Protein AF-A0A9K3K6B9-F1 (afdb_monomer_lite)

Structure (mmCIF, N/CA/C/O backbone):
data_AF-A0A9K3K6B9-F1
#
_entry.id   AF-A0A9K3K6B9-F1
#
loop_
_atom_site.group_PDB
_atom_site.id
_atom_site.type_symbol
_atom_site.label_atom_id
_atom_site.label_alt_id
_atom_site.label_comp_id
_atom_site.label_asym_id
_atom_site.label_entity_id
_atom_site.label_seq_id
_atom_site.pdbx_PDB_ins_code
_atom_site.Cartn_x
_atom_site.Cartn_y
_atom_site.Cartn_z
_atom_site.occupancy
_atom_site.B_iso_or_equiv
_atom_site.auth_seq_id
_atom_site.auth_comp_id
_atom_site.auth_asym_id
_atom_site.auth_atom_id
_atom_site.pdbx_PDB_model_num
ATOM 1 N N . MET A 1 1 ? -42.805 24.173 30.756 1.00 60.16 1 MET A N 1
ATOM 2 C CA . MET A 1 1 ? -42.103 22.899 31.039 1.00 60.16 1 MET A CA 1
ATOM 3 C C . MET A 1 1 ? -41.201 23.147 32.242 1.00 60.16 1 MET A C 1
ATOM 5 O O . MET A 1 1 ? -40.376 24.042 32.165 1.00 60.16 1 MET A O 1
ATOM 9 N N . GLY A 1 2 ? -41.420 22.491 33.387 1.00 85.81 2 GLY A N 1
ATOM 10 C CA . GLY A 1 2 ? -40.600 22.754 34.583 1.00 85.81 2 GLY A CA 1
ATOM 11 C C . GLY A 1 2 ? -39.142 22.313 34.397 1.00 85.81 2 GLY A C 1
ATOM 12 O O . GLY A 1 2 ? -38.869 21.472 33.540 1.00 85.81 2 GLY A O 1
ATOM 13 N N . VAL A 1 3 ? -38.227 22.822 35.230 1.00 79.94 3 VAL A N 1
ATOM 14 C CA . VAL A 1 3 ? -36.779 22.499 35.220 1.00 79.94 3 VAL A CA 1
ATOM 15 C C . VAL A 1 3 ? -36.520 20.986 35.150 1.00 79.94 3 VAL A C 1
ATOM 17 O O . VAL A 1 3 ? -35.673 20.527 34.392 1.00 79.94 3 VAL A O 1
ATOM 20 N N . VAL A 1 4 ? -37.329 20.188 35.854 1.00 79.31 4 VAL A N 1
ATOM 21 C CA . VAL A 1 4 ? -37.263 18.714 35.841 1.00 79.31 4 VAL A CA 1
ATOM 22 C C . VAL A 1 4 ? -37.576 18.120 34.461 1.00 79.31 4 VAL A C 1
ATOM 24 O O . VAL A 1 4 ? -36.960 17.138 34.056 1.00 79.31 4 VAL A O 1
ATOM 27 N N . GLY A 1 5 ? -38.532 18.698 33.730 1.00 83.56 5 GLY A N 1
ATOM 28 C CA . GLY A 1 5 ? -38.882 18.266 32.376 1.00 83.56 5 GLY A CA 1
ATOM 29 C C . GLY A 1 5 ? -37.770 18.578 31.377 1.00 83.56 5 GLY A C 1
ATOM 30 O O . GLY A 1 5 ? -37.393 17.705 30.601 1.00 83.56 5 GLY A O 1
ATOM 31 N N . MET A 1 6 ? -37.200 19.783 31.452 1.00 87.94 6 MET A N 1
ATOM 32 C CA . MET A 1 6 ? -36.069 20.191 30.613 1.00 87.94 6 MET A CA 1
ATOM 33 C C . MET A 1 6 ? -34.823 19.339 30.893 1.00 87.94 6 MET A C 1
ATOM 35 O O . MET A 1 6 ? -34.191 18.848 29.964 1.00 87.94 6 MET A O 1
ATOM 39 N N . PHE A 1 7 ? -34.519 19.067 32.165 1.00 85.69 7 PHE A N 1
ATOM 40 C CA . PHE A 1 7 ? -33.404 18.196 32.537 1.00 85.69 7 PHE A CA 1
ATOM 41 C C . PHE A 1 7 ? -33.579 16.766 32.008 1.00 85.69 7 PHE A C 1
ATOM 43 O O . PHE A 1 7 ? -32.633 16.178 31.494 1.00 85.69 7 PHE A O 1
ATOM 50 N N . ARG A 1 8 ? -34.793 16.200 32.074 1.00 86.75 8 ARG A N 1
ATOM 51 C CA . ARG A 1 8 ? -35.073 14.870 31.500 1.00 86.75 8 ARG A CA 1
ATOM 52 C C . ARG A 1 8 ? -34.839 14.823 29.990 1.00 86.75 8 ARG A C 1
ATOM 54 O O . ARG A 1 8 ? -34.360 13.802 29.510 1.00 86.75 8 ARG A O 1
ATOM 61 N N . LEU A 1 9 ? -35.161 15.904 29.279 1.00 90.75 9 LEU A N 1
ATOM 62 C CA . LEU A 1 9 ? -34.943 16.020 27.837 1.00 90.75 9 LEU A CA 1
ATOM 63 C C . LEU A 1 9 ? -33.451 16.164 27.491 1.00 90.75 9 LEU A C 1
ATOM 65 O O . LEU A 1 9 ? -32.981 15.536 26.551 1.00 90.75 9 LEU A O 1
ATOM 69 N N . LEU A 1 10 ? -32.704 16.966 28.258 1.00 91.75 10 LEU A N 1
ATOM 70 C CA . LEU A 1 10 ? -31.294 17.271 27.984 1.00 91.75 10 LEU A CA 1
ATOM 71 C C . LEU A 1 10 ? -30.313 16.216 28.514 1.00 91.75 10 LEU A C 1
ATOM 73 O O . LEU A 1 10 ? -29.209 16.084 27.993 1.00 91.75 10 LEU A O 1
ATOM 77 N N . ARG A 1 11 ? -30.696 15.439 29.533 1.00 89.94 11 ARG A N 1
ATOM 78 C CA . ARG A 1 11 ? -29.839 14.429 30.177 1.00 89.94 11 ARG A CA 1
ATOM 79 C C . ARG A 1 11 ? -29.191 13.426 29.206 1.00 89.94 11 ARG A C 1
ATOM 81 O O . ARG A 1 11 ? -28.001 13.151 29.394 1.00 89.94 11 ARG A O 1
ATOM 88 N N . PRO A 1 12 ? -29.898 12.861 28.206 1.00 91.19 12 PRO A N 1
ATOM 89 C CA . PRO A 1 12 ? -29.276 11.960 27.243 1.00 91.19 12 PRO A CA 1
ATOM 90 C C . PRO A 1 12 ? -28.107 12.621 26.512 1.00 91.19 12 PRO A C 1
ATOM 92 O O . PRO A 1 12 ? -27.052 12.015 26.402 1.00 91.19 12 PRO A O 1
ATOM 95 N N . PHE A 1 13 ? -28.259 13.881 26.104 1.00 93.38 13 PHE A N 1
ATOM 96 C CA . PHE A 1 13 ? -27.259 14.608 25.322 1.00 93.38 13 PHE A CA 1
ATOM 97 C C . PHE A 1 13 ? -26.111 15.159 26.167 1.00 93.38 13 PHE A C 1
ATOM 99 O O . PHE A 1 13 ? -24.967 15.107 25.739 1.00 93.38 13 PHE A O 1
ATOM 106 N N . LEU A 1 14 ? -26.399 15.668 27.368 1.00 92.81 14 LEU A N 1
ATOM 107 C CA . LEU A 1 14 ? -25.393 16.334 28.203 1.00 92.81 14 LEU A CA 1
ATOM 108 C C . LEU A 1 14 ? -24.589 15.378 29.084 1.00 92.81 14 LEU A C 1
ATOM 110 O O . LEU A 1 14 ? -23.470 15.703 29.460 1.00 92.81 14 LEU A O 1
ATOM 114 N N . LEU A 1 15 ? -25.161 14.230 29.461 1.00 91.81 15 LEU A N 1
ATOM 115 C CA . LEU A 1 15 ? -24.537 13.321 30.431 1.00 91.81 15 LEU A CA 1
ATOM 116 C C . LEU A 1 15 ? -24.339 11.917 29.870 1.00 91.81 15 LEU A C 1
ATOM 118 O O . LEU A 1 15 ? -23.281 11.325 30.041 1.00 91.81 15 LEU A O 1
ATOM 122 N N . THR A 1 16 ? -25.362 11.367 29.218 1.00 91.69 16 THR A N 1
ATOM 123 C CA . THR A 1 16 ? -25.353 9.946 28.836 1.00 91.69 16 THR A CA 1
ATOM 124 C C . THR A 1 16 ? -24.533 9.705 27.568 1.00 91.69 16 THR A C 1
ATOM 126 O O . THR A 1 16 ? -23.706 8.801 27.539 1.00 91.69 16 THR A O 1
ATOM 129 N N . LEU A 1 17 ? -24.726 10.531 26.538 1.00 92.81 17 LEU A N 1
ATOM 130 C CA . LEU A 1 17 ? -24.017 10.438 25.266 1.00 92.81 17 LEU A CA 1
ATOM 131 C C . LEU A 1 17 ? -22.508 10.690 25.422 1.00 92.81 17 LEU A C 1
ATOM 133 O O . LEU A 1 17 ? -21.757 9.864 24.914 1.00 92.81 17 LEU A O 1
ATOM 137 N N . PRO A 1 18 ? -22.035 11.720 26.156 1.00 94.94 18 PRO A N 1
ATOM 138 C CA . PRO A 1 18 ? -20.606 11.895 26.402 1.00 94.94 18 PRO A CA 1
ATOM 139 C C . PRO A 1 18 ? -19.994 10.704 27.137 1.00 94.94 18 PRO A C 1
ATOM 141 O O . PRO A 1 18 ? -18.943 10.230 26.732 1.00 94.94 18 PRO A O 1
ATOM 144 N N . LEU A 1 19 ? -20.677 10.157 28.151 1.00 95.00 19 LEU A N 1
ATOM 145 C CA . LEU A 1 19 ? -20.193 8.979 28.873 1.00 95.00 19 LEU A CA 1
ATOM 146 C C . LEU A 1 19 ? -20.080 7.750 27.958 1.00 95.00 19 LEU A C 1
ATOM 148 O O . LEU A 1 19 ? -19.062 7.066 27.998 1.00 95.00 19 LEU A O 1
ATOM 152 N N . TYR A 1 20 ? -21.067 7.495 27.092 1.00 95.44 20 TYR A N 1
ATOM 153 C CA . TYR A 1 20 ? -20.960 6.417 26.103 1.00 95.44 20 TYR A CA 1
ATOM 154 C C . TYR A 1 20 ? -19.892 6.685 25.044 1.00 95.44 20 TYR A C 1
ATOM 156 O O . TYR A 1 20 ? -19.188 5.756 24.670 1.00 95.44 20 TYR A O 1
ATOM 164 N N . ALA A 1 21 ? -19.733 7.925 24.581 1.00 95.44 21 ALA A N 1
ATOM 165 C CA . ALA A 1 21 ? -18.677 8.286 23.642 1.00 95.44 21 ALA A CA 1
ATOM 166 C C . ALA A 1 21 ? -17.292 8.044 24.262 1.00 95.44 21 ALA A C 1
ATOM 168 O O . ALA A 1 21 ? -16.465 7.366 23.658 1.00 95.44 21 ALA A O 1
ATOM 169 N N . THR A 1 22 ? -17.066 8.498 25.500 1.00 96.19 22 THR A N 1
ATOM 170 C CA . THR A 1 22 ? -15.833 8.220 26.247 1.00 96.19 22 THR A CA 1
ATOM 171 C C . THR A 1 22 ? -15.643 6.721 26.472 1.00 96.19 22 THR A C 1
ATOM 173 O O . THR A 1 22 ? -14.530 6.237 26.318 1.00 96.19 22 THR A O 1
ATOM 176 N N . PHE A 1 23 ? -16.705 5.965 26.772 1.00 97.00 23 PHE A N 1
ATOM 177 C CA . PHE A 1 23 ? -16.624 4.511 26.935 1.00 97.00 23 PHE A CA 1
ATOM 178 C C . PHE A 1 23 ? -16.275 3.778 25.629 1.00 97.00 23 PHE A C 1
ATOM 180 O O . PHE A 1 23 ? -15.493 2.833 25.645 1.00 97.00 23 PHE A O 1
ATOM 187 N N . ILE A 1 24 ? -16.810 4.220 24.487 1.00 96.69 24 ILE A N 1
ATOM 188 C CA . ILE A 1 24 ? -16.471 3.669 23.167 1.00 96.69 24 ILE A CA 1
ATOM 189 C C . ILE A 1 24 ? -15.005 3.958 22.832 1.00 96.69 24 ILE A C 1
ATOM 191 O O . ILE A 1 24 ? -14.302 3.053 22.392 1.00 96.69 24 ILE A O 1
ATOM 195 N N . VAL A 1 25 ? -14.526 5.182 23.079 1.00 96.12 25 VAL A N 1
ATOM 196 C CA . VAL A 1 25 ? -13.106 5.533 22.900 1.00 96.12 25 VAL A CA 1
ATOM 197 C C . VAL A 1 25 ? -12.222 4.708 23.840 1.00 96.12 25 VAL A C 1
ATOM 199 O O . VAL A 1 25 ? -11.206 4.172 23.409 1.00 96.12 25 VAL A O 1
ATOM 202 N N . TRP A 1 26 ? -12.639 4.533 25.097 1.00 97.44 26 TRP A N 1
ATOM 203 C CA . TRP A 1 26 ? -11.961 3.684 26.077 1.00 97.44 26 TRP A CA 1
ATOM 204 C C . TRP A 1 26 ? -11.838 2.232 25.595 1.00 97.44 26 TRP A C 1
ATOM 206 O O . TRP A 1 26 ? -10.737 1.681 25.603 1.00 97.44 26 TRP A O 1
ATOM 216 N N . LEU A 1 27 ? -12.932 1.641 25.098 1.00 97.31 27 LEU A N 1
ATOM 217 C CA . LEU A 1 27 ? -12.936 0.298 24.509 1.00 97.31 27 LEU A CA 1
ATOM 218 C C . LEU A 1 27 ? -12.058 0.212 23.256 1.00 97.31 27 LEU A C 1
ATOM 220 O O . LEU A 1 27 ? -11.359 -0.781 23.080 1.00 97.31 27 LEU A O 1
ATOM 224 N N . ALA A 1 28 ? -12.083 1.230 22.393 1.00 95.81 28 ALA A N 1
ATOM 225 C CA . ALA A 1 28 ? -11.280 1.263 21.175 1.00 95.81 28 ALA A CA 1
ATOM 226 C C . ALA A 1 28 ? -9.776 1.304 21.485 1.00 95.81 28 ALA A C 1
ATOM 228 O O . ALA A 1 28 ? -9.019 0.541 20.889 1.00 95.81 28 ALA A O 1
ATOM 229 N N . ILE A 1 29 ? -9.353 2.127 22.450 1.00 96.50 29 ILE A N 1
ATOM 230 C CA . ILE A 1 29 ? -7.950 2.219 22.882 1.00 96.50 29 ILE A CA 1
ATOM 231 C C . ILE A 1 29 ? -7.500 0.923 23.573 1.00 96.50 29 ILE A C 1
ATOM 233 O O . ILE A 1 29 ? -6.419 0.426 23.275 1.00 96.50 29 ILE A O 1
ATOM 237 N N . HIS A 1 30 ? -8.338 0.304 24.413 1.00 97.00 30 HIS A N 1
ATOM 238 C CA . HIS A 1 30 ? -8.018 -1.011 24.991 1.00 97.00 30 HIS A CA 1
ATOM 239 C C . HIS A 1 30 ? -7.951 -2.106 23.921 1.00 97.00 30 HIS A C 1
ATOM 241 O O . HIS A 1 30 ? -7.075 -2.964 23.967 1.00 97.00 30 HIS A O 1
ATOM 247 N N . GLY A 1 31 ? -8.846 -2.067 22.932 1.00 95.38 31 GLY A N 1
ATOM 248 C CA . GLY A 1 31 ? -8.787 -2.948 21.771 1.00 95.38 31 GLY A CA 1
ATOM 249 C C . GLY A 1 31 ? -7.479 -2.774 20.999 1.00 95.38 31 GLY A C 1
ATOM 250 O O . GLY A 1 31 ? -6.830 -3.769 20.688 1.00 95.38 31 GLY A O 1
ATOM 251 N N . LEU A 1 32 ? -7.056 -1.530 20.750 1.00 94.38 32 LEU A N 1
ATOM 252 C CA . LEU A 1 32 ? -5.770 -1.220 20.123 1.00 94.38 32 LEU A CA 1
ATOM 253 C C . LEU A 1 32 ? -4.599 -1.759 20.943 1.00 94.38 32 LEU A C 1
ATOM 255 O O . LEU A 1 32 ? -3.742 -2.416 20.372 1.00 94.38 32 LEU A O 1
ATOM 259 N N . HIS A 1 33 ? -4.601 -1.567 22.261 1.00 96.44 33 HIS A N 1
ATOM 260 C CA . HIS A 1 33 ? -3.577 -2.106 23.154 1.00 96.44 33 HIS A CA 1
ATOM 261 C C . HIS A 1 33 ? -3.489 -3.636 23.079 1.00 96.44 33 HIS A C 1
ATOM 263 O O . HIS A 1 33 ? -2.402 -4.185 22.924 1.00 96.44 33 HIS A O 1
ATOM 269 N N . VAL A 1 34 ? -4.625 -4.346 23.099 1.00 95.88 34 VAL A N 1
ATOM 270 C CA . VAL A 1 34 ? -4.636 -5.812 22.941 1.00 95.88 34 VAL A CA 1
ATOM 271 C C . VAL A 1 34 ? -4.169 -6.237 21.541 1.00 95.88 34 VAL A C 1
ATOM 273 O O . VAL A 1 34 ? -3.473 -7.244 21.422 1.00 95.88 34 VAL A O 1
ATOM 276 N N . MET A 1 35 ? -4.513 -5.498 20.478 1.00 93.19 35 MET A N 1
ATOM 277 C CA . MET A 1 35 ? -3.988 -5.775 19.129 1.00 93.19 35 MET A CA 1
ATOM 278 C C . MET A 1 35 ? -2.487 -5.526 19.039 1.00 93.19 35 MET A C 1
ATOM 280 O O . MET A 1 35 ? -1.779 -6.322 18.428 1.00 93.19 35 MET A O 1
ATOM 284 N N . TYR A 1 36 ? -2.013 -4.433 19.630 1.00 94.44 36 TYR A N 1
ATOM 285 C CA . TYR A 1 36 ? -0.620 -4.031 19.579 1.00 94.44 36 TYR A CA 1
ATOM 286 C C . TYR A 1 36 ? 0.254 -5.043 20.319 1.00 94.44 36 TYR A C 1
ATOM 288 O O . TYR A 1 36 ? 1.051 -5.728 19.690 1.00 94.44 36 TYR A O 1
ATOM 296 N N . HIS A 1 37 ? 0.003 -5.255 21.613 1.00 94.94 37 HIS A N 1
ATOM 297 C CA . HIS A 1 37 ? 0.769 -6.191 22.448 1.00 94.94 37 HIS A CA 1
ATOM 298 C C . HIS A 1 37 ? 0.547 -7.670 22.110 1.00 94.94 37 HIS A C 1
ATOM 300 O O . HIS A 1 37 ? 1.326 -8.529 22.522 1.00 94.94 37 HIS A O 1
ATOM 306 N N . GLY A 1 38 ? -0.530 -7.995 21.394 1.00 93.69 38 GLY A N 1
ATOM 307 C CA . GLY A 1 38 ? -0.863 -9.359 21.002 1.00 93.69 38 GLY A CA 1
ATOM 308 C C . GLY A 1 38 ? -0.350 -9.710 19.603 1.00 93.69 38 GLY A C 1
ATOM 309 O O . GLY A 1 38 ? 0.775 -10.182 19.456 1.00 93.69 38 GLY A O 1
ATOM 310 N N . PRO A 1 39 ? -1.200 -9.622 18.566 1.00 93.00 39 PRO A N 1
ATOM 311 C CA . PRO A 1 39 ? -0.839 -10.027 17.212 1.00 93.00 39 PRO A CA 1
ATOM 312 C C . PRO A 1 39 ? 0.166 -9.103 16.507 1.00 93.00 39 PRO A C 1
ATOM 314 O O . PRO A 1 39 ? 0.971 -9.620 15.738 1.00 93.00 39 PRO A O 1
ATOM 317 N N . LEU A 1 40 ? 0.116 -7.780 16.705 1.00 91.62 40 LEU A N 1
ATOM 318 C CA . LEU A 1 40 ? 0.932 -6.848 15.915 1.00 91.62 40 LEU A CA 1
ATOM 319 C C . LEU A 1 40 ? 2.392 -6.823 16.366 1.00 91.62 40 LEU A C 1
ATOM 321 O O . LEU A 1 40 ? 3.262 -6.908 15.511 1.00 91.62 40 LEU A O 1
ATOM 325 N N . SER A 1 41 ? 2.676 -6.800 17.668 1.00 91.12 41 SER A N 1
ATOM 326 C CA . SER A 1 41 ? 4.047 -6.913 18.185 1.00 91.12 41 SER A CA 1
ATOM 327 C C . SER A 1 41 ? 4.700 -8.211 17.715 1.00 91.12 41 SER A C 1
ATOM 329 O O . SER A 1 41 ? 5.802 -8.200 17.184 1.00 91.12 41 SER A O 1
ATOM 331 N N . LYS A 1 42 ? 3.968 -9.333 17.780 1.00 89.44 42 LYS A N 1
ATOM 332 C CA . LYS A 1 42 ? 4.433 -10.615 17.235 1.00 89.44 42 LYS A CA 1
ATOM 333 C C . LYS A 1 42 ? 4.695 -10.547 15.735 1.00 89.44 42 LYS A C 1
ATOM 335 O O . LYS A 1 42 ? 5.632 -11.178 15.263 1.00 89.44 42 LYS A O 1
ATOM 340 N N . LEU A 1 43 ? 3.859 -9.828 14.984 1.00 89.69 43 LEU A N 1
ATOM 341 C CA . LEU A 1 43 ? 4.057 -9.613 13.553 1.00 89.69 43 LEU A CA 1
ATOM 342 C C . LEU A 1 43 ? 5.340 -8.810 13.289 1.00 89.69 43 LEU A C 1
ATOM 344 O O . LEU A 1 43 ? 6.123 -9.231 12.445 1.00 89.69 43 LEU A O 1
ATOM 348 N N . VAL A 1 44 ? 5.578 -7.720 14.022 1.00 89.81 44 VAL A N 1
ATOM 349 C CA . VAL A 1 44 ? 6.814 -6.918 13.941 1.00 89.81 44 VAL A CA 1
ATOM 350 C C . VAL A 1 44 ? 8.025 -7.797 14.260 1.00 89.81 44 VAL A C 1
ATOM 352 O O . VAL A 1 44 ? 8.854 -8.022 13.384 1.00 89.81 44 VAL A O 1
ATOM 355 N N . SER A 1 45 ? 8.059 -8.438 15.431 1.00 85.62 45 SER A N 1
ATOM 356 C CA . SER A 1 45 ? 9.166 -9.322 15.832 1.00 85.62 45 SER A CA 1
ATOM 357 C C . SER A 1 45 ? 9.392 -10.507 14.884 1.00 85.62 45 SER A C 1
ATOM 359 O O . SER A 1 45 ? 10.471 -11.082 14.853 1.00 85.62 45 SER A O 1
ATOM 361 N N . SER A 1 46 ? 8.391 -10.911 14.092 1.00 81.38 46 SER A N 1
ATOM 362 C CA . SER A 1 46 ? 8.573 -11.976 13.095 1.00 81.38 46 SER A CA 1
ATOM 363 C C . SER A 1 46 ? 9.357 -11.556 11.856 1.00 81.38 46 SER A C 1
ATOM 365 O O . SER A 1 46 ? 9.870 -12.418 11.139 1.00 81.38 46 SER A O 1
ATOM 367 N N . TYR A 1 47 ? 9.421 -10.251 11.595 1.00 81.00 47 TYR A N 1
ATOM 368 C CA . TYR A 1 47 ? 10.208 -9.665 10.517 1.00 81.00 47 TYR A CA 1
ATOM 369 C C . TYR A 1 47 ? 11.555 -9.131 10.989 1.00 81.00 47 TYR A C 1
ATOM 371 O O . TYR A 1 47 ? 12.378 -8.807 10.136 1.00 81.00 47 TYR A O 1
ATOM 379 N N . GLU A 1 48 ? 11.761 -9.040 12.301 1.00 79.88 48 GLU A N 1
ATOM 380 C CA . GLU A 1 48 ? 12.999 -8.568 12.907 1.00 79.88 48 GLU A CA 1
ATOM 381 C C . GLU A 1 48 ? 14.148 -9.490 12.502 1.00 79.88 48 GLU A C 1
ATOM 383 O O . GLU A 1 48 ? 14.109 -10.715 12.682 1.00 79.88 48 GLU A O 1
ATOM 388 N N . ILE A 1 49 ? 15.170 -8.901 11.895 1.00 68.88 49 ILE A N 1
ATOM 389 C CA . ILE A 1 49 ? 16.419 -9.598 11.629 1.00 68.88 49 ILE A CA 1
ATOM 390 C C . ILE A 1 49 ? 17.245 -9.473 12.901 1.00 68.88 49 ILE A C 1
ATOM 392 O O . ILE A 1 49 ? 17.748 -8.401 13.204 1.00 68.88 49 ILE A O 1
ATOM 396 N N . SER A 1 50 ? 17.355 -10.568 13.655 1.00 55.94 50 SER A N 1
ATOM 397 C CA . SER A 1 50 ? 18.128 -10.609 14.901 1.00 55.94 50 SER A CA 1
ATOM 398 C C . SER A 1 50 ? 19.528 -10.011 14.714 1.00 55.94 50 SER A C 1
ATOM 400 O O . SER A 1 50 ? 20.247 -10.443 13.808 1.00 55.94 50 SER A O 1
ATOM 402 N N . GLU A 1 51 ? 19.894 -9.065 15.584 1.00 50.03 51 GLU A N 1
ATOM 403 C CA . GLU A 1 51 ? 21.179 -8.358 15.608 1.00 50.03 51 GLU A CA 1
ATOM 404 C C . GLU A 1 51 ? 22.382 -9.307 15.473 1.00 50.03 51 GLU A C 1
ATOM 406 O O . GLU A 1 51 ? 22.561 -10.239 16.261 1.00 50.03 51 GLU A O 1
ATOM 411 N N . LEU A 1 52 ? 23.260 -9.019 14.510 1.00 44.75 52 LEU A N 1
ATOM 412 C CA . LEU A 1 52 ? 24.677 -9.356 14.603 1.00 44.75 52 LEU A CA 1
ATOM 413 C C . LEU A 1 52 ? 25.446 -8.042 14.524 1.00 44.75 52 LEU A C 1
ATOM 415 O O . LEU A 1 52 ? 25.500 -7.381 13.491 1.00 44.75 52 LEU A O 1
ATOM 419 N N . GLN A 1 53 ? 25.948 -7.671 15.692 1.00 40.06 53 GLN A N 1
ATOM 420 C CA . GLN A 1 53 ? 26.644 -6.442 16.012 1.00 40.06 53 GLN A CA 1
ATOM 421 C C . GLN A 1 53 ? 28.027 -6.446 15.346 1.00 40.06 53 GLN A C 1
ATOM 423 O O . GLN A 1 53 ? 28.908 -7.193 15.765 1.00 40.06 53 GLN A O 1
ATOM 428 N N . ASP A 1 54 ? 28.203 -5.629 14.310 1.00 41.62 54 ASP A N 1
ATOM 429 C CA . ASP A 1 54 ? 29.509 -5.102 13.903 1.00 41.62 54 ASP A CA 1
ATOM 430 C C . ASP A 1 54 ? 29.305 -3.742 13.214 1.00 41.62 54 ASP A C 1
ATOM 432 O O . ASP A 1 54 ? 28.298 -3.537 12.530 1.00 41.62 54 ASP A O 1
ATOM 436 N N . ASP A 1 55 ? 30.255 -2.819 13.393 1.00 43.22 55 ASP A N 1
ATOM 437 C CA . ASP A 1 55 ? 30.177 -1.373 13.075 1.00 43.22 55 ASP A CA 1
ATOM 438 C C . ASP A 1 55 ? 29.942 -1.017 11.583 1.00 43.22 55 ASP A C 1
ATOM 440 O O . ASP A 1 55 ? 29.926 0.156 11.210 1.00 43.22 55 ASP A O 1
ATOM 444 N N . TYR A 1 56 ? 29.726 -2.014 10.717 1.00 43.53 56 TYR A N 1
ATOM 445 C CA . TYR A 1 56 ? 29.376 -1.849 9.300 1.00 43.53 56 TYR A CA 1
ATOM 446 C C . TYR A 1 56 ? 27.971 -2.361 8.930 1.00 43.53 56 TYR A C 1
ATOM 448 O O . TYR A 1 56 ? 27.602 -2.299 7.758 1.00 43.53 56 TYR A O 1
ATOM 456 N N . GLY A 1 57 ? 27.173 -2.838 9.898 1.00 45.69 57 GLY A N 1
ATOM 457 C CA . GLY A 1 57 ? 25.704 -2.946 9.816 1.00 45.69 57 GLY A CA 1
ATOM 458 C C . GLY A 1 57 ? 25.098 -3.872 8.751 1.00 45.69 57 GLY A C 1
ATOM 459 O O . GLY A 1 57 ? 23.880 -3.994 8.666 1.00 45.69 57 GLY A O 1
ATOM 460 N N . LEU A 1 58 ? 25.904 -4.558 7.947 1.00 46.84 58 LEU A N 1
ATOM 461 C CA . LEU A 1 58 ? 25.470 -5.547 6.968 1.00 46.84 58 LEU A CA 1
ATOM 462 C C . LEU A 1 58 ? 26.433 -6.745 7.024 1.00 46.84 58 LEU A C 1
ATOM 464 O O . LEU A 1 58 ? 27.599 -6.598 7.368 1.00 46.84 58 LEU A O 1
ATOM 468 N N . TYR A 1 59 ? 25.941 -7.925 6.642 1.00 48.78 59 TYR A N 1
ATOM 469 C CA . TYR A 1 59 ? 26.697 -9.117 6.206 1.00 48.78 59 TYR A CA 1
ATOM 470 C C . TYR A 1 59 ? 26.743 -10.354 7.134 1.00 48.78 59 TYR A C 1
ATOM 472 O O . TYR A 1 59 ? 26.304 -11.409 6.680 1.00 48.78 59 TYR A O 1
ATOM 480 N N . MET A 1 60 ? 27.105 -10.310 8.423 1.00 41.53 60 MET A N 1
ATOM 481 C CA . MET A 1 60 ? 27.355 -11.585 9.149 1.00 41.53 60 MET A CA 1
ATOM 482 C C . MET A 1 60 ? 26.120 -12.471 9.424 1.00 41.53 60 MET A C 1
ATOM 484 O O . MET A 1 60 ? 26.223 -13.696 9.374 1.00 41.53 60 MET A O 1
ATOM 488 N N . ALA A 1 61 ? 24.925 -11.906 9.642 1.00 43.69 61 ALA A N 1
ATOM 489 C CA . ALA A 1 61 ? 23.700 -12.717 9.776 1.00 43.69 61 ALA A CA 1
ATOM 490 C C . ALA A 1 61 ? 23.242 -13.350 8.450 1.00 43.69 61 ALA A C 1
ATOM 492 O O . ALA A 1 61 ? 22.352 -14.201 8.442 1.00 43.69 61 ALA A O 1
ATOM 493 N N . ARG A 1 62 ? 23.811 -12.899 7.327 1.00 53.53 62 ARG A N 1
ATOM 494 C CA . ARG A 1 62 ? 23.313 -13.191 5.985 1.00 53.53 62 ARG A CA 1
ATOM 495 C C . ARG A 1 62 ? 24.261 -14.020 5.140 1.00 53.53 62 ARG A C 1
ATOM 497 O O . ARG A 1 62 ? 23.789 -14.574 4.161 1.00 53.53 62 ARG A O 1
ATOM 504 N N . ASP A 1 63 ? 25.525 -14.176 5.519 1.00 53.66 63 ASP A N 1
ATOM 505 C CA . ASP A 1 63 ? 26.476 -15.056 4.828 1.00 53.66 63 ASP A CA 1
ATOM 506 C C . ASP A 1 63 ? 25.936 -16.472 4.540 1.00 53.66 63 ASP A C 1
ATOM 508 O O . ASP A 1 63 ? 26.057 -16.920 3.399 1.00 53.66 63 ASP A O 1
ATOM 512 N N . PRO A 1 64 ? 25.262 -17.178 5.479 1.00 53.19 64 PRO A N 1
ATOM 513 C CA . PRO A 1 64 ? 24.663 -18.480 5.166 1.00 53.19 64 PRO A CA 1
ATOM 514 C C . PRO A 1 64 ? 23.401 -18.384 4.292 1.00 53.19 64 PRO A C 1
ATOM 516 O O . PRO A 1 64 ? 22.910 -19.401 3.807 1.00 53.19 64 PRO A O 1
ATOM 519 N N . GLU A 1 65 ? 22.854 -17.182 4.109 1.00 57.84 65 GLU A N 1
ATOM 520 C CA . GLU A 1 65 ? 21.714 -16.892 3.243 1.00 57.84 65 GLU A CA 1
ATOM 521 C C . GLU A 1 65 ? 22.142 -16.302 1.893 1.00 57.84 65 GLU A C 1
ATOM 523 O O . GLU A 1 65 ? 21.270 -16.064 1.069 1.00 57.84 65 GLU A O 1
ATOM 528 N N . ILE A 1 66 ? 23.423 -16.038 1.621 1.00 62.88 66 ILE A N 1
ATOM 529 C CA . ILE A 1 66 ? 23.851 -15.526 0.312 1.00 62.88 66 ILE A CA 1
ATOM 530 C C . ILE A 1 66 ? 23.615 -16.612 -0.744 1.00 62.88 66 ILE A C 1
ATOM 532 O O . ILE A 1 66 ? 24.022 -17.763 -0.577 1.00 62.88 66 ILE A O 1
ATOM 536 N N . THR A 1 67 ? 22.942 -16.271 -1.844 1.00 62.62 67 THR A N 1
ATOM 537 C CA . THR A 1 67 ? 22.787 -17.219 -2.952 1.00 62.62 67 THR A CA 1
ATOM 538 C C . THR A 1 67 ? 24.045 -17.281 -3.807 1.00 62.62 67 THR A C 1
ATOM 540 O O . THR A 1 67 ? 24.839 -16.345 -3.876 1.00 62.62 67 THR A O 1
ATOM 543 N N . TYR A 1 68 ? 24.145 -18.359 -4.581 1.00 54.34 68 TYR A N 1
ATOM 544 C CA . TYR A 1 68 ? 25.084 -18.477 -5.694 1.00 54.34 68 TYR A CA 1
ATOM 545 C C . TYR A 1 68 ? 25.035 -17.293 -6.688 1.00 54.34 68 TYR A C 1
ATOM 547 O O . TYR A 1 68 ? 26.020 -17.017 -7.366 1.00 54.34 68 TYR A O 1
ATOM 555 N N . TYR A 1 69 ? 23.908 -16.579 -6.781 1.00 57.31 69 TYR A N 1
ATOM 556 C CA . TYR A 1 69 ? 23.722 -15.439 -7.681 1.00 57.31 69 TYR A CA 1
ATOM 557 C C . TYR A 1 69 ? 24.289 -14.119 -7.142 1.00 57.31 69 TYR A C 1
ATOM 559 O O . TYR A 1 69 ? 24.185 -13.097 -7.821 1.00 57.31 69 TYR A O 1
ATOM 567 N N . ASN A 1 70 ? 24.963 -14.124 -5.987 1.00 70.06 70 ASN A N 1
ATOM 568 C CA . ASN A 1 70 ? 25.833 -13.019 -5.590 1.00 70.06 70 ASN A CA 1
ATOM 569 C C . ASN A 1 70 ? 27.138 -13.014 -6.406 1.00 70.06 70 ASN A C 1
ATOM 571 O O . ASN A 1 70 ? 28.232 -13.234 -5.884 1.00 70.06 70 ASN A O 1
ATOM 575 N N . ARG A 1 71 ? 27.009 -12.822 -7.718 1.00 73.25 71 ARG A N 1
ATOM 576 C CA . ARG A 1 71 ? 28.127 -12.683 -8.649 1.00 73.25 71 ARG A CA 1
ATOM 577 C C . ARG A 1 71 ? 28.141 -11.288 -9.257 1.00 73.25 71 ARG A C 1
ATOM 579 O O . ARG A 1 71 ? 27.097 -10.650 -9.393 1.00 73.25 71 ARG A O 1
ATOM 586 N N . GLN A 1 72 ? 29.333 -10.868 -9.664 1.00 79.31 72 GLN A N 1
ATOM 587 C CA . GLN A 1 72 ? 29.525 -9.703 -10.520 1.00 79.31 72 GLN A CA 1
ATOM 588 C C . GLN A 1 72 ? 28.832 -9.912 -11.865 1.00 79.31 72 GLN A C 1
ATOM 590 O O . GLN A 1 72 ? 28.804 -11.031 -12.400 1.00 79.31 72 GLN A O 1
ATOM 595 N N . CYS A 1 73 ? 28.259 -8.832 -12.379 1.00 81.31 73 CYS A N 1
ATOM 596 C CA . CYS A 1 73 ? 27.654 -8.836 -13.695 1.00 81.31 73 CYS A CA 1
ATOM 597 C C . CYS A 1 73 ? 28.764 -8.737 -14.754 1.00 81.31 73 CYS A C 1
ATOM 599 O O . CYS A 1 73 ? 29.784 -8.077 -14.556 1.00 81.31 73 CYS A O 1
ATOM 601 N N . HIS A 1 74 ? 28.589 -9.407 -15.887 1.00 85.50 74 HIS A N 1
ATOM 602 C CA . HIS A 1 74 ? 29.500 -9.349 -17.025 1.00 85.50 74 HIS A CA 1
ATOM 603 C C . HIS A 1 74 ? 28.744 -8.910 -18.278 1.00 85.50 74 HIS A C 1
ATOM 605 O O . HIS A 1 74 ? 27.529 -9.057 -18.376 1.00 85.50 74 HIS A O 1
ATOM 611 N N . ILE A 1 75 ? 29.468 -8.408 -19.278 1.00 83.62 75 ILE A N 1
ATOM 612 C CA . ILE A 1 75 ? 28.878 -8.050 -20.575 1.00 83.62 75 ILE A CA 1
ATOM 613 C C . ILE A 1 75 ? 28.134 -9.229 -21.223 1.00 83.62 75 ILE A C 1
ATOM 615 O O . ILE A 1 75 ? 27.093 -9.042 -21.843 1.00 83.62 75 ILE A O 1
ATOM 619 N N . ASP A 1 76 ? 28.597 -10.457 -21.004 1.00 86.50 76 ASP A N 1
ATOM 620 C CA . ASP A 1 76 ? 27.938 -11.657 -21.537 1.00 86.50 76 ASP A CA 1
ATOM 621 C C . ASP A 1 76 ? 26.566 -11.944 -20.894 1.00 86.50 76 ASP A C 1
ATOM 623 O O . ASP A 1 76 ? 25.811 -12.766 -21.408 1.00 86.50 76 ASP A O 1
ATOM 627 N N . ASP A 1 77 ? 26.220 -11.262 -19.796 1.00 85.69 77 ASP A N 1
ATOM 628 C CA . ASP A 1 77 ? 24.898 -11.353 -19.168 1.00 85.69 77 ASP A CA 1
ATOM 629 C C . ASP A 1 77 ? 23.843 -10.508 -19.887 1.00 85.69 77 ASP A C 1
ATOM 631 O O . ASP A 1 77 ? 22.648 -10.621 -19.600 1.00 85.69 77 ASP A O 1
ATOM 635 N N . ILE A 1 78 ? 24.265 -9.672 -20.840 1.00 87.50 78 ILE A N 1
ATOM 636 C CA . ILE A 1 78 ? 23.352 -8.875 -21.645 1.00 87.50 78 ILE A CA 1
ATOM 637 C C . ILE A 1 78 ? 22.693 -9.767 -22.687 1.00 87.50 78 ILE A C 1
ATOM 639 O O . ILE A 1 78 ? 23.267 -10.159 -23.700 1.00 87.50 78 ILE A O 1
ATOM 643 N N . SER A 1 79 ? 21.432 -10.069 -22.421 1.00 89.12 79 SER A N 1
ATOM 644 C CA . SER A 1 79 ? 20.627 -11.005 -23.205 1.00 89.12 79 SER A CA 1
ATOM 645 C C . SER A 1 79 ? 20.239 -10.490 -24.597 1.00 89.12 79 SER A C 1
ATOM 647 O O . SER A 1 79 ? 19.905 -11.296 -25.463 1.00 89.12 79 SER A O 1
ATOM 649 N N . THR A 1 80 ? 20.222 -9.170 -24.821 1.00 91.06 80 THR A N 1
ATOM 650 C CA . THR A 1 80 ? 19.948 -8.559 -26.133 1.00 91.06 80 THR A CA 1
ATOM 651 C C . THR A 1 80 ? 20.348 -7.079 -26.179 1.00 91.06 80 THR A C 1
ATOM 653 O O . THR A 1 80 ? 20.353 -6.390 -25.159 1.00 91.06 80 THR A O 1
ATOM 656 N N . HIS A 1 81 ? 20.612 -6.579 -27.390 1.00 86.62 81 HIS A N 1
ATOM 657 C CA . HIS A 1 81 ? 20.777 -5.156 -27.710 1.00 86.62 81 HIS A CA 1
ATOM 658 C C . HIS A 1 81 ? 19.668 -4.618 -28.638 1.00 86.62 81 HIS A C 1
ATOM 660 O O . HIS A 1 81 ? 19.772 -3.488 -29.117 1.00 86.62 81 HIS A O 1
ATOM 666 N N . ASP A 1 82 ? 18.634 -5.416 -28.933 1.00 87.88 82 ASP A N 1
ATOM 667 C CA . ASP A 1 82 ? 17.496 -5.023 -29.769 1.00 87.88 82 ASP A CA 1
ATOM 668 C C . ASP A 1 82 ? 16.220 -4.908 -28.923 1.00 87.88 82 ASP A C 1
ATOM 670 O O . ASP A 1 82 ? 15.747 -5.870 -28.320 1.00 87.88 82 ASP A O 1
ATOM 674 N N . ALA A 1 83 ? 15.619 -3.717 -28.911 1.00 86.88 83 ALA A N 1
ATOM 675 C CA . ALA A 1 83 ? 14.362 -3.470 -28.211 1.00 86.88 83 ALA A CA 1
ATOM 676 C C . ALA A 1 83 ? 13.192 -4.310 -28.748 1.00 86.88 83 ALA A C 1
ATOM 678 O O . ALA A 1 83 ? 12.221 -4.533 -28.022 1.00 86.88 83 ALA A O 1
ATOM 679 N N . ASN A 1 84 ? 13.267 -4.781 -29.997 1.00 91.25 84 ASN A N 1
ATOM 680 C CA . ASN A 1 84 ? 12.247 -5.653 -30.574 1.00 91.25 84 ASN A CA 1
ATOM 681 C C . ASN A 1 84 ? 12.189 -7.020 -29.884 1.00 91.25 84 ASN A C 1
ATOM 683 O O . ASN A 1 84 ? 11.105 -7.591 -29.809 1.00 91.25 84 ASN A O 1
ATOM 687 N N . ASP A 1 85 ? 13.296 -7.502 -29.314 1.00 93.88 85 ASP A N 1
ATOM 688 C CA . ASP A 1 85 ? 13.322 -8.776 -28.584 1.00 93.88 85 ASP A CA 1
ATOM 689 C C . ASP A 1 85 ? 12.525 -8.705 -27.272 1.00 93.88 85 ASP A C 1
ATOM 691 O O . ASP A 1 85 ? 12.055 -9.723 -26.769 1.00 93.88 85 ASP A O 1
ATOM 695 N N . LEU A 1 86 ? 12.310 -7.497 -26.734 1.00 92.88 86 LEU A N 1
ATOM 696 C CA . LEU A 1 86 ? 11.481 -7.281 -25.544 1.00 92.88 86 LEU A CA 1
ATOM 697 C C . LEU A 1 86 ? 9.991 -7.151 -25.868 1.00 92.88 86 LEU A C 1
ATOM 699 O O . LEU A 1 86 ? 9.163 -7.158 -24.952 1.00 92.88 86 LEU A O 1
ATOM 703 N N . LEU A 1 87 ? 9.630 -6.954 -27.138 1.00 94.44 87 LEU A N 1
ATOM 704 C CA . LEU A 1 87 ? 8.261 -6.644 -27.520 1.00 94.44 87 LEU A CA 1
ATOM 705 C C . LEU A 1 87 ? 7.377 -7.883 -27.377 1.00 94.44 87 LEU A C 1
ATOM 707 O O . LEU A 1 87 ? 7.559 -8.900 -28.042 1.00 94.44 87 LEU A O 1
ATOM 711 N N . ILE A 1 88 ? 6.349 -7.775 -26.543 1.00 94.56 88 ILE A N 1
ATOM 712 C CA . ILE A 1 88 ? 5.314 -8.797 -26.474 1.00 94.56 88 ILE A CA 1
ATOM 713 C C . ILE A 1 88 ? 4.325 -8.557 -27.610 1.00 94.56 88 ILE A C 1
ATOM 715 O O . ILE A 1 88 ? 3.805 -7.452 -27.776 1.00 94.56 88 ILE A O 1
ATOM 719 N N . HIS A 1 89 ? 4.027 -9.606 -28.370 1.00 94.44 89 HIS A N 1
ATOM 720 C CA . HIS A 1 89 ? 3.011 -9.575 -29.418 1.00 94.44 89 HIS A CA 1
ATOM 721 C C . HIS A 1 89 ? 1.668 -10.122 -28.908 1.00 94.44 89 HIS A C 1
ATOM 723 O O . HIS A 1 89 ? 1.601 -10.835 -27.900 1.00 94.44 89 HIS A O 1
ATOM 729 N N . ASP A 1 90 ? 0.572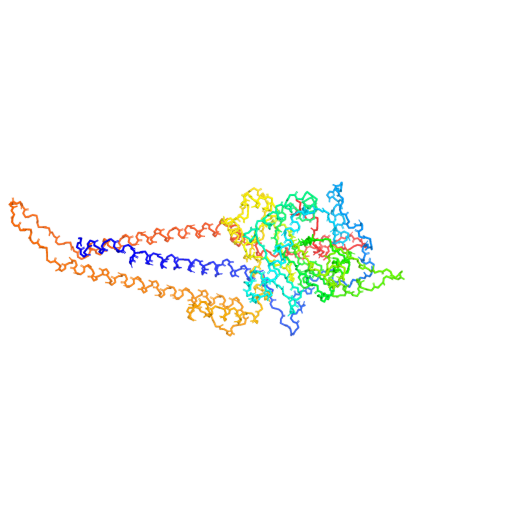 -9.764 -29.577 1.00 92.62 90 ASP A N 1
ATOM 730 C CA . ASP A 1 90 ? -0.781 -10.182 -29.179 1.00 92.62 90 ASP A CA 1
ATOM 731 C C . ASP A 1 90 ? -1.008 -11.691 -29.352 1.00 92.62 90 ASP A C 1
ATOM 733 O O . ASP A 1 90 ? -1.785 -12.291 -28.610 1.00 92.62 90 ASP A O 1
ATOM 737 N N . ASP A 1 91 ? -0.300 -12.315 -30.292 1.00 95.56 91 ASP A N 1
ATOM 738 C CA . ASP A 1 91 ? -0.367 -13.740 -30.615 1.00 95.56 91 ASP A CA 1
ATOM 739 C C . ASP A 1 91 ? 0.567 -14.615 -29.764 1.00 95.56 91 ASP A C 1
ATOM 741 O O . ASP A 1 91 ? 0.487 -15.842 -29.834 1.00 95.56 91 ASP A O 1
ATOM 745 N N . PHE A 1 92 ? 1.415 -14.018 -28.917 1.00 97.06 92 PHE A N 1
ATOM 746 C CA . PHE A 1 92 ? 2.281 -14.783 -28.024 1.00 97.06 92 PHE A CA 1
ATOM 747 C C . PHE A 1 92 ? 1.463 -15.596 -27.016 1.00 97.06 92 PHE A C 1
ATOM 749 O O . PHE A 1 92 ? 0.609 -15.075 -26.290 1.00 97.06 92 PHE A O 1
ATOM 756 N N . SER A 1 93 ? 1.794 -16.882 -26.912 1.00 96.38 93 SER A N 1
ATOM 757 C CA . SER A 1 93 ? 1.328 -17.768 -25.845 1.00 96.38 93 SER A CA 1
ATOM 758 C C . SER A 1 93 ? 1.863 -17.337 -24.472 1.00 96.38 93 SER A C 1
ATOM 760 O O . SER A 1 93 ? 2.828 -16.577 -24.362 1.00 96.38 93 SER A O 1
ATOM 762 N N . ARG A 1 94 ? 1.266 -17.860 -23.392 1.00 93.31 94 ARG A N 1
ATOM 763 C CA . ARG A 1 94 ? 1.746 -17.618 -22.018 1.00 93.31 94 ARG A CA 1
ATOM 764 C C . ARG A 1 94 ? 3.207 -18.032 -21.826 1.00 93.31 94 ARG A C 1
ATOM 766 O O . ARG A 1 94 ? 3.953 -17.296 -21.189 1.00 93.31 94 ARG A O 1
ATOM 773 N N . ASP A 1 95 ? 3.621 -19.153 -22.413 1.00 93.25 95 ASP A N 1
ATOM 774 C CA . ASP A 1 95 ? 4.997 -19.644 -22.296 1.00 93.25 95 ASP A CA 1
ATOM 775 C C . ASP A 1 95 ? 5.986 -18.756 -23.054 1.00 93.25 95 ASP A C 1
ATOM 777 O O . ASP A 1 95 ? 7.058 -18.469 -22.533 1.00 93.25 95 ASP A O 1
ATOM 781 N N . GLN A 1 96 ? 5.611 -18.239 -24.229 1.00 96.44 96 GLN A N 1
ATOM 782 C CA . GLN A 1 96 ? 6.433 -17.259 -24.951 1.00 96.44 96 GLN A CA 1
ATOM 783 C C . GLN A 1 96 ? 6.575 -15.957 -24.156 1.00 96.44 96 GLN A C 1
ATOM 785 O O . GLN A 1 96 ? 7.689 -15.478 -23.971 1.00 96.44 96 GLN A O 1
ATOM 790 N N . ARG A 1 97 ? 5.474 -15.421 -23.609 1.00 93.75 97 ARG A N 1
ATOM 791 C CA . ARG A 1 97 ? 5.492 -14.219 -22.749 1.00 93.75 97 ARG A CA 1
ATOM 792 C C . ARG A 1 97 ? 6.405 -14.405 -21.539 1.00 93.75 97 ARG A C 1
ATOM 794 O O . ARG A 1 97 ? 7.232 -13.544 -21.247 1.00 93.75 97 ARG A O 1
ATOM 801 N N . LYS A 1 98 ? 6.273 -15.552 -20.863 1.00 90.94 98 LYS A N 1
ATOM 802 C CA . LYS A 1 98 ? 7.145 -15.945 -19.754 1.00 90.94 98 LYS A CA 1
ATOM 803 C C . LYS A 1 98 ? 8.597 -16.043 -20.212 1.00 90.94 98 LYS A C 1
ATOM 805 O O . LYS A 1 98 ? 9.462 -15.517 -19.529 1.00 90.94 98 LYS A O 1
ATOM 810 N N . SER A 1 99 ? 8.866 -16.674 -21.353 1.00 92.12 99 SER A N 1
ATOM 811 C CA . SER A 1 99 ? 10.222 -16.846 -21.879 1.00 92.12 99 SER A CA 1
ATOM 812 C C . SER A 1 99 ? 10.919 -15.510 -22.119 1.00 92.12 99 SER A C 1
ATOM 814 O O . SER A 1 99 ? 12.060 -15.365 -21.698 1.00 92.12 99 SER A O 1
ATOM 816 N N . VAL A 1 100 ? 10.245 -14.527 -22.729 1.00 92.75 100 VAL A N 1
ATOM 817 C CA . VAL A 1 100 ? 10.821 -13.186 -22.950 1.00 92.75 100 VAL A CA 1
ATOM 818 C C . VAL A 1 100 ? 11.159 -12.525 -21.612 1.00 92.75 100 VAL A C 1
ATOM 820 O O . VAL A 1 100 ? 12.303 -12.132 -21.401 1.00 92.75 100 VAL A O 1
ATOM 823 N N . MET A 1 101 ? 10.204 -12.480 -20.673 1.00 90.75 101 MET A N 1
ATOM 824 C CA . MET A 1 101 ? 10.433 -11.885 -19.349 1.00 90.75 101 MET A CA 1
ATOM 825 C C . MET A 1 101 ? 11.571 -12.579 -18.589 1.00 90.75 101 MET A C 1
ATOM 827 O O . MET A 1 101 ? 12.416 -11.916 -18.003 1.00 90.75 101 MET A O 1
ATOM 831 N N . MET A 1 102 ? 11.610 -13.912 -18.591 1.00 85.31 102 MET A N 1
ATOM 832 C CA . MET A 1 102 ? 12.620 -14.673 -17.853 1.00 85.31 102 MET A CA 1
ATOM 833 C C . MET A 1 102 ? 14.014 -14.564 -18.475 1.00 85.31 102 MET A C 1
ATOM 835 O O . MET A 1 102 ? 14.996 -14.591 -17.736 1.00 85.31 102 MET A O 1
ATOM 839 N N . ASN A 1 103 ? 14.100 -14.442 -19.802 1.00 89.69 103 ASN A N 1
ATOM 840 C CA . ASN A 1 103 ? 15.364 -14.300 -20.520 1.00 89.69 103 ASN A CA 1
ATOM 841 C C . ASN A 1 103 ? 15.951 -12.892 -20.364 1.00 89.69 103 ASN A C 1
ATOM 843 O O . ASN A 1 103 ? 17.141 -12.741 -20.116 1.00 89.69 103 ASN A O 1
ATOM 847 N N . HIS A 1 104 ? 15.104 -11.868 -20.480 1.00 91.12 104 HIS A N 1
ATOM 848 C CA . HIS A 1 104 ? 15.547 -10.480 -20.576 1.00 91.12 104 HIS A CA 1
ATOM 849 C C . HIS A 1 104 ? 15.366 -9.664 -19.294 1.00 91.12 104 HIS A C 1
ATOM 851 O O . HIS A 1 104 ? 15.903 -8.564 -19.195 1.00 91.12 104 HIS A O 1
ATOM 857 N N . GLY A 1 105 ? 14.580 -10.144 -18.330 1.00 89.06 105 GLY A N 1
ATOM 858 C CA . GLY A 1 105 ? 14.259 -9.410 -17.099 1.00 89.06 105 GLY A CA 1
ATOM 859 C C . GLY A 1 105 ? 13.286 -8.251 -17.291 1.00 89.06 105 GLY A C 1
ATOM 860 O O . GLY A 1 105 ? 12.897 -7.606 -16.323 1.00 89.06 105 GLY A O 1
ATOM 861 N N . ALA A 1 106 ? 12.881 -7.985 -18.532 1.00 91.88 106 ALA A N 1
ATOM 862 C CA . ALA A 1 106 ? 11.976 -6.914 -18.897 1.00 91.88 106 ALA A CA 1
ATOM 863 C C . ALA A 1 106 ? 11.208 -7.269 -20.171 1.00 91.88 106 ALA A C 1
ATOM 865 O O . ALA A 1 106 ? 11.640 -8.093 -20.977 1.00 91.88 106 ALA A O 1
ATOM 866 N N . VAL A 1 107 ? 10.063 -6.616 -20.354 1.00 93.94 107 VAL A N 1
ATOM 867 C CA . VAL A 1 107 ? 9.230 -6.737 -21.551 1.00 93.94 107 VAL A CA 1
ATOM 868 C C . VAL A 1 107 ? 8.613 -5.386 -21.893 1.00 93.94 107 VAL A C 1
ATOM 870 O O . VAL A 1 107 ? 8.357 -4.572 -21.007 1.00 93.94 107 VAL A O 1
ATOM 873 N N . VAL A 1 108 ? 8.310 -5.169 -23.169 1.00 93.12 108 VAL A N 1
ATOM 874 C CA . VAL A 1 108 ? 7.610 -3.981 -23.663 1.00 93.12 108 VAL A CA 1
ATOM 875 C C . VAL A 1 108 ? 6.230 -4.388 -24.167 1.00 93.12 108 VAL A C 1
ATOM 877 O O . VAL A 1 108 ? 6.082 -5.308 -24.972 1.00 93.12 108 VAL A O 1
ATOM 880 N N . MET A 1 109 ? 5.204 -3.676 -23.705 1.00 94.38 109 MET A N 1
ATOM 881 C CA . MET A 1 109 ? 3.816 -3.836 -24.139 1.00 94.38 109 MET A CA 1
ATOM 882 C C . MET A 1 109 ? 3.303 -2.522 -24.717 1.00 94.38 109 MET A C 1
ATOM 884 O O . MET A 1 109 ? 3.680 -1.441 -24.264 1.00 94.38 109 MET A O 1
ATOM 888 N N . LYS A 1 110 ? 2.430 -2.607 -25.720 1.00 93.69 110 LYS A N 1
ATOM 889 C CA . LYS A 1 110 ? 1.847 -1.432 -26.378 1.00 93.69 110 LYS A CA 1
ATOM 890 C C . LYS A 1 110 ? 0.407 -1.250 -25.918 1.00 93.69 110 LYS A C 1
ATOM 892 O O . LYS A 1 110 ? -0.282 -2.217 -25.618 1.00 93.69 110 LYS A O 1
ATOM 897 N N . ASN A 1 111 ? -0.062 -0.003 -25.920 1.00 94.25 111 ASN A N 1
ATOM 898 C CA . ASN A 1 111 ? -1.475 0.326 -25.708 1.00 94.25 111 ASN A CA 1
ATOM 899 C C . ASN A 1 111 ? -2.053 -0.205 -24.377 1.00 94.25 111 ASN A C 1
ATOM 901 O O . ASN A 1 111 ? -3.192 -0.667 -24.334 1.00 94.25 111 ASN A O 1
ATOM 905 N N . ILE A 1 112 ? -1.275 -0.142 -23.284 1.00 96.88 112 ILE A N 1
ATOM 906 C CA . ILE A 1 112 ? -1.781 -0.454 -21.933 1.00 96.88 112 ILE A CA 1
ATOM 907 C C . ILE A 1 112 ? -2.932 0.483 -21.556 1.00 96.88 112 ILE A C 1
ATOM 909 O O . ILE A 1 112 ? -3.953 0.035 -21.040 1.00 96.88 112 ILE A O 1
ATOM 913 N N . LEU A 1 113 ? -2.767 1.770 -21.866 1.00 97.88 113 LEU A N 1
ATOM 914 C CA . LEU A 1 113 ? -3.790 2.798 -21.747 1.00 97.88 113 LEU A CA 1
ATOM 915 C C . LEU A 1 113 ? -4.173 3.307 -23.137 1.00 97.88 113 LEU A C 1
ATOM 917 O O . LEU A 1 113 ? -3.345 3.372 -24.049 1.00 97.88 113 LEU A O 1
ATOM 921 N N . SER A 1 114 ? -5.428 3.713 -23.281 1.00 98.00 114 SER A N 1
ATOM 922 C CA . SER A 1 114 ? -5.905 4.461 -24.435 1.00 98.00 114 SER A CA 1
ATOM 923 C C . SER A 1 114 ? -5.268 5.851 -24.483 1.00 98.00 114 SER A C 1
ATOM 925 O O . SER A 1 114 ? -4.986 6.459 -23.450 1.00 98.00 114 SER A O 1
ATOM 927 N N . GLN A 1 115 ? -5.113 6.403 -25.691 1.00 97.00 115 GLN A N 1
ATOM 928 C CA . GLN A 1 115 ? -4.532 7.736 -25.884 1.00 97.00 115 GLN A CA 1
ATOM 929 C C . GLN A 1 115 ? -5.241 8.812 -25.047 1.00 97.00 115 GLN A C 1
ATOM 931 O O . GLN A 1 115 ? -4.589 9.644 -24.423 1.00 97.00 115 GLN A O 1
ATOM 936 N N . ASN A 1 116 ? -6.576 8.773 -24.997 1.00 98.25 116 ASN A N 1
ATOM 937 C CA . ASN A 1 116 ? -7.372 9.714 -24.211 1.00 98.25 116 ASN A CA 1
ATOM 938 C C . ASN A 1 116 ? -7.072 9.600 -22.709 1.00 98.25 116 ASN A C 1
ATOM 940 O O . ASN A 1 116 ? -6.920 10.615 -22.031 1.00 98.25 116 ASN A O 1
ATOM 944 N N . THR A 1 117 ? -6.964 8.374 -22.191 1.00 98.62 117 THR A N 1
ATOM 945 C CA . THR A 1 117 ? -6.665 8.145 -20.776 1.00 98.62 117 THR A CA 1
ATOM 946 C C . THR A 1 117 ? -5.246 8.582 -20.430 1.00 98.62 117 THR A C 1
ATOM 948 O O . THR A 1 117 ? -5.070 9.306 -19.451 1.00 98.62 117 THR A O 1
ATOM 951 N N . SER A 1 118 ? -4.262 8.256 -21.274 1.00 98.06 118 SER A N 1
ATOM 952 C CA . SER A 1 118 ? -2.876 8.717 -21.125 1.00 98.06 118 SER A CA 1
ATOM 953 C C . SER A 1 118 ? -2.771 10.243 -21.109 1.00 98.06 118 SER A C 1
ATOM 955 O O . SER A 1 118 ? -2.201 10.805 -20.176 1.00 98.06 118 SER A O 1
ATOM 957 N N . SER A 1 119 ? -3.373 10.930 -22.089 1.00 97.44 119 SER A N 1
ATOM 958 C CA . SER A 1 119 ? -3.326 12.396 -22.176 1.00 97.44 119 SER A CA 1
ATOM 959 C C . SER A 1 119 ? -3.984 13.070 -20.972 1.00 97.44 119 SER A C 1
ATOM 961 O O . SER A 1 119 ? -3.378 13.933 -20.344 1.00 97.44 119 SER A O 1
ATOM 963 N N . ARG A 1 120 ? -5.189 12.640 -20.580 1.00 98.38 120 ARG A N 1
ATOM 964 C CA . ARG A 1 120 ? -5.895 13.234 -19.435 1.00 98.38 120 ARG A CA 1
ATOM 965 C C . ARG A 1 120 ? -5.211 12.939 -18.099 1.00 98.38 120 ARG A C 1
ATOM 967 O O . ARG A 1 120 ? -5.215 13.800 -17.220 1.00 98.38 120 ARG A O 1
ATOM 974 N N . LEU A 1 121 ? -4.633 11.744 -17.933 1.00 97.94 121 LEU A N 1
ATOM 975 C CA . LEU A 1 121 ? -3.877 11.401 -16.728 1.00 97.94 121 LEU A CA 1
ATOM 976 C C . LEU A 1 121 ? -2.607 12.249 -16.642 1.00 97.94 121 LEU A C 1
ATOM 978 O O . LEU A 1 121 ? -2.321 12.803 -15.586 1.00 97.94 121 LEU A O 1
ATOM 982 N N . ARG A 1 122 ? -1.893 12.434 -17.757 1.00 97.06 122 ARG A N 1
ATOM 983 C CA . ARG A 1 122 ? -0.742 13.340 -17.820 1.00 97.06 122 ARG A CA 1
ATOM 984 C C . ARG A 1 122 ? -1.118 14.763 -17.412 1.00 97.06 122 ARG A C 1
ATOM 986 O O . ARG A 1 122 ? -0.458 15.330 -16.549 1.00 97.06 122 ARG A O 1
ATOM 993 N N . GLU A 1 123 ? -2.176 15.325 -17.993 1.00 96.75 123 GLU A N 1
ATOM 994 C CA . GLU A 1 123 ? -2.635 16.678 -17.653 1.00 96.75 123 GLU A CA 1
ATOM 995 C C . GLU A 1 123 ? -2.975 16.810 -16.161 1.00 96.75 123 GLU A C 1
ATOM 997 O O . GLU A 1 123 ? -2.700 17.837 -15.542 1.00 96.75 123 GLU A O 1
ATOM 1002 N N . TYR A 1 124 ? -3.577 15.775 -15.566 1.00 96.56 124 TYR A N 1
ATOM 1003 C CA . TYR A 1 124 ? -3.818 15.727 -14.125 1.00 96.56 124 TYR A CA 1
ATOM 1004 C C . TYR A 1 124 ? -2.506 15.801 -13.328 1.00 96.56 124 TYR A C 1
ATOM 1006 O O . TYR A 1 124 ? -2.405 16.612 -12.404 1.00 96.56 124 TYR A O 1
ATOM 1014 N N . LEU A 1 125 ? -1.492 15.017 -13.705 1.00 94.75 125 LEU A N 1
ATOM 1015 C CA . LEU A 1 125 ? -0.200 15.001 -13.014 1.00 94.75 125 LEU A CA 1
ATOM 1016 C C . LEU A 1 125 ? 0.572 16.308 -13.174 1.00 94.75 125 LEU A C 1
ATOM 1018 O O . LEU A 1 125 ? 1.111 16.809 -12.191 1.00 94.75 125 LEU A O 1
ATOM 1022 N N . GLU A 1 126 ? 0.563 16.909 -14.364 1.00 93.00 126 GLU A N 1
ATOM 1023 C CA . GLU A 1 126 ? 1.163 18.227 -14.593 1.00 93.00 126 GLU A CA 1
ATOM 1024 C C . GLU A 1 126 ? 0.505 19.293 -13.709 1.00 93.00 126 GLU A C 1
ATOM 1026 O O . GLU A 1 126 ? 1.205 20.039 -13.028 1.00 93.00 126 GLU A O 1
ATOM 1031 N N . ARG A 1 127 ? -0.834 19.315 -13.612 1.00 92.50 127 ARG A N 1
ATOM 1032 C CA . ARG A 1 127 ? -1.536 20.232 -12.697 1.00 92.50 127 ARG A CA 1
ATOM 1033 C C . ARG A 1 127 ? -1.184 19.978 -11.232 1.00 92.50 127 ARG A C 1
ATOM 1035 O O . ARG A 1 127 ? -1.004 20.933 -10.472 1.00 92.50 127 ARG A O 1
ATOM 1042 N N . ARG A 1 128 ? -1.106 18.710 -10.810 1.00 89.44 128 ARG A N 1
ATOM 1043 C CA . ARG A 1 128 ? -0.763 18.345 -9.425 1.00 89.44 128 ARG A CA 1
ATOM 1044 C C . ARG A 1 128 ? 0.655 18.794 -9.077 1.00 89.44 128 ARG A C 1
ATOM 1046 O O . ARG A 1 128 ? 0.866 19.355 -8.005 1.00 89.44 128 ARG A O 1
ATOM 1053 N N . HIS A 1 129 ? 1.582 18.610 -10.007 1.00 85.94 129 HIS A N 1
ATOM 1054 C CA . HIS A 1 129 ? 2.971 19.029 -9.896 1.00 85.94 129 HIS A CA 1
ATOM 1055 C C . HIS A 1 129 ? 3.115 20.555 -9.833 1.00 85.94 129 HIS A C 1
ATOM 1057 O O . HIS A 1 129 ? 3.746 21.078 -8.918 1.00 85.94 129 HIS A O 1
ATOM 1063 N N . ASP A 1 130 ? 2.443 21.281 -10.728 1.00 87.38 130 ASP A N 1
ATOM 1064 C CA . ASP A 1 130 ? 2.385 22.745 -10.704 1.00 87.38 130 ASP A CA 1
ATOM 1065 C C . ASP A 1 130 ? 1.877 23.275 -9.363 1.00 87.38 130 ASP A C 1
ATOM 1067 O O . ASP A 1 130 ? 2.420 24.233 -8.815 1.00 87.38 130 ASP A O 1
ATOM 1071 N N . THR A 1 131 ? 0.834 22.640 -8.828 1.00 86.75 131 THR A N 1
ATOM 1072 C CA . THR A 1 131 ? 0.273 22.994 -7.523 1.00 86.75 131 THR A CA 1
ATOM 1073 C C . THR A 1 131 ? 1.295 22.748 -6.412 1.00 86.75 131 THR A C 1
ATOM 1075 O O . THR A 1 131 ? 1.397 23.562 -5.499 1.00 86.75 131 THR A O 1
ATOM 1078 N N . PHE A 1 132 ? 2.051 21.645 -6.481 1.00 85.00 132 PHE A N 1
ATOM 1079 C CA . PHE A 1 132 ? 3.059 21.289 -5.478 1.00 85.00 132 PHE A CA 1
ATOM 1080 C C . PHE A 1 132 ? 4.158 22.349 -5.394 1.00 85.00 132 PHE A C 1
ATOM 1082 O O . PHE A 1 132 ? 4.421 22.861 -4.311 1.00 85.00 132 PHE A O 1
ATOM 1089 N N . ILE A 1 133 ? 4.709 22.750 -6.541 1.00 83.38 133 ILE A N 1
ATOM 1090 C CA . ILE A 1 133 ? 5.781 23.752 -6.619 1.00 83.38 133 ILE A CA 1
ATOM 1091 C C . ILE A 1 133 ? 5.273 25.144 -6.244 1.00 83.38 133 ILE A C 1
ATOM 1093 O O . ILE A 1 133 ? 5.912 25.853 -5.474 1.00 83.38 133 ILE A O 1
ATOM 1097 N N . LYS A 1 134 ? 4.138 25.571 -6.815 1.00 85.81 134 LYS A N 1
ATOM 1098 C CA . LYS A 1 134 ? 3.666 26.960 -6.683 1.00 85.81 134 LYS A CA 1
ATOM 1099 C C . LYS A 1 134 ? 3.176 27.287 -5.279 1.00 85.81 134 LYS A C 1
ATOM 1101 O O . LYS A 1 134 ? 3.315 28.428 -4.850 1.00 85.81 134 LYS A O 1
ATOM 1106 N N . ASN A 1 135 ? 2.582 26.314 -4.595 1.00 81.31 135 ASN A N 1
ATOM 1107 C CA . ASN A 1 135 ? 1.935 26.543 -3.306 1.00 81.31 135 ASN A CA 1
ATOM 1108 C C . ASN A 1 135 ? 2.761 26.039 -2.120 1.00 81.31 135 ASN A C 1
ATOM 1110 O O . ASN A 1 135 ? 2.228 26.043 -1.013 1.00 81.31 135 ASN A O 1
ATOM 1114 N N . ASP A 1 136 ? 3.996 25.573 -2.350 1.00 77.06 136 ASP A N 1
ATOM 1115 C CA . ASP A 1 136 ? 4.829 24.926 -1.327 1.00 77.06 136 ASP A CA 1
ATOM 1116 C C . ASP A 1 136 ? 4.017 23.883 -0.535 1.00 77.06 136 ASP A C 1
ATOM 1118 O O . ASP A 1 136 ? 3.957 23.880 0.696 1.00 77.06 136 ASP A O 1
ATOM 1122 N N . MET A 1 137 ? 3.241 23.063 -1.263 1.00 75.81 137 MET A N 1
ATOM 1123 C CA . MET A 1 137 ? 2.303 22.154 -0.608 1.00 75.81 137 MET A CA 1
ATOM 1124 C C . MET A 1 137 ? 3.078 21.114 0.188 1.00 75.81 137 MET A C 1
ATOM 1126 O O . MET A 1 137 ? 3.737 20.247 -0.386 1.00 75.81 137 MET A O 1
ATOM 1130 N N . VAL A 1 138 ? 2.876 21.115 1.502 1.00 72.44 138 VAL A N 1
ATOM 1131 C CA . VAL A 1 138 ? 3.247 19.987 2.352 1.00 72.44 138 VAL A CA 1
ATOM 1132 C C . VAL A 1 138 ? 2.267 18.856 2.065 1.00 72.44 138 VAL A C 1
ATOM 1134 O O . VAL A 1 138 ? 1.143 18.827 2.573 1.00 72.44 138 VAL A O 1
ATOM 1137 N N . LEU A 1 139 ? 2.670 17.953 1.178 1.00 75.12 139 LEU A N 1
ATOM 1138 C CA . LEU A 1 139 ? 1.918 16.736 0.921 1.00 75.12 139 LEU A CA 1
ATOM 1139 C C . LEU A 1 139 ? 2.027 15.800 2.131 1.00 75.12 139 LEU A C 1
ATOM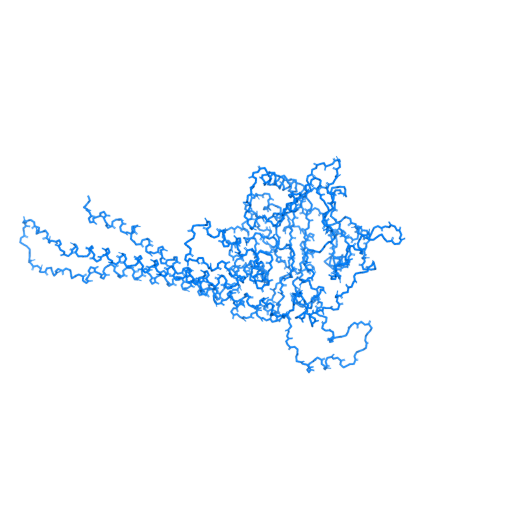 1141 O O . LEU A 1 139 ? 3.090 15.724 2.752 1.00 75.12 139 LEU A O 1
ATOM 1145 N N . PRO A 1 140 ? 0.948 15.077 2.474 1.00 70.75 140 PRO A N 1
ATOM 1146 C CA . PRO A 1 140 ? 1.014 14.027 3.477 1.00 70.75 140 PRO A CA 1
ATOM 1147 C C . PRO A 1 140 ? 2.108 13.006 3.144 1.00 70.75 140 PRO A C 1
ATOM 1149 O O . PRO A 1 140 ? 2.360 12.712 1.973 1.00 70.75 140 PRO A O 1
ATOM 1152 N N . TRP A 1 141 ? 2.697 12.405 4.176 1.00 68.12 141 TRP A N 1
ATOM 1153 C CA . TRP A 1 141 ? 3.738 11.375 4.047 1.00 68.12 141 TRP A CA 1
ATOM 1154 C C . TRP A 1 141 ? 3.300 10.176 3.190 1.00 68.12 141 TRP A C 1
ATOM 1156 O O . TRP A 1 141 ? 4.111 9.521 2.553 1.00 68.12 141 TRP A O 1
ATOM 1166 N N . ASN A 1 142 ? 1.997 9.897 3.127 1.00 71.50 142 ASN A N 1
ATOM 1167 C CA . ASN A 1 142 ? 1.445 8.822 2.310 1.00 71.50 142 ASN A CA 1
ATOM 1168 C C . ASN A 1 142 ? 1.181 9.227 0.845 1.00 71.50 142 ASN A C 1
ATOM 1170 O O . ASN A 1 142 ? 0.637 8.412 0.100 1.00 71.50 142 ASN A O 1
ATOM 1174 N N . GLU A 1 143 ? 1.484 10.469 0.452 1.00 81.69 143 GLU A N 1
ATOM 1175 C CA . GLU A 1 143 ? 1.289 11.007 -0.903 1.00 81.69 143 GLU A CA 1
ATOM 1176 C C . GLU A 1 143 ? 2.590 11.415 -1.595 1.00 81.69 143 GLU A C 1
ATOM 1178 O O . GLU A 1 143 ? 2.704 11.190 -2.797 1.00 81.69 143 GLU A O 1
ATOM 1183 N N . LEU A 1 144 ? 3.543 12.027 -0.884 1.00 84.31 144 LEU A N 1
ATOM 1184 C CA . LEU A 1 144 ? 4.849 12.384 -1.440 1.00 84.31 144 LEU A CA 1
ATOM 1185 C C . LEU A 1 144 ? 5.874 11.319 -1.081 1.00 84.31 144 LEU A C 1
ATOM 1187 O O . LEU A 1 144 ? 6.205 11.148 0.086 1.00 84.31 144 LEU A O 1
ATOM 1191 N N . PHE A 1 145 ? 6.406 10.659 -2.101 1.00 81.56 145 PHE A N 1
ATOM 1192 C CA . PHE A 1 145 ? 7.398 9.608 -1.911 1.00 81.56 145 PHE A CA 1
ATOM 1193 C C . PHE A 1 145 ? 8.814 10.100 -2.152 1.00 81.56 145 PHE A C 1
ATOM 1195 O O . PHE A 1 145 ? 9.728 9.757 -1.416 1.00 81.56 145 PHE A O 1
ATOM 1202 N N . TRP A 1 146 ? 8.997 10.936 -3.174 1.00 82.62 146 TRP A N 1
ATOM 1203 C CA . TRP A 1 146 ? 10.307 11.476 -3.507 1.00 82.62 146 TRP A CA 1
ATOM 1204 C C . TRP A 1 146 ? 10.179 12.755 -4.330 1.00 82.62 146 TRP A C 1
ATOM 1206 O O . TRP A 1 146 ? 9.354 12.827 -5.240 1.00 82.62 146 TRP A O 1
ATOM 1216 N N . ASN A 1 147 ? 11.001 13.765 -4.038 1.00 81.75 147 ASN A N 1
ATOM 1217 C CA . ASN A 1 147 ? 11.013 15.045 -4.756 1.00 81.75 147 ASN A CA 1
ATOM 1218 C C . ASN A 1 147 ? 12.356 15.354 -5.454 1.00 81.75 147 ASN A C 1
ATOM 1220 O O . ASN A 1 147 ? 12.611 16.500 -5.820 1.00 81.75 147 ASN A O 1
ATOM 1224 N N . GLY A 1 148 ? 13.250 14.372 -5.608 1.00 77.06 148 GLY A N 1
ATOM 1225 C CA . GLY A 1 148 ? 14.531 14.580 -6.295 1.00 77.06 148 GLY A CA 1
ATOM 1226 C C . GLY A 1 148 ? 15.552 15.449 -5.555 1.00 77.06 148 GLY A C 1
ATOM 1227 O O . GLY A 1 148 ? 16.615 15.702 -6.112 1.00 77.06 148 GLY A O 1
ATOM 1228 N N . GLY A 1 149 ? 15.259 15.920 -4.336 1.00 79.50 149 GLY A N 1
ATOM 1229 C CA . GLY A 1 149 ? 16.104 16.842 -3.565 1.00 79.50 149 GLY A CA 1
ATOM 1230 C C . GLY A 1 149 ? 16.115 18.281 -4.101 1.00 79.50 149 GLY A C 1
ATOM 1231 O O . GLY A 1 149 ? 16.046 19.224 -3.321 1.00 79.50 149 GLY A O 1
ATOM 1232 N N . ASP A 1 150 ? 16.135 18.459 -5.423 1.00 82.62 150 ASP A N 1
ATOM 1233 C CA . ASP A 1 150 ? 16.069 19.750 -6.122 1.00 82.62 150 ASP A CA 1
ATOM 1234 C C . ASP A 1 150 ? 14.666 20.084 -6.669 1.00 82.62 150 ASP A C 1
ATOM 1236 O O . ASP A 1 150 ? 14.478 21.105 -7.330 1.00 82.62 150 ASP A O 1
ATOM 1240 N N . GLY A 1 151 ? 13.677 19.218 -6.431 1.00 82.44 151 GLY A N 1
ATOM 1241 C CA . GLY A 1 151 ? 12.325 19.353 -6.968 1.00 82.44 151 GLY A CA 1
ATOM 1242 C C . GLY A 1 151 ? 12.189 18.952 -8.439 1.00 82.44 151 GLY A C 1
ATOM 1243 O O . GLY A 1 151 ? 11.069 18.907 -8.938 1.00 82.44 151 GLY A O 1
ATOM 1244 N N . SER A 1 152 ? 13.279 18.613 -9.144 1.00 87.44 152 SER A N 1
ATOM 1245 C CA . SER A 1 152 ? 13.268 18.302 -10.586 1.00 87.44 152 SER A CA 1
ATOM 1246 C C . SER A 1 152 ? 12.555 16.995 -10.932 1.00 87.44 152 SER A C 1
ATOM 1248 O O . SER A 1 152 ? 12.292 16.694 -12.103 1.00 87.44 152 SER A O 1
ATOM 1250 N N . ARG A 1 153 ? 12.232 16.196 -9.915 1.00 89.44 153 ARG A N 1
ATOM 1251 C CA . ARG A 1 153 ? 11.465 14.963 -10.028 1.00 89.44 153 ARG A CA 1
ATOM 1252 C C . ARG A 1 153 ? 10.437 14.904 -8.928 1.00 89.44 153 ARG A C 1
ATOM 1254 O O . ARG A 1 153 ? 10.708 15.318 -7.813 1.00 89.44 153 ARG A O 1
ATOM 1261 N N . LEU A 1 154 ? 9.272 14.362 -9.238 1.00 90.31 154 LEU A N 1
ATOM 1262 C CA . LEU A 1 154 ? 8.211 14.199 -8.261 1.00 90.31 154 LEU A CA 1
ATOM 1263 C C . LEU A 1 154 ? 7.599 12.811 -8.401 1.00 90.31 154 LEU A C 1
ATOM 1265 O O . LEU A 1 154 ? 7.027 12.498 -9.448 1.00 90.31 154 LEU A O 1
ATOM 1269 N N . SER A 1 155 ? 7.737 12.009 -7.347 1.00 91.12 155 SER A N 1
ATOM 1270 C CA . SER A 1 155 ? 7.083 10.717 -7.186 1.00 91.12 155 SER A CA 1
ATOM 1271 C C . SER A 1 155 ? 5.914 10.836 -6.216 1.00 91.12 155 SER A C 1
ATOM 1273 O O . SER A 1 155 ? 6.108 11.229 -5.060 1.00 91.12 155 SER A O 1
ATOM 1275 N N . LEU A 1 156 ? 4.705 10.529 -6.694 1.00 92.12 156 LEU A N 1
ATOM 1276 C CA . LEU A 1 156 ? 3.468 10.676 -5.923 1.00 92.12 156 LEU A CA 1
ATOM 1277 C C . LEU A 1 156 ? 2.673 9.382 -5.843 1.00 92.12 156 LEU A C 1
ATOM 1279 O O . LEU A 1 156 ? 2.502 8.692 -6.847 1.00 92.12 156 LEU A O 1
ATOM 1283 N N . GLY A 1 157 ? 2.084 9.143 -4.676 1.00 92.31 157 GLY A N 1
ATOM 1284 C CA . GLY A 1 157 ? 1.086 8.107 -4.451 1.00 92.31 157 GLY A CA 1
ATOM 1285 C C . GLY A 1 157 ? -0.289 8.588 -4.832 1.00 92.31 157 GLY A C 1
ATOM 1286 O O . GLY A 1 157 ? -0.738 9.636 -4.359 1.00 92.31 157 GLY A O 1
ATOM 1287 N N . ILE A 1 158 ? -0.978 7.794 -5.645 1.00 94.00 158 ILE A N 1
ATOM 1288 C CA . ILE A 1 158 ? -2.309 8.125 -6.149 1.00 94.00 158 ILE A CA 1
ATOM 1289 C C . ILE A 1 158 ? -3.295 6.980 -5.912 1.00 94.00 158 ILE A C 1
ATOM 1291 O O . ILE A 1 158 ? -2.932 5.806 -5.856 1.00 94.00 158 ILE A O 1
ATOM 1295 N N . GLY A 1 159 ? -4.563 7.336 -5.745 1.00 94.81 159 GLY A N 1
ATOM 1296 C CA . GLY A 1 159 ? -5.679 6.414 -5.587 1.00 94.81 159 GLY A CA 1
ATOM 1297 C C . GLY A 1 159 ? -6.873 6.812 -6.461 1.00 94.81 159 GLY A C 1
ATOM 1298 O O . GLY A 1 159 ? -6.960 7.944 -6.936 1.00 94.81 159 GLY A O 1
ATOM 1299 N N . PRO A 1 160 ? -7.833 5.899 -6.689 1.00 96.06 160 PRO A N 1
ATOM 1300 C CA . PRO A 1 160 ? -9.002 6.166 -7.528 1.00 96.06 160 PRO A CA 1
ATOM 1301 C C . PRO A 1 160 ? -9.942 7.246 -6.962 1.00 96.06 160 PRO A C 1
ATOM 1303 O O . PRO A 1 160 ? -10.850 7.684 -7.660 1.00 96.06 160 PRO A O 1
ATOM 1306 N N . GLU A 1 161 ? -9.761 7.656 -5.705 1.00 94.62 161 GLU A N 1
ATOM 1307 C CA . GLU A 1 161 ? -10.475 8.761 -5.060 1.00 94.62 161 GLU A CA 1
ATOM 1308 C C . GLU A 1 161 ? -9.970 10.152 -5.458 1.00 94.62 161 GLU A C 1
ATOM 1310 O O . GLU A 1 161 ? -10.690 11.122 -5.237 1.00 94.62 161 GLU A O 1
ATOM 1315 N N . ASP A 1 162 ? -8.758 10.259 -6.010 1.00 93.94 162 ASP A N 1
ATOM 1316 C CA . ASP A 1 162 ? -8.132 11.558 -6.268 1.00 93.94 162 ASP A CA 1
ATOM 1317 C C . ASP A 1 162 ? -8.698 12.248 -7.511 1.00 93.94 162 ASP A C 1
ATOM 1319 O O . ASP A 1 162 ? -8.905 13.460 -7.511 1.00 93.94 162 ASP A O 1
ATOM 1323 N N . ASP A 1 163 ? -8.937 11.482 -8.578 1.00 97.00 163 ASP A N 1
ATOM 1324 C CA . ASP A 1 163 ? -9.524 11.959 -9.829 1.00 97.00 163 ASP A CA 1
ATOM 1325 C C . ASP A 1 163 ? -10.154 10.778 -10.598 1.00 97.00 163 ASP A C 1
ATOM 1327 O O . ASP A 1 163 ? -9.553 9.696 -10.656 1.00 97.00 163 ASP A O 1
ATOM 1331 N N . PRO A 1 164 ? -11.331 10.951 -11.237 1.00 97.94 164 PRO A N 1
ATOM 1332 C CA . PRO A 1 164 ? -11.936 9.920 -12.082 1.00 97.94 164 PRO A CA 1
ATOM 1333 C C . PRO A 1 164 ? -10.999 9.342 -13.151 1.00 97.94 164 PRO A C 1
ATOM 1335 O O . PRO A 1 164 ? -11.163 8.182 -13.537 1.00 97.94 164 PRO A O 1
ATOM 1338 N N . ILE A 1 165 ? -10.015 10.113 -13.630 1.00 98.56 165 ILE A N 1
ATOM 1339 C CA . ILE A 1 165 ? -9.056 9.625 -14.621 1.00 98.56 165 ILE A CA 1
ATOM 1340 C C . ILE A 1 165 ? -8.130 8.535 -14.073 1.00 98.56 165 ILE A C 1
ATOM 1342 O O . ILE A 1 165 ? -7.752 7.636 -14.819 1.00 98.56 165 ILE A O 1
ATOM 1346 N N . ILE A 1 166 ? -7.821 8.551 -12.773 1.00 97.88 166 ILE A N 1
ATOM 1347 C CA . ILE A 1 166 ? -7.002 7.514 -12.132 1.00 97.88 166 ILE A CA 1
ATOM 1348 C C . ILE A 1 166 ? -7.793 6.210 -12.055 1.00 97.88 166 ILE A C 1
ATOM 1350 O O . ILE A 1 166 ? -7.283 5.150 -12.413 1.00 97.88 166 ILE A O 1
ATOM 1354 N N . ALA A 1 167 ? -9.069 6.280 -11.662 1.00 98.00 167 ALA A N 1
ATOM 1355 C CA . ALA A 1 167 ? -9.953 5.118 -11.678 1.00 98.00 167 ALA A CA 1
ATOM 1356 C C . ALA A 1 167 ? -10.108 4.544 -13.100 1.00 98.00 167 ALA A C 1
ATOM 1358 O O . ALA A 1 167 ? -10.083 3.327 -13.276 1.00 98.00 167 ALA A O 1
ATOM 1359 N N . GLN A 1 168 ? -10.205 5.402 -14.119 1.00 98.69 168 GLN A N 1
ATOM 1360 C CA . GLN A 1 168 ? -10.235 4.981 -15.521 1.00 98.69 168 GLN A CA 1
ATOM 1361 C C . GLN A 1 168 ? -8.921 4.307 -15.958 1.00 98.69 168 GLN A C 1
ATOM 1363 O O . GLN A 1 168 ? -8.965 3.251 -16.586 1.00 98.69 168 GLN A O 1
ATOM 1368 N N . ALA A 1 169 ? -7.761 4.867 -15.602 1.00 98.62 169 ALA A N 1
ATOM 1369 C CA . ALA A 1 169 ? -6.459 4.283 -15.924 1.00 98.62 169 ALA A CA 1
ATOM 1370 C C . ALA A 1 169 ? -6.266 2.913 -15.260 1.00 98.62 169 ALA A C 1
ATOM 1372 O O . ALA A 1 169 ? -5.902 1.948 -15.928 1.00 98.62 169 ALA A O 1
ATOM 1373 N N . LEU A 1 170 ? -6.598 2.793 -13.970 1.00 98.31 170 LEU A N 1
ATOM 1374 C CA . LEU A 1 170 ? -6.599 1.515 -13.254 1.00 98.31 170 LEU A CA 1
ATOM 1375 C C . LEU A 1 170 ? -7.540 0.501 -13.923 1.00 98.31 170 LEU A C 1
ATOM 1377 O O . LEU A 1 170 ? -7.178 -0.660 -14.092 1.00 98.31 170 LEU A O 1
ATOM 1381 N N . HIS A 1 171 ? -8.725 0.934 -14.356 1.00 98.50 171 HIS A N 1
ATOM 1382 C CA . HIS A 1 171 ? -9.678 0.074 -15.054 1.00 98.50 171 HIS A CA 1
ATOM 1383 C C . HIS A 1 171 ? -9.140 -0.458 -16.388 1.00 98.50 171 HIS A C 1
ATOM 1385 O O . HIS A 1 171 ? -9.338 -1.636 -16.690 1.00 98.50 171 HIS A O 1
ATOM 1391 N N . GLU A 1 172 ? -8.474 0.388 -17.178 1.00 98.69 172 GLU A N 1
ATOM 1392 C CA . GLU A 1 172 ? -7.845 -0.006 -18.445 1.00 98.69 172 GLU A CA 1
ATOM 1393 C C . GLU A 1 172 ? -6.683 -0.976 -18.219 1.00 98.69 172 GLU A C 1
ATOM 1395 O O . GLU A 1 172 ? -6.636 -2.011 -18.880 1.00 98.69 172 GLU A O 1
ATOM 1400 N N . VAL A 1 173 ? -5.838 -0.727 -17.212 1.00 98.38 173 VAL A N 1
ATOM 1401 C CA . VAL A 1 173 ? -4.795 -1.673 -16.779 1.00 98.38 173 VAL A CA 1
ATOM 1402 C C . VAL A 1 173 ? -5.405 -3.028 -16.411 1.00 98.38 173 VAL A C 1
ATOM 1404 O O . VAL A 1 173 ? -4.960 -4.061 -16.906 1.00 98.38 173 VAL A O 1
ATOM 1407 N N . GLY A 1 174 ? -6.463 -3.038 -15.593 1.00 97.56 174 GLY A N 1
ATOM 1408 C CA . GLY A 1 174 ? -7.139 -4.266 -15.173 1.00 97.56 174 GLY A CA 1
ATOM 1409 C C . GLY A 1 174 ? -7.782 -5.051 -16.322 1.00 97.56 174 GLY A C 1
ATOM 1410 O O . GLY A 1 174 ? -7.893 -6.271 -16.233 1.00 97.56 174 GLY A O 1
ATOM 1411 N N . HIS A 1 175 ? -8.202 -4.382 -17.400 1.00 98.12 175 HIS A N 1
ATOM 1412 C CA . HIS A 1 175 ? -8.807 -5.016 -18.580 1.00 98.12 175 HIS A CA 1
ATOM 1413 C C . HIS A 1 175 ? -7.821 -5.264 -19.726 1.00 98.12 175 HIS A C 1
ATOM 1415 O O . HIS A 1 175 ? -8.222 -5.780 -20.774 1.00 98.12 175 HIS A O 1
ATOM 1421 N N . ASN A 1 176 ? -6.542 -4.926 -19.558 1.00 97.81 176 ASN A N 1
ATOM 1422 C CA . ASN A 1 176 ? -5.548 -5.178 -20.583 1.00 97.81 176 ASN A CA 1
ATOM 1423 C C . ASN A 1 176 ? -5.197 -6.675 -20.621 1.00 97.81 176 ASN A C 1
ATOM 1425 O O . ASN A 1 176 ? -4.520 -7.206 -19.740 1.00 97.81 176 ASN A O 1
ATOM 1429 N N . ARG A 1 177 ? -5.665 -7.360 -21.670 1.00 96.38 177 ARG A N 1
ATOM 1430 C CA . ARG A 1 177 ? -5.467 -8.804 -21.856 1.00 96.38 177 ARG A CA 1
ATOM 1431 C C . ARG A 1 177 ? -3.987 -9.186 -21.947 1.00 96.38 177 ARG A C 1
ATOM 1433 O O . ARG A 1 177 ? -3.591 -10.194 -21.368 1.00 96.38 177 ARG A O 1
ATOM 1440 N N . GLN A 1 178 ? -3.184 -8.393 -22.657 1.00 95.69 178 GLN A N 1
ATOM 1441 C CA . GLN A 1 178 ? -1.757 -8.653 -22.859 1.00 95.69 178 GLN A CA 1
ATOM 1442 C C . GLN A 1 178 ? -1.011 -8.671 -21.519 1.00 95.69 178 GLN A C 1
ATOM 1444 O O . GLN A 1 178 ? -0.229 -9.586 -21.243 1.00 95.69 178 GLN A O 1
ATOM 1449 N N . LEU A 1 179 ? -1.308 -7.687 -20.672 1.00 96.25 179 LEU A N 1
ATOM 1450 C CA . LEU A 1 179 ? -0.778 -7.574 -19.324 1.00 96.25 179 LEU A CA 1
ATOM 1451 C C . LEU A 1 179 ? -1.278 -8.708 -18.431 1.00 96.25 179 LEU A C 1
ATOM 1453 O O . LEU A 1 179 ? -0.463 -9.364 -17.791 1.00 96.25 179 LEU A O 1
ATOM 1457 N N . GLU A 1 180 ? -2.586 -8.985 -18.417 1.00 96.19 180 GLU A N 1
ATOM 1458 C CA . GLU A 1 180 ? -3.164 -10.059 -17.601 1.00 96.19 180 GLU A CA 1
ATOM 1459 C C . GLU A 1 180 ? -2.542 -11.424 -17.927 1.00 96.19 180 GLU A C 1
ATOM 1461 O O . GLU A 1 180 ? -2.155 -12.161 -17.019 1.00 96.19 180 GLU A O 1
ATOM 1466 N N . GLU A 1 181 ? -2.425 -11.770 -19.212 1.00 96.00 181 GLU A N 1
ATOM 1467 C CA . GLU A 1 181 ? -1.838 -13.040 -19.647 1.00 96.00 181 GLU A CA 1
ATOM 1468 C C . GLU A 1 181 ? -0.353 -13.134 -19.292 1.00 96.00 181 GLU A C 1
ATOM 1470 O O . GLU A 1 181 ? 0.101 -14.197 -18.867 1.00 96.00 181 GLU A O 1
ATOM 1475 N N . THR A 1 182 ? 0.386 -12.030 -19.428 1.00 94.88 182 THR A N 1
ATOM 1476 C CA . THR A 1 182 ? 1.815 -11.984 -19.097 1.00 94.88 182 THR A CA 1
ATOM 1477 C C . THR A 1 182 ? 2.035 -12.085 -17.591 1.00 94.88 182 THR A C 1
ATOM 1479 O O . THR A 1 182 ? 2.778 -12.959 -17.156 1.00 94.88 182 THR A O 1
ATOM 1482 N N . LEU A 1 183 ? 1.333 -11.277 -16.786 1.00 93.69 183 LEU A N 1
ATOM 1483 C CA . LEU A 1 183 ? 1.376 -11.343 -15.322 1.00 93.69 183 LEU A CA 1
ATOM 1484 C C . LEU A 1 183 ? 0.978 -12.735 -14.824 1.00 93.69 183 LEU A C 1
ATOM 1486 O O . LEU A 1 183 ? 1.689 -13.329 -14.020 1.00 93.69 183 LEU A O 1
ATOM 1490 N N . THR A 1 184 ? -0.103 -13.308 -15.358 1.00 92.94 184 THR A N 1
ATOM 1491 C CA . THR A 1 184 ? -0.532 -14.664 -14.983 1.00 92.94 184 THR A CA 1
ATOM 1492 C C . THR A 1 184 ? 0.553 -15.704 -15.261 1.00 92.94 184 THR A C 1
ATOM 1494 O O . THR A 1 184 ? 0.710 -16.641 -14.483 1.00 92.94 184 THR A O 1
ATOM 1497 N N . ALA A 1 185 ? 1.313 -15.547 -16.348 1.00 89.44 185 ALA A N 1
ATOM 1498 C CA . ALA A 1 185 ? 2.384 -16.471 -16.704 1.00 89.44 185 ALA A CA 1
ATOM 1499 C C . ALA A 1 185 ? 3.617 -16.370 -15.781 1.00 89.44 185 ALA A C 1
ATOM 1501 O O . ALA A 1 185 ? 4.306 -17.374 -15.592 1.00 89.44 185 ALA A O 1
ATOM 1502 N N . ILE A 1 186 ? 3.893 -15.189 -15.210 1.00 88.62 186 ILE A N 1
ATOM 1503 C CA . ILE A 1 186 ? 5.116 -14.928 -14.425 1.00 88.62 186 ILE A CA 1
ATOM 1504 C C . ILE A 1 186 ? 4.894 -14.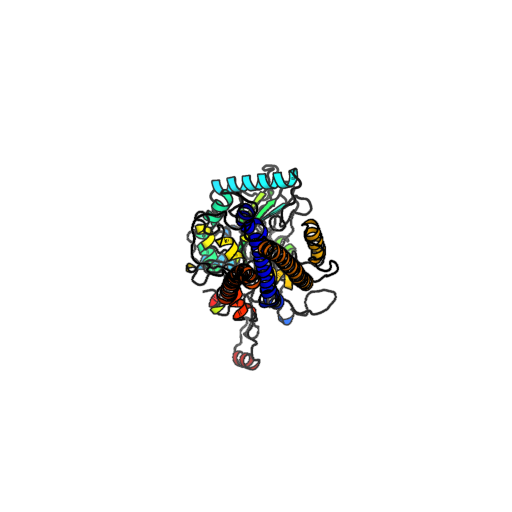938 -12.905 1.00 88.62 186 ILE A C 1
ATOM 1506 O O . ILE A 1 186 ? 5.726 -15.470 -12.177 1.00 88.62 186 ILE A O 1
ATOM 1510 N N . VAL A 1 187 ? 3.769 -14.408 -12.413 1.00 87.25 187 VAL A N 1
ATOM 1511 C CA . VAL A 1 187 ? 3.463 -14.281 -10.971 1.00 87.25 187 VAL A CA 1
ATOM 1512 C C . VAL A 1 187 ? 2.249 -15.088 -10.515 1.00 87.25 187 VAL A C 1
ATOM 1514 O O . VAL A 1 187 ? 1.937 -15.099 -9.321 1.00 87.25 187 VAL A O 1
ATOM 1517 N N . GLY A 1 188 ? 1.583 -15.781 -11.439 1.00 89.25 188 GLY A N 1
ATOM 1518 C CA . GLY A 1 188 ? 0.356 -16.521 -11.169 1.00 89.25 188 GLY A CA 1
ATOM 1519 C C . GLY A 1 188 ? -0.903 -15.649 -11.261 1.00 89.25 188 GLY A C 1
ATOM 1520 O O . GLY A 1 188 ? -0.836 -14.454 -11.566 1.00 89.25 188 GLY A O 1
ATOM 1521 N N . PRO A 1 189 ? -2.087 -16.245 -11.052 1.00 90.75 189 PRO A N 1
ATOM 1522 C CA . PRO A 1 189 ? -3.353 -15.553 -11.240 1.00 90.75 189 PRO A CA 1
ATOM 1523 C C . PRO A 1 189 ? -3.535 -14.413 -10.234 1.00 90.75 189 PRO A C 1
ATOM 1525 O O . PRO A 1 189 ? -3.213 -14.544 -9.058 1.00 90.75 189 PRO A O 1
ATOM 1528 N N . ASN A 1 190 ? -4.154 -13.322 -10.696 1.00 92.62 190 ASN A N 1
ATOM 1529 C CA . ASN A 1 190 ? -4.616 -12.213 -9.859 1.00 92.62 190 ASN A CA 1
ATOM 1530 C C . ASN A 1 190 ? -3.532 -11.623 -8.926 1.00 92.62 190 ASN A C 1
ATOM 1532 O O . ASN A 1 190 ? -3.793 -11.518 -7.733 1.00 92.62 190 ASN A O 1
ATOM 1536 N N . PRO A 1 191 ? -2.340 -11.225 -9.402 1.00 92.56 191 PRO A N 1
ATOM 1537 C CA . PRO A 1 191 ? -1.254 -10.792 -8.521 1.00 92.56 191 PRO A CA 1
ATOM 1538 C C . PRO A 1 191 ? -1.646 -9.642 -7.585 1.00 92.56 191 PRO A C 1
ATOM 1540 O O . PRO A 1 191 ? -2.533 -8.837 -7.888 1.00 92.56 191 PRO A O 1
ATOM 1543 N N . ALA A 1 192 ? -0.990 -9.577 -6.426 1.00 92.75 192 ALA A N 1
ATOM 1544 C CA . ALA A 1 192 ? -1.206 -8.517 -5.451 1.00 92.75 192 ALA A CA 1
ATOM 1545 C C . ALA A 1 192 ? -0.578 -7.208 -5.941 1.00 92.75 192 ALA A C 1
ATOM 1547 O O . ALA A 1 192 ? 0.515 -7.214 -6.497 1.00 92.75 192 ALA A O 1
ATOM 1548 N N . LEU A 1 193 ? -1.266 -6.095 -5.712 1.00 93.88 193 LEU A N 1
ATOM 1549 C CA . LEU A 1 193 ? -0.776 -4.757 -6.020 1.00 93.88 193 LEU A CA 1
ATOM 1550 C C . LEU A 1 193 ? -0.030 -4.212 -4.799 1.00 93.88 193 LEU A C 1
ATOM 1552 O O . LEU A 1 193 ? -0.578 -4.232 -3.694 1.00 93.88 193 LEU A O 1
ATOM 1556 N N . VAL A 1 194 ? 1.211 -3.765 -4.990 1.00 92.38 194 VAL A N 1
ATOM 1557 C CA . VAL A 1 194 ? 2.062 -3.213 -3.917 1.00 92.38 194 VAL A CA 1
ATOM 1558 C C . VAL A 1 194 ? 2.581 -1.809 -4.214 1.00 92.38 194 VAL A C 1
ATOM 1560 O O . VAL A 1 194 ? 3.176 -1.191 -3.338 1.00 92.38 194 VAL A O 1
ATOM 1563 N N . GLU A 1 195 ? 2.326 -1.292 -5.414 1.00 92.75 195 GLU A N 1
ATOM 1564 C CA . GLU A 1 195 ? 2.625 0.088 -5.780 1.00 92.75 195 GLU A CA 1
ATOM 1565 C C . GLU A 1 195 ? 1.560 0.630 -6.729 1.00 92.75 195 GLU A C 1
ATOM 1567 O O . GLU A 1 195 ? 1.163 -0.055 -7.675 1.00 92.75 195 GLU A O 1
ATOM 1572 N N . VAL A 1 196 ? 1.117 1.860 -6.468 1.00 95.19 196 VAL A N 1
ATOM 1573 C CA . VAL A 1 196 ? 0.373 2.696 -7.416 1.00 95.19 196 VAL A CA 1
ATOM 1574 C C . VAL A 1 196 ? 0.895 4.111 -7.249 1.00 95.19 196 VAL A C 1
ATOM 1576 O O . VAL A 1 196 ? 0.480 4.850 -6.348 1.00 95.19 196 VAL A O 1
ATOM 1579 N N . SER A 1 197 ? 1.837 4.460 -8.109 1.00 94.44 197 SER A N 1
ATOM 1580 C CA . SER A 1 197 ? 2.573 5.707 -8.018 1.00 94.44 197 SER A CA 1
ATOM 1581 C C . SER A 1 197 ? 2.674 6.375 -9.386 1.00 94.44 197 SER A C 1
ATOM 1583 O O . SER A 1 197 ? 2.169 5.898 -10.408 1.00 94.44 197 SER A O 1
ATOM 1585 N N . THR A 1 198 ? 3.280 7.549 -9.402 1.00 94.56 198 THR A N 1
ATOM 1586 C CA . THR A 1 198 ? 3.569 8.299 -10.619 1.00 94.56 198 THR A CA 1
ATOM 1587 C C . THR A 1 198 ? 4.949 8.885 -10.501 1.00 94.56 198 THR A C 1
ATOM 1589 O O . THR A 1 198 ? 5.365 9.207 -9.397 1.00 94.56 198 THR A O 1
ATOM 1592 N N . LEU A 1 199 ? 5.626 9.079 -11.628 1.00 92.75 199 LEU A N 1
ATOM 1593 C CA . LEU A 1 199 ? 6.895 9.792 -11.664 1.00 92.75 199 LEU A CA 1
ATOM 1594 C C . LEU A 1 199 ? 6.836 10.873 -12.735 1.00 92.75 199 LEU A C 1
ATOM 1596 O O . LEU A 1 199 ? 6.705 10.582 -13.924 1.00 92.75 199 LEU A O 1
ATOM 1600 N N . THR A 1 200 ? 6.961 12.126 -12.309 1.00 93.75 200 THR A N 1
ATOM 1601 C CA . THR A 1 200 ? 7.113 13.275 -13.203 1.00 93.75 200 THR A CA 1
ATOM 1602 C C . THR A 1 200 ? 8.564 13.735 -13.175 1.00 93.75 200 THR A C 1
ATOM 1604 O O . THR A 1 200 ? 9.103 14.033 -12.116 1.00 93.75 200 THR A O 1
ATOM 1607 N N . THR A 1 201 ? 9.215 13.770 -14.335 1.00 92.69 201 THR A N 1
ATOM 1608 C CA . THR A 1 201 ? 10.585 14.263 -14.527 1.00 92.69 201 THR A CA 1
ATOM 1609 C C . THR A 1 201 ? 10.535 15.592 -15.273 1.00 92.69 201 THR A C 1
ATOM 1611 O O . THR A 1 201 ? 10.126 15.637 -16.440 1.00 92.69 201 THR A O 1
ATOM 1614 N N . MET A 1 202 ? 10.942 16.671 -14.606 1.00 91.12 202 MET A N 1
ATOM 1615 C CA . MET A 1 202 ? 10.929 18.010 -15.184 1.00 91.12 202 MET A CA 1
ATOM 1616 C C . MET A 1 202 ? 11.876 18.131 -16.370 1.00 91.12 202 MET A C 1
ATOM 1618 O O . MET A 1 202 ? 12.913 17.465 -16.429 1.00 91.12 202 MET A O 1
ATOM 1622 N N . HIS A 1 203 ? 11.555 19.039 -17.287 1.00 91.75 203 HIS A N 1
ATOM 1623 C CA . HIS A 1 203 ? 12.543 19.488 -18.258 1.00 91.75 203 HIS A CA 1
ATOM 1624 C C . HIS A 1 203 ? 13.751 20.111 -17.534 1.00 91.75 203 HIS A C 1
ATOM 1626 O O . HIS A 1 203 ? 13.600 20.950 -16.651 1.00 91.75 203 HIS A O 1
ATOM 1632 N N . GLY A 1 204 ? 14.955 19.673 -17.891 1.00 90.31 204 GLY A N 1
ATOM 1633 C CA . GLY A 1 204 ? 16.214 20.049 -17.249 1.00 90.31 204 GLY A CA 1
ATOM 1634 C C . GLY A 1 204 ? 16.705 19.087 -16.162 1.00 90.31 204 GLY A C 1
ATOM 1635 O O . GLY A 1 204 ? 17.862 19.214 -15.756 1.00 90.31 204 GLY A O 1
ATOM 1636 N N . ALA A 1 205 ? 15.895 18.110 -15.733 1.00 90.56 205 ALA A N 1
ATOM 1637 C CA . ALA A 1 205 ? 16.284 17.160 -14.690 1.00 90.56 205 ALA A CA 1
ATOM 1638 C C . ALA A 1 205 ? 17.594 16.415 -15.029 1.00 90.56 205 ALA A C 1
ATOM 1640 O O . ALA A 1 205 ? 17.895 16.136 -16.196 1.00 90.56 205 ALA A O 1
ATOM 1641 N N . SER A 1 206 ? 18.377 16.097 -13.992 1.00 88.44 206 SER A N 1
ATOM 1642 C CA . SER A 1 206 ? 19.677 15.401 -14.062 1.00 88.44 206 SER A CA 1
ATOM 1643 C C . SER A 1 206 ? 19.540 13.933 -14.514 1.00 88.44 206 SER A C 1
ATOM 1645 O O . SER A 1 206 ? 18.512 13.560 -15.050 1.00 88.44 206 SER A O 1
ATOM 1647 N N . HIS A 1 207 ? 20.551 13.075 -14.374 1.00 85.69 207 HIS A N 1
ATOM 1648 C CA . HIS A 1 207 ? 20.396 11.620 -14.569 1.00 85.69 207 HIS A CA 1
ATOM 1649 C C . HIS A 1 207 ? 20.330 10.943 -13.191 1.00 85.69 207 HIS A C 1
ATOM 1651 O O . HIS A 1 207 ? 20.985 11.431 -12.278 1.00 85.69 207 HIS A O 1
ATOM 1657 N N . GLN A 1 208 ? 19.545 9.870 -13.042 1.00 81.00 208 GLN A N 1
ATOM 1658 C CA . GLN A 1 208 ? 19.449 9.085 -11.798 1.00 81.00 208 GLN A CA 1
ATOM 1659 C C . GLN A 1 208 ? 20.582 8.061 -11.588 1.00 81.00 208 GLN A C 1
ATOM 1661 O O . GLN A 1 208 ? 20.627 7.469 -10.520 1.00 81.00 208 GLN A O 1
ATOM 1666 N N . GLY A 1 209 ? 21.483 7.858 -12.559 1.00 83.50 209 GLY A N 1
ATOM 1667 C CA . GLY A 1 209 ? 22.421 6.724 -12.534 1.00 83.50 209 GLY A CA 1
ATOM 1668 C C . GLY A 1 209 ? 21.722 5.405 -12.870 1.00 83.50 209 GLY A C 1
ATOM 1669 O O . GLY A 1 209 ? 20.505 5.408 -13.089 1.00 83.50 209 GLY A O 1
ATOM 1670 N N . ILE A 1 210 ? 22.483 4.309 -12.956 1.00 83.00 210 ILE A N 1
ATOM 1671 C CA . ILE A 1 210 ? 21.947 2.951 -13.139 1.00 83.00 210 ILE A CA 1
ATOM 1672 C C . ILE A 1 210 ? 21.625 2.335 -11.779 1.00 83.00 210 ILE A C 1
ATOM 1674 O O . ILE A 1 210 ? 22.480 2.314 -10.904 1.00 83.00 210 ILE A O 1
ATOM 1678 N N . HIS A 1 211 ? 20.396 1.848 -11.601 1.00 82.75 211 HIS A N 1
ATOM 1679 C CA . HIS A 1 211 ? 19.951 1.227 -10.351 1.00 82.75 211 HIS A CA 1
ATOM 1680 C C . HIS A 1 211 ? 18.918 0.119 -10.590 1.00 82.75 211 HIS A C 1
ATOM 1682 O O . HIS A 1 211 ? 18.395 -0.052 -11.694 1.00 82.75 211 HIS A O 1
ATOM 1688 N N . THR A 1 212 ? 18.634 -0.634 -9.529 1.00 80.75 212 THR A N 1
ATOM 1689 C CA . THR A 1 212 ? 17.531 -1.594 -9.436 1.00 80.75 212 THR A CA 1
ATOM 1690 C C . THR A 1 212 ? 16.430 -1.032 -8.539 1.00 80.75 212 THR A C 1
ATOM 1692 O O . THR A 1 212 ? 16.725 -0.396 -7.533 1.00 80.75 212 THR A O 1
ATOM 1695 N N . ASP A 1 213 ? 15.162 -1.308 -8.857 1.00 80.06 213 ASP A N 1
ATOM 1696 C CA . ASP A 1 213 ? 14.026 -0.898 -8.006 1.00 80.06 213 ASP A CA 1
ATOM 1697 C C . ASP A 1 213 ? 13.969 -1.683 -6.678 1.00 80.06 213 ASP A C 1
ATOM 1699 O O . ASP A 1 213 ? 13.379 -1.243 -5.689 1.00 80.06 213 ASP A O 1
ATOM 1703 N N . SER A 1 214 ? 14.543 -2.890 -6.663 1.00 76.56 214 SER A N 1
ATOM 1704 C CA . SER A 1 214 ? 14.783 -3.653 -5.440 1.00 76.56 214 SER A CA 1
ATOM 1705 C C . SER A 1 214 ? 16.126 -3.257 -4.852 1.00 76.56 214 SER A C 1
ATOM 1707 O O . SER A 1 214 ? 17.117 -3.223 -5.582 1.00 76.56 214 SER A O 1
ATOM 1709 N N . ASP A 1 215 ? 16.188 -3.073 -3.540 1.00 73.00 215 ASP A N 1
ATOM 1710 C CA . ASP A 1 215 ? 17.457 -2.838 -2.873 1.00 73.00 215 ASP A CA 1
ATOM 1711 C C . ASP A 1 215 ? 18.323 -4.086 -2.997 1.00 73.00 215 ASP A C 1
ATOM 1713 O O . ASP A 1 215 ? 17.830 -5.213 -2.867 1.00 73.00 215 ASP A O 1
ATOM 1717 N N . TYR A 1 216 ? 19.624 -3.886 -3.206 1.00 69.19 216 TYR A N 1
ATOM 1718 C CA . TYR A 1 216 ? 20.606 -4.969 -3.253 1.00 69.19 216 TYR A CA 1
ATOM 1719 C C . TYR A 1 216 ? 20.428 -5.928 -2.070 1.00 69.19 216 TYR A C 1
ATOM 1721 O O . TYR A 1 216 ? 20.255 -7.139 -2.223 1.00 69.19 216 TYR A O 1
ATOM 1729 N N . PHE A 1 217 ? 20.331 -5.343 -0.877 1.00 65.81 217 PHE A N 1
ATOM 1730 C CA . PHE A 1 217 ? 20.190 -6.037 0.390 1.00 65.81 217 PHE A CA 1
ATOM 1731 C C . PHE A 1 217 ? 18.750 -6.558 0.656 1.00 65.81 217 PHE A C 1
ATOM 1733 O O . PHE A 1 217 ? 18.464 -7.090 1.730 1.00 65.81 217 PHE A O 1
ATOM 1740 N N . GLY A 1 218 ? 17.850 -6.452 -0.321 1.00 66.75 218 GLY A N 1
ATOM 1741 C CA . GLY A 1 218 ? 16.462 -6.920 -0.305 1.00 66.75 218 GLY A CA 1
ATOM 1742 C C . GLY A 1 218 ? 16.099 -7.896 -1.417 1.00 66.75 218 GLY A C 1
ATOM 1743 O O . GLY A 1 218 ? 14.924 -8.250 -1.550 1.00 66.75 218 GLY A O 1
ATOM 1744 N N . SER A 1 219 ? 17.079 -8.285 -2.234 1.00 67.81 219 SER A N 1
ATOM 1745 C CA . SER A 1 219 ? 16.863 -9.000 -3.487 1.00 67.81 219 SER A CA 1
ATOM 1746 C C . SER A 1 219 ? 16.926 -10.519 -3.320 1.00 67.81 219 SER A C 1
ATOM 1748 O O . SER A 1 219 ? 17.779 -11.053 -2.607 1.00 67.81 219 SER A O 1
ATOM 1750 N N . SER A 1 220 ? 16.064 -11.239 -4.050 1.00 67.56 220 SER A N 1
ATOM 1751 C CA . SER A 1 220 ? 16.131 -12.708 -4.173 1.00 67.56 220 SER A CA 1
ATOM 1752 C C . SER A 1 220 ? 17.340 -13.203 -4.960 1.00 67.56 220 SER A C 1
ATOM 1754 O O . SER A 1 220 ? 17.583 -14.404 -5.019 1.00 67.56 220 SER A O 1
ATOM 1756 N N . VAL A 1 221 ? 18.050 -12.292 -5.625 1.00 68.62 221 VAL A N 1
ATOM 1757 C CA . VAL A 1 221 ? 19.307 -12.602 -6.305 1.00 68.62 221 VAL A CA 1
ATOM 1758 C C . VAL A 1 221 ? 20.440 -12.641 -5.283 1.00 68.62 221 VAL A C 1
ATOM 1760 O O . VAL A 1 221 ? 21.273 -13.534 -5.323 1.00 68.62 221 VAL A O 1
ATOM 1763 N N . LEU A 1 222 ? 20.445 -11.738 -4.302 1.00 66.06 222 LEU A N 1
ATOM 1764 C CA . LEU A 1 222 ? 21.470 -11.749 -3.264 1.00 66.06 222 LEU A CA 1
ATOM 1765 C C . LEU A 1 222 ? 21.192 -12.809 -2.202 1.00 66.06 222 LEU A C 1
ATOM 1767 O O . LEU A 1 222 ? 22.091 -13.571 -1.855 1.00 66.06 222 LEU A O 1
ATOM 1771 N N . TYR A 1 223 ? 19.955 -12.880 -1.704 1.00 65.69 223 TYR A N 1
ATOM 1772 C CA . TYR A 1 223 ? 19.614 -13.772 -0.602 1.00 65.69 223 TYR A CA 1
ATOM 1773 C C . TYR A 1 223 ? 18.719 -14.917 -1.015 1.00 65.69 223 TYR A C 1
ATOM 1775 O O . TYR A 1 223 ? 17.715 -14.763 -1.705 1.00 65.69 223 TYR A O 1
ATOM 1783 N N . ALA A 1 224 ? 19.040 -16.060 -0.434 1.00 58.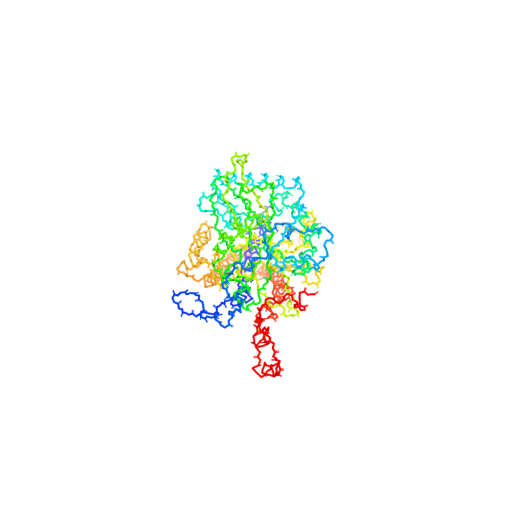41 224 ALA A N 1
ATOM 1784 C CA . ALA A 1 224 ? 18.316 -17.304 -0.451 1.00 58.41 224 ALA A CA 1
ATOM 1785 C C . ALA A 1 224 ? 16.983 -17.171 0.279 1.00 58.41 224 ALA A C 1
ATOM 1787 O O . ALA A 1 224 ? 16.310 -18.161 0.483 1.00 58.41 224 ALA A O 1
ATOM 1788 N N . ARG A 1 225 ? 16.562 -15.974 0.698 1.00 62.38 225 ARG A N 1
ATOM 1789 C CA . ARG A 1 225 ? 15.231 -15.745 1.247 1.00 62.38 225 ARG A CA 1
ATOM 1790 C C . ARG A 1 225 ? 14.193 -15.962 0.164 1.00 62.38 225 ARG A C 1
ATOM 1792 O O . ARG A 1 225 ? 14.347 -15.575 -0.992 1.00 62.38 225 ARG A O 1
ATOM 1799 N N . THR A 1 226 ? 13.068 -16.540 0.562 1.00 66.19 226 THR A N 1
ATOM 1800 C CA . THR A 1 226 ? 11.928 -16.647 -0.335 1.00 66.19 226 THR A CA 1
ATOM 1801 C C . THR A 1 226 ? 11.274 -15.259 -0.387 1.00 66.19 226 THR A C 1
ATOM 1803 O O . THR A 1 226 ? 10.387 -14.953 0.410 1.00 66.19 226 THR A O 1
ATOM 1806 N N . PHE A 1 227 ? 11.743 -14.381 -1.270 1.00 77.38 227 PHE A N 1
ATOM 1807 C CA . PHE A 1 227 ? 11.041 -13.134 -1.551 1.00 77.38 227 PHE A CA 1
ATOM 1808 C C . PHE A 1 227 ? 9.919 -13.363 -2.568 1.00 77.38 227 PHE A C 1
ATOM 1810 O O . PHE A 1 227 ? 9.941 -14.309 -3.361 1.00 77.38 227 PHE A O 1
ATOM 1817 N N . LEU A 1 228 ? 8.899 -12.513 -2.530 1.00 80.19 228 LEU A N 1
ATOM 1818 C CA . LEU A 1 228 ? 7.905 -12.430 -3.585 1.00 80.19 228 LEU A CA 1
ATOM 1819 C C . LEU A 1 228 ? 8.562 -11.826 -4.814 1.00 80.19 228 LEU A C 1
ATOM 1821 O O . LEU A 1 228 ? 9.261 -10.821 -4.712 1.00 80.19 228 LEU A O 1
ATOM 1825 N N . HIS A 1 229 ? 8.278 -12.408 -5.973 1.00 80.50 229 HIS A N 1
ATOM 1826 C CA . HIS A 1 229 ? 8.666 -11.799 -7.234 1.00 80.50 229 HIS A CA 1
ATOM 1827 C C . HIS A 1 229 ? 7.845 -10.528 -7.422 1.00 80.50 229 HIS A C 1
ATOM 1829 O O . HIS A 1 229 ? 6.613 -10.621 -7.464 1.00 80.50 229 HIS A O 1
ATOM 1835 N N . SER A 1 230 ? 8.514 -9.378 -7.499 1.00 86.50 230 SER A N 1
ATOM 1836 C CA . SER A 1 230 ? 7.904 -8.109 -7.883 1.00 86.50 230 SER A CA 1
ATOM 1837 C C . SER A 1 230 ? 8.183 -7.813 -9.351 1.00 86.50 230 SER A C 1
ATOM 1839 O O . SER A 1 230 ? 9.256 -8.110 -9.867 1.00 86.50 230 SER A O 1
ATOM 1841 N N . TYR A 1 231 ? 7.197 -7.229 -10.020 1.00 90.19 231 TYR A N 1
ATOM 1842 C CA . TYR A 1 231 ? 7.328 -6.724 -11.379 1.00 90.19 231 TYR A CA 1
ATOM 1843 C C . TYR A 1 231 ? 6.699 -5.338 -11.439 1.00 90.19 231 TYR A C 1
ATOM 1845 O O . TYR A 1 231 ? 5.489 -5.193 -11.226 1.00 90.19 231 TYR A O 1
ATOM 1853 N N . THR A 1 232 ? 7.532 -4.341 -11.719 1.00 92.06 232 THR A N 1
ATOM 1854 C CA . THR A 1 232 ? 7.138 -2.942 -11.880 1.00 92.06 232 THR A CA 1
ATOM 1855 C C . THR A 1 232 ? 6.781 -2.676 -13.337 1.00 92.06 232 THR A C 1
ATOM 1857 O O . THR A 1 232 ? 7.529 -3.007 -14.256 1.00 92.06 232 THR A O 1
ATOM 1860 N N . MET A 1 233 ? 5.623 -2.071 -13.564 1.00 94.25 233 MET A N 1
ATOM 1861 C CA . MET A 1 233 ? 5.170 -1.621 -14.871 1.00 94.25 233 MET A CA 1
ATOM 1862 C C . MET A 1 233 ? 5.236 -0.099 -14.929 1.00 94.25 233 MET A C 1
ATOM 1864 O O . MET A 1 233 ? 4.472 0.585 -14.250 1.00 94.25 233 MET A O 1
ATOM 1868 N N . PHE A 1 234 ? 6.091 0.416 -15.809 1.00 94.31 234 PHE A N 1
ATOM 1869 C CA . PHE A 1 234 ? 6.178 1.836 -16.129 1.00 94.31 234 PHE A CA 1
ATOM 1870 C C . PHE A 1 234 ? 5.342 2.139 -17.374 1.00 94.31 234 PHE A C 1
ATOM 1872 O O . PHE A 1 234 ? 5.695 1.764 -18.492 1.00 94.31 234 PHE A O 1
ATOM 1879 N N . VAL A 1 235 ? 4.222 2.834 -17.194 1.00 96.38 235 VAL A N 1
ATOM 1880 C CA . VAL A 1 235 ? 3.351 3.263 -18.291 1.00 96.38 235 VAL A CA 1
ATOM 1881 C C . VAL A 1 235 ? 3.700 4.695 -18.678 1.00 96.38 235 VAL A C 1
ATOM 1883 O O . VAL A 1 235 ? 3.431 5.642 -17.934 1.00 96.38 235 VAL A O 1
ATOM 1886 N N . ALA A 1 236 ? 4.281 4.870 -19.864 1.00 94.69 236 ALA A N 1
ATOM 1887 C CA . ALA A 1 236 ? 4.515 6.194 -20.426 1.00 94.69 236 ALA A CA 1
ATOM 1888 C C . ALA A 1 236 ? 3.177 6.869 -20.777 1.00 94.69 236 ALA A C 1
ATOM 1890 O O . ALA A 1 236 ? 2.359 6.306 -21.504 1.00 94.69 236 ALA A O 1
ATOM 1891 N N . LEU A 1 237 ? 2.961 8.092 -20.285 1.00 96.31 237 LEU A N 1
ATOM 1892 C CA . LEU A 1 237 ? 1.730 8.857 -20.547 1.00 96.31 237 LEU A CA 1
ATOM 1893 C C . LEU A 1 237 ? 1.833 9.765 -21.783 1.00 96.31 237 LEU A C 1
ATOM 1895 O O . LEU A 1 237 ? 0.892 10.477 -22.139 1.00 96.31 237 LEU A O 1
ATOM 1899 N N . GLN A 1 238 ? 2.991 9.730 -22.437 1.00 93.50 238 GLN A N 1
ATOM 1900 C CA . GLN A 1 238 ? 3.309 10.427 -23.671 1.00 93.50 238 GLN A CA 1
ATOM 1901 C C . GLN A 1 238 ? 4.425 9.693 -24.414 1.00 93.50 238 GLN A C 1
ATOM 1903 O O . GLN A 1 238 ? 5.233 8.992 -23.797 1.00 93.50 238 GLN A O 1
ATOM 1908 N N . ASP A 1 239 ? 4.538 9.959 -25.714 1.00 91.50 239 ASP A N 1
ATOM 1909 C CA . ASP A 1 239 ? 5.704 9.563 -26.497 1.00 91.50 239 ASP A CA 1
ATOM 1910 C C . ASP A 1 239 ? 6.973 10.132 -25.862 1.00 91.50 239 ASP A C 1
ATOM 1912 O O . ASP A 1 239 ? 7.146 11.353 -25.756 1.00 91.50 239 ASP A O 1
ATOM 1916 N N . THR A 1 240 ? 7.861 9.236 -25.449 1.00 87.75 240 THR A N 1
ATOM 1917 C CA . THR A 1 240 ? 9.112 9.584 -24.781 1.00 87.75 240 THR A CA 1
ATOM 1918 C C . THR A 1 240 ? 10.263 9.296 -25.735 1.00 87.75 240 THR A C 1
ATOM 1920 O O . THR A 1 240 ? 10.452 8.163 -26.164 1.00 87.75 240 THR A O 1
ATOM 1923 N N . THR A 1 241 ? 11.002 10.339 -26.107 1.00 87.44 241 THR A N 1
ATOM 1924 C CA . THR A 1 241 ? 12.205 10.233 -26.944 1.00 87.44 241 THR A CA 1
ATOM 1925 C C . THR A 1 241 ? 13.430 9.993 -26.064 1.00 87.44 241 THR A C 1
ATOM 1927 O O . THR A 1 241 ? 13.409 10.315 -24.875 1.00 87.44 241 THR A O 1
ATOM 1930 N N . GLY A 1 242 ? 14.542 9.539 -26.644 1.00 84.19 242 GLY A N 1
ATOM 1931 C CA . GLY A 1 242 ? 15.812 9.476 -25.912 1.00 84.19 242 GLY A CA 1
ATOM 1932 C C . GLY A 1 242 ? 16.266 10.821 -25.350 1.00 84.19 242 GLY A C 1
ATOM 1933 O O . GLY A 1 242 ? 16.738 10.902 -24.219 1.00 84.19 242 GLY A O 1
ATOM 1934 N N . LYS A 1 243 ? 16.003 11.923 -26.068 1.00 86.44 243 LYS A N 1
ATOM 1935 C CA . LYS A 1 243 ? 16.309 13.285 -25.593 1.00 86.44 243 LYS A CA 1
ATOM 1936 C C . LYS A 1 243 ? 15.445 13.724 -24.404 1.00 86.44 243 LYS A C 1
ATOM 1938 O O . LYS A 1 243 ? 15.912 14.494 -23.565 1.00 86.44 243 LYS A O 1
ATOM 1943 N N . MET A 1 244 ? 14.199 13.252 -24.323 1.00 85.88 244 MET A N 1
ATOM 1944 C CA . MET A 1 244 ? 13.330 13.454 -23.155 1.00 85.88 244 MET A CA 1
ATOM 1945 C C . MET A 1 244 ? 13.751 12.586 -21.964 1.00 85.88 244 MET A C 1
ATOM 1947 O O . MET A 1 244 ? 13.188 12.706 -20.874 1.00 85.88 244 MET A O 1
ATOM 1951 N N . GLY A 1 245 ? 14.720 11.701 -22.185 1.00 85.12 245 GLY A N 1
ATOM 1952 C CA . GLY A 1 245 ? 15.120 10.672 -21.263 1.00 85.12 245 GLY A CA 1
ATOM 1953 C C . GLY A 1 245 ? 14.165 9.491 -21.339 1.00 85.12 245 GLY A C 1
ATOM 1954 O O . GLY A 1 245 ? 13.441 9.232 -20.386 1.00 85.12 245 GLY A O 1
ATOM 1955 N N . ALA A 1 246 ? 14.123 8.771 -22.457 1.00 85.06 246 ALA A N 1
ATOM 1956 C CA . ALA A 1 246 ? 13.474 7.466 -22.482 1.00 85.06 246 ALA A CA 1
ATOM 1957 C C . ALA A 1 246 ? 14.234 6.524 -21.553 1.00 85.06 246 ALA A C 1
ATOM 1959 O O . ALA A 1 246 ? 15.461 6.495 -21.519 1.00 85.06 246 ALA A O 1
ATOM 1960 N N . THR A 1 247 ? 13.491 5.832 -20.707 1.00 81.81 247 THR A N 1
ATOM 1961 C CA . THR A 1 247 ? 14.077 5.191 -19.545 1.00 81.81 247 THR A CA 1
ATOM 1962 C C . THR A 1 247 ? 15.039 4.059 -19.998 1.00 81.81 247 THR A C 1
ATOM 1964 O O . THR A 1 247 ? 14.705 3.334 -20.919 1.00 81.81 247 THR A O 1
ATOM 1967 N N . THR A 1 248 ? 16.245 3.891 -19.446 1.00 83.69 248 THR A N 1
ATOM 1968 C CA . THR A 1 248 ? 17.274 2.947 -19.978 1.00 83.69 248 THR A CA 1
ATOM 1969 C C . THR A 1 248 ? 17.197 1.553 -19.338 1.00 83.69 248 THR A C 1
ATOM 1971 O O . THR A 1 248 ? 17.097 1.502 -18.124 1.00 83.69 248 THR A O 1
ATOM 1974 N N . LEU A 1 249 ? 17.227 0.454 -20.110 1.00 84.81 249 LEU A N 1
ATOM 1975 C CA . LEU A 1 249 ? 17.289 -0.945 -19.639 1.00 84.81 249 LEU A CA 1
ATOM 1976 C C . LEU A 1 249 ? 18.622 -1.601 -19.984 1.00 84.81 249 LEU A C 1
ATOM 1978 O O . LEU A 1 249 ? 19.261 -1.264 -20.982 1.00 84.81 249 LEU A O 1
ATOM 1982 N N . CYS A 1 250 ? 18.955 -2.621 -19.202 1.00 88.06 250 CYS A N 1
ATOM 1983 C CA . CYS A 1 250 ? 20.072 -3.522 -19.435 1.00 88.06 250 CYS A CA 1
ATOM 1984 C C . CYS A 1 250 ? 19.557 -4.970 -19.386 1.00 88.06 250 CYS A C 1
ATOM 1986 O O . CYS A 1 250 ? 19.511 -5.575 -18.317 1.00 88.06 250 CYS A O 1
ATOM 1988 N N . PRO A 1 251 ? 19.030 -5.507 -20.500 1.00 90.12 251 PRO A N 1
ATOM 1989 C CA . PRO A 1 251 ? 18.319 -6.781 -20.463 1.00 90.12 251 PRO A CA 1
ATOM 1990 C C . PRO A 1 251 ? 19.205 -7.954 -20.048 1.00 90.12 251 PRO A C 1
ATOM 1992 O O . PRO A 1 251 ? 20.256 -8.166 -20.639 1.00 90.12 251 PRO A O 1
ATOM 1995 N N . GLY A 1 252 ? 18.729 -8.794 -19.132 1.00 86.94 252 GLY A N 1
ATOM 1996 C CA . GLY A 1 252 ? 19.439 -9.977 -18.626 1.00 86.94 252 GLY A CA 1
ATOM 1997 C C . GLY A 1 252 ? 20.148 -9.755 -17.287 1.00 86.94 252 GLY A C 1
ATOM 1998 O O . GLY A 1 252 ? 20.476 -10.720 -16.597 1.00 86.94 252 GLY A O 1
ATOM 1999 N N . THR A 1 253 ? 20.297 -8.502 -16.845 1.00 85.62 253 THR A N 1
ATOM 2000 C CA . THR A 1 253 ? 20.968 -8.190 -15.574 1.00 85.62 253 THR A CA 1
ATOM 2001 C C . THR A 1 253 ? 20.104 -8.408 -14.334 1.00 85.62 253 THR A C 1
ATOM 2003 O O . THR A 1 253 ? 20.595 -8.285 -13.218 1.00 85.62 253 THR A O 1
ATOM 2006 N N . HIS A 1 254 ? 18.842 -8.822 -14.479 1.00 83.56 254 HIS A N 1
ATOM 2007 C CA . HIS A 1 254 ? 17.983 -9.228 -13.355 1.00 83.56 254 HIS A CA 1
ATOM 2008 C C . HIS A 1 254 ? 18.483 -10.488 -12.628 1.00 83.56 254 HIS A C 1
ATOM 2010 O O . HIS A 1 254 ? 17.942 -10.847 -11.584 1.00 83.56 254 HIS A O 1
ATOM 2016 N N . PHE A 1 255 ? 19.500 -11.165 -13.169 1.00 78.12 255 PHE A N 1
ATOM 2017 C CA . PHE A 1 255 ? 20.240 -12.242 -12.506 1.00 78.12 255 PHE A CA 1
ATOM 2018 C C . PHE A 1 255 ? 21.495 -11.767 -11.760 1.00 78.12 255 PHE A C 1
ATOM 2020 O O . PHE A 1 255 ? 22.167 -12.588 -11.135 1.00 78.12 255 PHE A O 1
ATOM 2027 N N . CYS A 1 256 ? 21.824 -10.479 -11.839 1.00 78.50 256 CYS A N 1
ATOM 2028 C CA . CYS A 1 256 ? 22.971 -9.870 -11.182 1.00 78.50 256 CYS A CA 1
ATOM 2029 C C . CYS A 1 256 ? 22.505 -9.185 -9.893 1.00 78.50 256 CYS A C 1
ATOM 2031 O O . CYS A 1 256 ? 21.540 -8.422 -9.900 1.00 78.50 256 CYS A O 1
ATOM 2033 N N . ALA A 1 257 ? 23.164 -9.483 -8.773 1.00 67.56 257 ALA A N 1
ATOM 2034 C CA . ALA A 1 257 ? 22.873 -8.804 -7.515 1.00 67.56 257 ALA A CA 1
ATOM 2035 C C . ALA A 1 257 ? 23.665 -7.493 -7.379 1.00 67.56 257 ALA A C 1
ATOM 2037 O O . ALA A 1 257 ? 23.227 -6.604 -6.676 1.00 67.56 257 ALA A O 1
ATOM 2038 N N . ASN A 1 258 ? 24.826 -7.368 -8.015 1.00 68.31 258 ASN A N 1
ATOM 2039 C CA . ASN A 1 258 ? 25.872 -6.456 -7.557 1.00 68.31 258 ASN A CA 1
ATOM 2040 C C . ASN A 1 258 ? 25.720 -4.982 -8.013 1.00 68.31 258 ASN A C 1
ATOM 2042 O O . ASN A 1 258 ? 24.991 -4.670 -8.948 1.00 68.31 258 ASN A O 1
ATOM 2046 N N . GLU A 1 259 ? 26.451 -4.077 -7.354 1.00 68.50 259 GLU A N 1
ATOM 2047 C CA . GLU A 1 259 ? 26.502 -2.624 -7.612 1.00 68.50 259 GLU A CA 1
ATOM 2048 C C . GLU A 1 259 ? 27.212 -2.252 -8.934 1.00 68.50 259 GLU A C 1
ATOM 2050 O O . GLU A 1 259 ? 27.189 -1.099 -9.358 1.00 68.50 259 GLU A O 1
ATOM 2055 N N . ASP A 1 260 ? 27.817 -3.224 -9.623 1.00 72.69 260 ASP A N 1
ATOM 2056 C CA . ASP A 1 260 ? 28.590 -3.051 -10.864 1.00 72.69 260 ASP A CA 1
ATOM 2057 C C . ASP A 1 260 ? 27.728 -2.908 -12.135 1.00 72.69 260 ASP A C 1
ATOM 2059 O O . ASP A 1 260 ? 28.249 -2.846 -13.253 1.00 72.69 260 ASP A O 1
ATOM 2063 N N . LEU A 1 261 ? 26.402 -2.820 -11.985 1.00 79.75 261 LEU A N 1
ATOM 2064 C CA . LEU A 1 261 ? 25.467 -2.685 -13.102 1.00 79.75 261 LEU A CA 1
ATOM 2065 C C . LEU A 1 261 ? 25.758 -1.463 -13.976 1.00 79.75 261 LEU A C 1
ATOM 2067 O O . LEU A 1 261 ? 25.615 -1.545 -15.195 1.00 79.75 261 LEU A O 1
ATOM 2071 N N . GLU A 1 262 ? 26.165 -0.331 -13.395 1.00 82.88 262 GLU A N 1
ATOM 2072 C CA . GLU A 1 262 ? 26.468 0.863 -14.191 1.00 82.88 262 GLU A CA 1
ATOM 2073 C C . GLU A 1 262 ? 27.626 0.609 -15.162 1.00 82.88 262 GLU A C 1
ATOM 2075 O O . GLU A 1 262 ? 27.502 0.913 -16.352 1.00 82.88 262 GLU A O 1
ATOM 2080 N N . ASP A 1 263 ? 28.695 -0.035 -14.694 1.00 83.19 263 ASP A N 1
ATOM 2081 C CA . ASP A 1 263 ? 29.863 -0.349 -15.513 1.00 83.19 263 ASP A CA 1
ATOM 2082 C C . ASP A 1 263 ? 29.491 -1.296 -16.655 1.00 83.19 263 ASP A C 1
ATOM 2084 O O . ASP A 1 263 ? 29.821 -1.032 -17.812 1.00 83.19 263 ASP A O 1
ATOM 2088 N N . VAL A 1 264 ? 28.733 -2.357 -16.382 1.00 84.31 264 VAL A N 1
ATOM 2089 C CA . VAL A 1 264 ? 28.330 -3.321 -17.420 1.00 84.31 264 VAL A CA 1
ATOM 2090 C C . VAL A 1 264 ? 27.408 -2.684 -18.458 1.00 84.31 264 VAL A C 1
ATOM 2092 O O . VAL A 1 264 ? 27.586 -2.870 -19.666 1.00 84.31 264 VAL A O 1
ATOM 2095 N N . CYS A 1 265 ? 26.441 -1.892 -18.006 1.00 83.62 265 CYS A N 1
ATOM 2096 C CA . CYS A 1 265 ? 25.378 -1.372 -18.857 1.00 83.62 265 CYS A CA 1
ATOM 2097 C C . CYS A 1 265 ? 25.771 -0.106 -19.630 1.00 83.62 265 CYS A C 1
ATOM 2099 O O . CYS A 1 265 ? 25.181 0.180 -20.681 1.00 83.62 265 CYS A O 1
ATOM 2101 N N . MET A 1 266 ? 26.749 0.658 -19.134 1.00 82.06 266 MET A N 1
ATOM 2102 C CA . MET A 1 266 ? 27.210 1.902 -19.761 1.00 82.06 266 MET A CA 1
ATOM 2103 C C . MET A 1 266 ? 28.516 1.735 -20.541 1.00 82.06 266 MET A C 1
ATOM 2105 O O . MET A 1 266 ? 28.786 2.550 -21.432 1.00 82.06 266 MET A O 1
ATOM 2109 N N . THR A 1 267 ? 29.300 0.683 -20.278 1.00 78.75 267 THR A N 1
ATOM 2110 C CA . THR A 1 267 ? 30.474 0.361 -21.100 1.00 78.75 267 THR A CA 1
ATOM 2111 C C . THR A 1 267 ? 30.029 0.038 -22.533 1.00 78.75 267 THR A C 1
ATOM 2113 O O . THR A 1 267 ? 29.054 -0.683 -22.729 1.00 78.75 267 THR A O 1
ATOM 2116 N N . PRO A 1 268 ? 30.677 0.585 -23.574 1.00 72.06 268 PRO A N 1
ATOM 2117 C CA . PRO A 1 268 ? 30.399 0.181 -24.948 1.00 72.06 268 PRO A CA 1
ATOM 2118 C C . PRO A 1 268 ? 30.819 -1.276 -25.183 1.00 72.06 268 PRO A C 1
ATOM 2120 O O . PRO A 1 268 ? 31.901 -1.684 -24.760 1.00 72.06 268 PRO A O 1
ATOM 2123 N N . ALA A 1 269 ? 30.008 -2.040 -25.912 1.00 67.62 269 ALA A N 1
ATOM 2124 C CA . ALA A 1 269 ? 30.408 -3.334 -26.448 1.00 67.62 269 ALA A CA 1
ATOM 2125 C C . ALA A 1 269 ? 31.675 -3.190 -27.321 1.00 67.62 269 ALA A C 1
ATOM 2127 O O . ALA A 1 269 ? 31.929 -2.112 -27.875 1.00 67.62 269 ALA A O 1
ATOM 2128 N N . PRO A 1 270 ? 32.457 -4.270 -27.524 1.00 70.75 270 PRO A N 1
ATOM 2129 C CA . PRO A 1 270 ? 33.645 -4.250 -28.386 1.00 70.75 270 PRO A CA 1
ATOM 2130 C C . PRO A 1 270 ? 33.389 -3.756 -29.821 1.00 70.75 270 PRO A C 1
ATOM 2132 O O . PRO A 1 270 ? 34.315 -3.313 -30.496 1.00 70.75 270 PRO A O 1
ATOM 2135 N N . ASP A 1 271 ? 32.141 -3.819 -30.291 1.00 73.06 271 ASP A N 1
ATOM 2136 C CA . ASP A 1 271 ? 31.707 -3.340 -31.606 1.00 73.06 271 ASP A CA 1
ATOM 2137 C C . ASP A 1 271 ? 31.227 -1.872 -31.620 1.00 73.06 271 ASP A C 1
ATOM 2139 O O . ASP A 1 271 ? 30.758 -1.376 -32.646 1.00 73.06 271 ASP A O 1
ATOM 2143 N N . GLY A 1 272 ? 31.350 -1.165 -30.493 1.00 71.12 272 GLY A N 1
ATOM 2144 C CA . GLY A 1 272 ? 30.982 0.239 -30.327 1.00 71.12 272 GLY A CA 1
ATOM 2145 C C . GLY A 1 272 ? 29.498 0.491 -30.046 1.00 71.12 272 GLY A C 1
ATOM 2146 O O . GLY A 1 272 ? 29.116 1.653 -29.869 1.00 71.12 272 GLY A O 1
ATOM 2147 N N . ARG A 1 273 ? 28.650 -0.545 -29.985 1.00 70.06 273 ARG A N 1
ATOM 2148 C CA . ARG A 1 273 ? 27.252 -0.395 -29.551 1.00 70.06 273 ARG A CA 1
ATOM 2149 C C . ARG A 1 273 ? 27.178 -0.196 -28.040 1.00 70.06 273 ARG A C 1
ATOM 2151 O O . ARG A 1 273 ? 28.047 -0.635 -27.296 1.00 70.06 273 ARG A O 1
ATOM 2158 N N . ARG A 1 274 ? 26.141 0.499 -27.570 1.00 63.44 274 ARG A N 1
ATOM 2159 C CA . ARG A 1 274 ? 25.860 0.562 -26.133 1.00 63.44 274 ARG A CA 1
ATOM 2160 C C . ARG A 1 274 ? 25.182 -0.725 -25.692 1.00 63.44 274 ARG A C 1
ATOM 2162 O O . ARG A 1 274 ? 24.321 -1.259 -26.384 1.00 63.44 274 ARG A O 1
ATOM 2169 N N . ASN A 1 275 ? 25.587 -1.164 -24.516 1.00 57.22 275 ASN A N 1
ATOM 2170 C CA . ASN A 1 275 ? 25.109 -2.361 -23.848 1.00 57.22 275 ASN A CA 1
ATOM 2171 C C . ASN A 1 275 ? 23.674 -2.232 -23.348 1.00 57.22 275 ASN A C 1
ATOM 2173 O O . ASN A 1 275 ? 22.915 -3.195 -23.337 1.00 57.22 275 ASN A O 1
ATOM 2177 N N . SER A 1 276 ? 23.292 -1.006 -23.021 1.00 57.75 276 SER A N 1
ATOM 2178 C CA . SER A 1 276 ? 21.938 -0.626 -22.679 1.00 57.75 276 SER A CA 1
ATOM 2179 C C . SER A 1 276 ? 21.215 0.044 -23.846 1.00 57.75 276 SER A C 1
ATOM 2181 O O . SER A 1 276 ? 21.818 0.708 -24.696 1.00 57.75 276 SER A O 1
ATOM 2183 N N . PHE A 1 277 ? 19.892 -0.083 -23.853 1.00 54.56 277 PHE A N 1
ATOM 2184 C CA . PHE A 1 277 ? 19.019 0.694 -24.727 1.00 54.56 277 PHE A CA 1
ATOM 2185 C C . PHE A 1 277 ? 17.834 1.258 -23.952 1.00 54.56 277 PHE A C 1
ATOM 2187 O O . PHE A 1 277 ? 17.524 0.858 -22.834 1.00 54.56 277 PHE A O 1
ATOM 2194 N N . GLU A 1 278 ? 17.180 2.252 -24.529 1.00 52.16 278 GLU A N 1
ATOM 2195 C CA . GLU A 1 278 ? 16.097 2.980 -23.880 1.00 52.16 278 GLU A CA 1
ATOM 2196 C C . GLU A 1 278 ? 14.789 2.172 -23.957 1.00 52.16 278 GLU A C 1
ATOM 2198 O O . GLU A 1 278 ? 14.171 2.088 -25.014 1.00 52.16 278 GLU A O 1
ATOM 2203 N N . ALA A 1 279 ? 14.375 1.541 -22.854 1.00 46.38 279 ALA A N 1
ATOM 2204 C CA . ALA A 1 279 ? 13.117 0.795 -22.751 1.00 46.38 279 ALA A CA 1
ATOM 2205 C C . ALA A 1 279 ? 12.450 0.730 -21.352 1.00 46.38 279 ALA A C 1
ATOM 2207 O O . ALA A 1 279 ? 11.317 0.271 -21.274 1.00 46.38 279 ALA A O 1
ATOM 2208 N N . SER A 1 280 ? 13.068 1.263 -20.287 1.00 46.75 280 SER A N 1
ATOM 2209 C CA . SER A 1 280 ? 12.494 1.544 -18.959 1.00 46.75 280 SER A CA 1
ATOM 2210 C C . SER A 1 280 ? 13.068 1.115 -17.584 1.00 46.75 280 SER A C 1
ATOM 2212 O O . SER A 1 280 ? 12.258 0.810 -16.717 1.00 46.75 280 SER A O 1
ATOM 2214 N N . SER A 1 281 ? 14.374 1.271 -17.268 1.00 45.03 281 SER A N 1
ATOM 2215 C CA . SER A 1 281 ? 14.838 1.277 -15.848 1.00 45.03 281 SER A CA 1
ATOM 2216 C C . SER A 1 281 ? 15.852 2.334 -15.335 1.00 45.03 281 SER A C 1
ATOM 2218 O O . SER A 1 281 ? 16.326 2.165 -14.230 1.00 45.03 281 SER A O 1
ATOM 2220 N N . ASN A 1 282 ? 16.135 3.468 -15.997 1.00 48.56 282 ASN A N 1
ATOM 2221 C CA . ASN A 1 282 ? 16.660 4.693 -15.345 1.00 48.56 282 ASN A CA 1
ATOM 2222 C C . ASN A 1 282 ? 16.071 5.958 -15.950 1.00 48.56 282 ASN A C 1
ATOM 2224 O O . ASN A 1 282 ? 15.917 5.991 -17.163 1.00 48.56 282 ASN A O 1
ATOM 2228 N N . GLY A 1 283 ? 15.830 7.027 -15.180 1.00 57.34 283 GLY A N 1
ATOM 2229 C CA . GLY A 1 283 ? 15.488 8.342 -15.733 1.00 57.34 283 GLY A CA 1
ATOM 2230 C C . GLY A 1 283 ? 16.723 9.088 -16.256 1.00 57.34 283 GLY A C 1
ATOM 2231 O O . GLY A 1 283 ? 17.485 9.636 -15.445 1.00 57.34 283 GLY A O 1
ATOM 2232 N N . PRO A 1 284 ? 16.951 9.163 -17.581 1.00 70.75 284 PRO A N 1
ATOM 2233 C CA . PRO A 1 284 ? 17.998 9.994 -18.150 1.00 70.75 284 PRO A CA 1
ATOM 2234 C C . PRO A 1 284 ? 17.601 11.469 -18.040 1.00 70.75 284 PRO A C 1
ATOM 2236 O O . PRO A 1 284 ? 16.498 11.821 -17.611 1.00 70.75 284 PRO A O 1
ATOM 2239 N N . ARG A 1 285 ? 18.521 12.348 -18.436 1.00 79.12 285 ARG A N 1
ATOM 2240 C CA . ARG A 1 285 ? 18.265 13.790 -18.458 1.00 79.12 285 ARG A CA 1
ATOM 2241 C C . ARG A 1 285 ? 17.118 14.105 -19.416 1.00 79.12 285 ARG A C 1
ATOM 2243 O O . ARG A 1 285 ? 17.188 13.727 -20.581 1.00 79.12 285 ARG A O 1
ATOM 2250 N N . ASN A 1 286 ? 16.122 14.861 -18.964 1.00 86.06 286 ASN A N 1
ATOM 2251 C CA . ASN A 1 286 ? 15.112 15.425 -19.858 1.00 86.06 286 ASN A CA 1
ATOM 2252 C C . ASN A 1 286 ? 15.653 16.742 -20.428 1.00 86.06 286 ASN A C 1
ATOM 2254 O O . ASN A 1 286 ? 15.600 17.773 -19.763 1.00 86.06 286 ASN A O 1
ATOM 2258 N N . LYS A 1 287 ? 16.238 16.707 -21.628 1.00 88.06 287 LYS A N 1
ATOM 2259 C CA . LYS A 1 287 ? 16.831 17.882 -22.294 1.00 88.06 287 LYS A CA 1
ATOM 2260 C C . LYS A 1 287 ? 16.379 18.011 -23.744 1.00 88.06 287 LYS A C 1
ATOM 2262 O O . LYS A 1 287 ? 17.128 18.529 -24.565 1.00 88.06 287 LYS A O 1
ATOM 2267 N N . ASP A 1 288 ? 15.185 17.523 -24.073 1.00 88.94 288 ASP A N 1
ATOM 2268 C CA . ASP A 1 288 ? 14.667 17.597 -25.437 1.00 88.94 288 ASP A CA 1
ATOM 2269 C C . ASP A 1 288 ? 14.311 19.050 -25.801 1.00 88.94 288 ASP A C 1
ATOM 2271 O O . ASP A 1 288 ? 13.322 19.573 -25.278 1.00 88.94 288 ASP A O 1
ATOM 2275 N N . PRO A 1 289 ? 15.091 19.731 -26.666 1.00 88.38 289 PRO A N 1
ATOM 2276 C CA . PRO A 1 289 ? 14.794 21.112 -27.037 1.00 88.38 289 PRO A CA 1
ATOM 2277 C C . PRO A 1 289 ? 13.525 21.206 -27.892 1.00 88.38 289 PRO A C 1
ATOM 2279 O O . PRO A 1 289 ? 12.883 22.253 -27.920 1.00 88.38 289 PRO A O 1
ATOM 2282 N N . ASP A 1 290 ? 13.152 20.112 -28.564 1.00 91.50 290 ASP A N 1
ATOM 2283 C CA . ASP A 1 290 ? 11.996 20.044 -29.455 1.00 91.50 290 ASP A CA 1
ATOM 2284 C C . ASP A 1 290 ? 10.700 19.798 -28.653 1.00 91.50 290 ASP A C 1
ATOM 2286 O O . ASP A 1 290 ? 9.592 20.026 -29.143 1.00 91.50 290 ASP A O 1
ATOM 2290 N N . ARG A 1 291 ? 10.835 19.322 -27.405 1.00 86.81 291 ARG A N 1
ATOM 2291 C CA . ARG A 1 291 ? 9.746 18.921 -26.502 1.00 86.81 291 ARG A CA 1
ATOM 2292 C C . ARG A 1 291 ? 10.028 19.410 -25.070 1.00 86.81 291 ARG A C 1
ATOM 2294 O O . ARG A 1 291 ? 10.319 18.591 -24.196 1.00 86.81 291 ARG A O 1
ATOM 2301 N N . PRO A 1 292 ? 9.917 20.724 -24.787 1.00 84.94 292 PRO A N 1
ATOM 2302 C CA . PRO A 1 292 ? 10.302 21.322 -23.503 1.00 84.94 292 PRO A CA 1
ATOM 2303 C C . PRO A 1 292 ? 9.253 21.098 -22.397 1.00 84.94 292 PRO A C 1
ATOM 2305 O O . PRO A 1 292 ? 8.939 21.999 -21.624 1.00 84.94 292 PRO A O 1
ATOM 2308 N N . TYR A 1 293 ? 8.655 19.909 -22.346 1.00 89.94 293 TYR A N 1
ATOM 2309 C CA . TYR A 1 293 ? 7.635 19.542 -21.373 1.00 89.94 293 TYR A CA 1
ATOM 2310 C C . TYR A 1 293 ? 8.104 18.402 -20.466 1.00 89.94 293 TYR A C 1
ATOM 2312 O O . TYR A 1 293 ? 9.078 17.694 -20.741 1.00 89.94 293 TYR A O 1
ATOM 2320 N N . ASN A 1 294 ? 7.396 18.229 -19.353 1.00 92.94 294 ASN A N 1
ATOM 2321 C CA . ASN A 1 294 ? 7.715 17.216 -18.357 1.00 92.94 294 ASN A CA 1
ATOM 2322 C C . ASN A 1 294 ? 7.432 15.807 -18.898 1.00 92.94 294 ASN A C 1
ATOM 2324 O O . ASN A 1 294 ? 6.470 15.577 -19.634 1.00 92.94 294 ASN A O 1
ATOM 2328 N N . ARG A 1 295 ? 8.264 14.842 -18.503 1.00 93.81 295 ARG A N 1
ATOM 2329 C CA . ARG A 1 295 ? 8.045 13.417 -18.769 1.00 93.81 295 ARG A CA 1
ATOM 2330 C C . ARG A 1 295 ? 7.264 12.830 -17.596 1.00 93.81 295 ARG A C 1
ATOM 2332 O O . ARG A 1 295 ? 7.815 12.738 -16.504 1.00 93.81 295 ARG A O 1
ATOM 2339 N N . ALA A 1 296 ? 6.015 12.434 -17.816 1.00 95.12 296 ALA A N 1
ATOM 2340 C CA . ALA A 1 296 ? 5.179 11.780 -16.812 1.00 95.12 296 ALA A CA 1
ATOM 2341 C C . ALA A 1 296 ? 5.056 10.270 -17.067 1.00 95.12 296 ALA A C 1
ATOM 2343 O O . ALA A 1 296 ? 4.970 9.821 -18.215 1.00 95.12 296 ALA A O 1
ATOM 2344 N N . MET A 1 297 ? 5.034 9.491 -15.990 1.00 95.38 297 MET A N 1
ATOM 2345 C CA . MET A 1 297 ? 4.833 8.043 -16.006 1.00 95.38 297 MET A CA 1
ATOM 2346 C C . MET A 1 297 ? 3.831 7.644 -14.926 1.00 95.38 297 MET A C 1
ATOM 2348 O O . MET A 1 297 ? 3.796 8.249 -13.853 1.00 95.38 297 MET A O 1
ATOM 2352 N N . PHE A 1 298 ? 3.042 6.613 -15.213 1.00 96.38 298 PHE A N 1
ATOM 2353 C CA . PHE A 1 298 ? 2.170 5.941 -14.254 1.00 96.38 298 PHE A CA 1
ATOM 2354 C C . PHE A 1 298 ? 2.757 4.568 -13.929 1.00 96.38 298 PHE A C 1
ATOM 2356 O O . PHE A 1 298 ? 3.087 3.818 -14.845 1.00 96.38 298 PHE A O 1
ATOM 2363 N N . ILE A 1 299 ? 2.936 4.268 -12.647 1.00 95.25 299 ILE A N 1
ATOM 2364 C CA . ILE A 1 299 ? 3.720 3.123 -12.185 1.00 95.25 299 ILE A CA 1
ATOM 2365 C C . ILE A 1 299 ? 2.829 2.211 -11.350 1.00 95.25 299 ILE A C 1
ATOM 2367 O O . ILE A 1 299 ? 2.103 2.669 -10.462 1.00 95.25 299 ILE A O 1
ATOM 2371 N N . LEU A 1 300 ? 2.876 0.913 -11.649 1.00 95.81 300 LEU A N 1
ATOM 2372 C CA . LEU A 1 300 ? 2.212 -0.118 -10.860 1.00 95.81 300 LEU A CA 1
ATOM 2373 C C . LEU A 1 300 ? 3.157 -1.282 -10.629 1.00 95.81 300 LEU A C 1
ATOM 2375 O O . LEU A 1 300 ? 3.716 -1.806 -11.589 1.00 95.81 300 LEU A O 1
ATOM 2379 N N . THR A 1 301 ? 3.239 -1.752 -9.391 1.00 93.94 301 THR A N 1
ATOM 2380 C CA . THR A 1 301 ? 4.063 -2.913 -9.042 1.00 93.94 301 THR A CA 1
ATOM 2381 C C . THR A 1 301 ? 3.190 -4.045 -8.552 1.00 93.94 301 THR A C 1
ATOM 2383 O O . THR A 1 301 ? 2.358 -3.888 -7.650 1.00 93.94 301 THR A O 1
ATOM 2386 N N . PHE A 1 302 ? 3.393 -5.207 -9.161 1.00 93.44 302 PHE A N 1
ATOM 2387 C CA . PHE A 1 302 ? 2.669 -6.431 -8.864 1.00 93.44 302 PHE A CA 1
ATOM 2388 C C . PHE A 1 302 ? 3.594 -7.440 -8.207 1.00 93.44 302 PHE A C 1
ATOM 2390 O O . PHE A 1 302 ? 4.732 -7.605 -8.634 1.00 93.44 302 PHE A O 1
ATOM 2397 N N . VAL A 1 303 ? 3.089 -8.159 -7.207 1.00 89.94 303 VAL A N 1
ATOM 2398 C CA . VAL A 1 303 ? 3.790 -9.292 -6.602 1.00 89.94 303 VAL A CA 1
ATOM 2399 C C . VAL A 1 303 ? 2.972 -10.568 -6.697 1.00 89.94 303 VAL A C 1
ATOM 2401 O O . VAL A 1 303 ? 1.736 -10.546 -6.636 1.00 89.94 303 VAL A O 1
ATOM 2404 N N . SER A 1 304 ? 3.665 -11.702 -6.808 1.00 87.69 304 SER A N 1
ATOM 2405 C CA . SER A 1 304 ? 3.020 -13.013 -6.697 1.00 87.69 304 SER A CA 1
ATOM 2406 C C . SER A 1 304 ? 2.247 -13.129 -5.386 1.00 87.69 304 SER A C 1
ATOM 2408 O O . SER A 1 304 ? 2.675 -12.614 -4.351 1.00 87.69 304 SER A O 1
ATOM 2410 N N . GLN A 1 305 ? 1.113 -13.820 -5.412 1.00 85.12 305 GLN A N 1
ATOM 2411 C CA . GLN A 1 305 ? 0.319 -14.022 -4.205 1.00 85.12 305 GLN A CA 1
ATOM 2412 C C . GLN A 1 305 ? 0.929 -15.078 -3.296 1.00 85.12 305 GLN A C 1
ATOM 2414 O O . GLN A 1 305 ? 1.641 -15.971 -3.749 1.00 85.12 305 GLN A O 1
ATOM 2419 N N . ARG A 1 306 ? 0.612 -14.955 -2.004 1.00 80.94 306 ARG A N 1
ATOM 2420 C CA . ARG A 1 306 ? 1.000 -15.924 -0.982 1.00 80.94 306 ARG A CA 1
ATOM 2421 C C . ARG A 1 306 ? -0.137 -16.880 -0.708 1.00 80.94 306 ARG A C 1
ATOM 2423 O O . ARG A 1 306 ? -1.201 -16.458 -0.247 1.00 80.94 306 ARG A O 1
ATOM 2430 N N . ASP A 1 307 ? 0.136 -18.157 -0.910 1.00 79.00 307 ASP A N 1
ATOM 2431 C CA . ASP A 1 307 ? -0.726 -19.249 -0.480 1.00 79.00 307 ASP A CA 1
ATOM 2432 C C . ASP A 1 307 ? -0.198 -19.872 0.823 1.00 79.00 307 ASP A C 1
ATOM 2434 O O . ASP A 1 307 ? 0.488 -20.896 0.843 1.00 79.00 307 ASP A O 1
ATOM 2438 N N . PHE A 1 308 ? -0.514 -19.222 1.943 1.00 75.19 308 PHE A N 1
ATOM 2439 C CA . PHE A 1 308 ? -0.105 -19.679 3.274 1.00 75.19 308 PHE A CA 1
ATOM 2440 C C . PHE A 1 308 ? -0.668 -21.059 3.637 1.00 75.19 308 PHE A C 1
ATOM 2442 O O . PHE A 1 308 ? -0.062 -21.775 4.436 1.00 75.19 308 PHE A O 1
ATOM 2449 N N . GLU A 1 309 ? -1.813 -21.439 3.061 1.00 74.56 309 GLU A N 1
ATOM 2450 C CA . GLU A 1 309 ? -2.420 -22.755 3.277 1.00 74.56 309 GLU A CA 1
ATOM 2451 C C . GLU A 1 309 ? -1.576 -23.847 2.602 1.00 74.56 309 GLU A C 1
ATOM 2453 O O . GLU A 1 309 ? -1.397 -24.924 3.174 1.00 74.56 309 GLU A O 1
ATOM 2458 N N . LYS A 1 310 ? -0.945 -23.528 1.464 1.00 75.19 310 LYS A N 1
ATOM 2459 C CA . LYS A 1 310 ? 0.097 -24.347 0.818 1.00 75.19 310 LYS A CA 1
ATOM 2460 C C . LYS A 1 310 ? 1.509 -24.147 1.390 1.00 75.19 310 LYS A C 1
ATOM 2462 O O . LYS A 1 310 ? 2.463 -24.713 0.861 1.00 75.19 310 LYS A O 1
ATOM 2467 N N . GLY A 1 311 ? 1.661 -23.377 2.468 1.00 71.12 311 GLY A N 1
ATOM 2468 C CA . GLY A 1 311 ? 2.956 -23.131 3.108 1.00 71.12 311 GLY A CA 1
ATOM 2469 C C . GLY A 1 311 ? 3.839 -22.110 2.391 1.00 71.12 311 GLY A C 1
ATOM 2470 O O . GLY A 1 311 ? 5.038 -22.077 2.651 1.00 71.12 311 GLY A O 1
ATOM 2471 N N . ASP A 1 312 ? 3.274 -21.273 1.518 1.00 75.19 312 ASP A N 1
ATOM 2472 C CA . ASP A 1 312 ? 3.995 -20.139 0.949 1.00 75.19 312 ASP A CA 1
ATOM 2473 C C . ASP A 1 312 ? 4.168 -19.041 2.002 1.00 75.19 312 ASP A C 1
ATOM 2475 O O . ASP A 1 312 ? 3.225 -18.358 2.408 1.00 75.19 312 ASP A O 1
ATOM 2479 N N . VAL A 1 313 ? 5.405 -18.909 2.455 1.00 74.12 313 VAL A N 1
ATOM 2480 C CA . VAL A 1 313 ? 5.844 -18.003 3.521 1.00 74.12 313 VAL A CA 1
ATOM 2481 C C . VAL A 1 313 ? 6.757 -16.915 2.970 1.00 74.12 313 VAL A C 1
ATOM 2483 O O . VAL A 1 313 ? 7.505 -16.275 3.710 1.00 74.12 313 VAL A O 1
ATOM 2486 N N . ARG A 1 314 ? 6.701 -16.703 1.649 1.00 78.94 314 ARG A N 1
ATOM 2487 C CA . ARG A 1 314 ? 7.471 -15.659 0.997 1.00 78.94 314 ARG A CA 1
ATOM 2488 C C . ARG A 1 314 ? 7.177 -14.299 1.602 1.00 78.94 314 ARG A C 1
ATOM 2490 O O . ARG A 1 314 ? 6.045 -13.994 1.971 1.00 78.94 314 ARG A O 1
ATOM 2497 N N . GLN A 1 315 ? 8.196 -13.466 1.689 1.00 77.19 315 GLN A N 1
ATOM 2498 C CA . GLN A 1 315 ? 8.068 -12.091 2.155 1.00 77.19 315 GLN A CA 1
ATOM 2499 C C . GLN A 1 315 ? 8.196 -11.163 0.959 1.00 77.19 315 GLN A C 1
ATOM 2501 O O . GLN A 1 315 ? 8.845 -11.503 -0.019 1.00 77.19 315 GLN A O 1
ATOM 2506 N N . GLN A 1 316 ? 7.582 -9.989 0.984 1.00 78.94 316 GLN A N 1
ATOM 2507 C CA . GLN A 1 316 ? 7.917 -8.989 -0.030 1.00 78.94 316 GLN A CA 1
ATOM 2508 C C . GLN A 1 316 ? 9.434 -8.696 0.063 1.00 78.94 316 GLN A C 1
ATOM 2510 O O . GLN A 1 316 ? 9.985 -8.705 1.169 1.00 78.94 316 GLN A O 1
ATOM 2515 N N . GLY A 1 317 ? 10.109 -8.500 -1.076 1.00 71.25 317 GLY A N 1
ATOM 2516 C CA . GLY A 1 317 ? 11.515 -8.069 -1.108 1.00 71.25 317 GLY A CA 1
ATOM 2517 C C . GLY A 1 317 ? 11.695 -6.733 -0.404 1.00 71.25 317 GLY A C 1
ATOM 2518 O O . GLY A 1 317 ? 10.710 -6.010 -0.228 1.00 71.25 317 GLY A O 1
ATOM 2519 N N . TRP A 1 318 ? 12.907 -6.390 0.014 1.00 69.94 318 TRP A N 1
ATOM 2520 C CA . TRP A 1 318 ? 13.176 -4.993 0.367 1.00 69.94 318 TRP A CA 1
ATOM 2521 C C . TRP A 1 318 ? 13.459 -4.221 -0.914 1.00 69.94 318 TRP A C 1
ATOM 2523 O O . TRP A 1 318 ? 13.857 -4.798 -1.927 1.00 69.94 318 TRP A O 1
ATOM 2533 N N . GLY A 1 319 ? 13.093 -2.957 -0.930 1.00 61.06 319 GLY A N 1
ATOM 2534 C CA . GLY A 1 319 ? 13.044 -2.204 -2.162 1.00 61.06 319 GLY A CA 1
ATOM 2535 C C . GLY A 1 319 ? 12.841 -0.749 -1.861 1.00 61.06 319 GLY A C 1
ATOM 2536 O O . GLY A 1 319 ? 12.034 -0.403 -1.000 1.00 61.06 319 GLY A O 1
ATOM 2537 N N . THR A 1 320 ? 13.521 0.059 -2.652 1.00 54.34 320 THR A N 1
ATOM 2538 C CA . THR A 1 320 ? 13.597 1.503 -2.522 1.00 54.34 320 THR A CA 1
ATOM 2539 C C . THR A 1 320 ? 12.282 2.191 -2.918 1.00 54.34 320 THR A C 1
ATOM 2541 O O . THR A 1 320 ? 12.179 3.403 -2.773 1.00 54.34 320 THR A O 1
ATOM 2544 N N . TYR A 1 321 ? 11.266 1.454 -3.420 1.00 62.16 321 TYR A N 1
ATOM 2545 C CA . TYR A 1 321 ? 10.074 2.049 -4.050 1.00 62.16 321 TYR A CA 1
ATOM 2546 C C . TYR A 1 321 ? 8.722 1.328 -3.826 1.00 62.16 321 TYR A C 1
ATOM 2548 O O . TYR A 1 321 ? 7.874 1.324 -4.716 1.00 62.16 321 TYR A O 1
ATOM 2556 N N . TYR A 1 322 ? 8.416 0.759 -2.648 1.00 69.62 322 TYR A N 1
ATOM 2557 C CA . TYR A 1 322 ? 7.032 0.294 -2.359 1.00 69.62 322 TYR A CA 1
ATOM 2558 C C . TYR A 1 322 ? 6.101 1.434 -1.964 1.00 69.62 322 TYR A C 1
ATOM 2560 O O . TYR A 1 322 ? 5.541 1.519 -0.869 1.00 69.62 322 TYR A O 1
ATOM 2568 N N . TYR A 1 323 ? 5.942 2.337 -2.906 1.00 76.44 323 TYR A N 1
ATOM 2569 C CA . TYR A 1 323 ? 5.343 3.619 -2.685 1.00 76.44 323 TYR A CA 1
ATOM 2570 C C . TYR A 1 323 ? 3.867 3.585 -3.065 1.00 76.44 323 TYR A C 1
ATOM 2572 O O . TYR A 1 323 ? 3.438 3.823 -4.195 1.00 76.44 323 TYR A O 1
ATOM 2580 N N . MET A 1 324 ? 3.050 3.245 -2.070 1.00 87.69 324 MET A N 1
ATOM 2581 C CA . MET A 1 324 ? 1.608 3.154 -2.222 1.00 87.69 324 MET A CA 1
ATOM 2582 C C . MET A 1 324 ? 0.890 3.772 -1.030 1.00 87.69 324 MET A C 1
ATOM 2584 O O . MET A 1 324 ? 1.197 3.472 0.126 1.00 87.69 324 MET A O 1
ATOM 2588 N N . ARG A 1 325 ? -0.139 4.581 -1.312 1.00 90.00 325 ARG A N 1
ATOM 2589 C CA . ARG A 1 325 ? -1.051 5.090 -0.280 1.00 90.00 325 ARG A CA 1
ATOM 2590 C C . ARG A 1 325 ? -1.539 3.939 0.589 1.00 90.00 325 ARG A C 1
ATOM 2592 O O . ARG A 1 325 ? -1.968 2.922 0.051 1.00 90.00 325 ARG A O 1
ATOM 2599 N N . HIS A 1 326 ? -1.566 4.124 1.911 1.00 89.19 326 HIS A N 1
ATOM 2600 C CA . HIS A 1 326 ? -2.021 3.089 2.852 1.00 89.19 326 HIS A CA 1
ATOM 2601 C C . HIS A 1 326 ? -3.384 2.490 2.443 1.00 89.19 326 HIS A C 1
ATOM 2603 O O . HIS A 1 326 ? -3.597 1.287 2.553 1.00 89.19 326 HIS A O 1
ATOM 2609 N N . SER A 1 327 ? -4.289 3.306 1.888 1.00 90.06 327 SER A N 1
ATOM 2610 C CA . SER A 1 327 ? -5.610 2.877 1.428 1.00 90.06 327 SER A CA 1
ATOM 2611 C C . SER A 1 327 ? -5.557 1.911 0.237 1.00 90.06 327 SER A C 1
ATOM 2613 O O . SER A 1 327 ? -6.464 1.108 0.077 1.00 90.06 327 SER A O 1
ATOM 2615 N N . MET A 1 328 ? -4.518 1.942 -0.589 1.00 93.44 328 MET A N 1
ATOM 2616 C CA . MET A 1 328 ? -4.403 1.132 -1.806 1.00 93.44 328 MET A CA 1
ATOM 2617 C C . MET A 1 328 ? -3.826 -0.268 -1.555 1.00 93.44 328 MET A C 1
ATOM 2619 O O . MET A 1 328 ? -3.856 -1.115 -2.445 1.00 93.44 328 MET A O 1
ATOM 2623 N N . TRP A 1 329 ? -3.377 -0.556 -0.332 1.00 93.62 329 TRP A N 1
ATOM 2624 C CA . TRP A 1 329 ? -2.931 -1.890 0.058 1.00 93.62 329 TRP A CA 1
ATOM 2625 C C . TRP A 1 329 ? -4.083 -2.896 0.126 1.00 93.62 329 TRP A C 1
ATOM 2627 O O . TRP A 1 329 ? -5.265 -2.561 0.232 1.00 93.62 329 TRP A O 1
ATOM 2637 N N . GLY A 1 330 ? -3.729 -4.177 0.067 1.00 93.00 330 GLY A N 1
ATOM 2638 C CA . GLY A 1 330 ? -4.672 -5.291 0.092 1.00 93.00 330 GLY A CA 1
ATOM 2639 C C . GLY A 1 330 ? -5.424 -5.507 -1.224 1.00 93.00 330 GLY A C 1
ATOM 2640 O O . GLY A 1 330 ? -6.243 -6.425 -1.299 1.00 93.00 330 GLY A O 1
ATOM 2641 N N . GLN A 1 331 ? -5.138 -4.709 -2.256 1.00 94.38 331 GLN A N 1
ATOM 2642 C CA . GLN A 1 331 ? -5.728 -4.842 -3.587 1.00 94.38 331 GLN A CA 1
ATOM 2643 C C . GLN A 1 331 ? -4.963 -5.861 -4.437 1.00 94.38 331 GLN A C 1
ATOM 2645 O O . GLN A 1 331 ? -3.785 -6.150 -4.208 1.00 94.38 331 GLN A O 1
ATOM 2650 N N . ALA A 1 332 ? -5.651 -6.418 -5.424 1.00 94.19 332 ALA A N 1
ATOM 2651 C CA . ALA A 1 332 ? -5.093 -7.322 -6.420 1.00 94.19 332 ALA A CA 1
ATOM 2652 C C . ALA A 1 332 ? -5.511 -6.901 -7.834 1.00 94.19 332 ALA A C 1
ATOM 2654 O O . ALA A 1 332 ? -6.385 -6.052 -8.011 1.00 94.19 332 ALA A O 1
ATOM 2655 N N . PHE A 1 333 ? -4.918 -7.519 -8.854 1.00 95.31 333 PHE A N 1
ATOM 2656 C CA . PHE A 1 333 ? -5.185 -7.201 -10.259 1.00 95.31 333 PHE A CA 1
ATOM 2657 C C . PHE A 1 333 ? -6.687 -7.197 -10.619 1.00 95.31 333 PHE A C 1
ATOM 2659 O O . PHE A 1 333 ? -7.163 -6.310 -11.321 1.00 95.31 333 PHE A O 1
ATOM 2666 N N . ASN A 1 334 ? -7.481 -8.130 -10.085 1.00 94.19 334 ASN A N 1
ATOM 2667 C CA . ASN A 1 334 ? -8.928 -8.183 -10.330 1.00 94.19 334 ASN A CA 1
ATOM 2668 C C . ASN A 1 334 ? -9.707 -7.004 -9.730 1.00 94.19 334 ASN A C 1
ATOM 2670 O O . ASN A 1 334 ? -10.790 -6.674 -10.218 1.00 94.19 334 ASN A O 1
ATOM 2674 N N . ASP A 1 335 ? -9.180 -6.351 -8.696 1.00 94.94 335 ASP A N 1
ATOM 2675 C CA . ASP A 1 335 ? -9.822 -5.170 -8.118 1.00 94.94 335 ASP A CA 1
ATOM 2676 C C . ASP A 1 335 ? -9.770 -3.990 -9.091 1.00 94.94 335 ASP A C 1
ATOM 2678 O O . ASP A 1 335 ? -10.736 -3.230 -9.194 1.00 94.94 335 ASP A O 1
ATOM 2682 N N . LEU A 1 336 ? -8.714 -3.925 -9.909 1.00 96.56 336 LEU A N 1
ATOM 2683 C CA . LEU A 1 336 ? -8.576 -2.952 -10.990 1.00 96.56 336 LEU A CA 1
ATOM 2684 C C . LEU A 1 336 ? -9.718 -3.081 -12.009 1.00 96.56 336 LEU A C 1
ATOM 2686 O O . LEU A 1 336 ? -10.291 -2.081 -12.432 1.00 96.56 336 LEU A O 1
ATOM 2690 N N . LYS A 1 337 ? -10.157 -4.308 -12.325 1.00 96.38 337 LYS A N 1
ATOM 2691 C CA . LYS A 1 337 ? -11.289 -4.557 -13.243 1.00 96.38 337 LYS A CA 1
ATOM 2692 C C . LYS A 1 337 ? -12.614 -4.004 -12.726 1.00 96.38 337 LYS A C 1
ATOM 2694 O O . LYS A 1 337 ? -13.534 -3.727 -13.491 1.00 96.38 337 LYS A O 1
ATOM 2699 N N . THR A 1 338 ? -12.754 -3.870 -11.413 1.00 95.62 338 THR A N 1
ATOM 2700 C CA . THR A 1 338 ? -14.012 -3.451 -10.785 1.00 95.62 338 THR A CA 1
ATOM 2701 C C . THR A 1 338 ? -13.927 -2.066 -10.158 1.00 95.62 338 THR A C 1
ATOM 2703 O O . THR A 1 338 ? -14.903 -1.627 -9.556 1.00 95.62 338 THR A O 1
ATOM 2706 N N . VAL A 1 339 ? -12.823 -1.333 -10.347 1.00 96.69 339 VAL A N 1
ATOM 2707 C CA . VAL A 1 339 ? -12.594 -0.010 -9.741 1.00 96.69 339 VAL A CA 1
ATOM 2708 C C . VAL A 1 339 ? -13.723 0.983 -10.047 1.00 96.69 339 VAL A C 1
ATOM 2710 O O . VAL A 1 339 ? -14.267 1.580 -9.121 1.00 96.69 339 VAL A O 1
ATOM 2713 N N . LEU A 1 340 ? -14.191 1.059 -11.300 1.00 97.31 340 LEU A N 1
ATOM 2714 C CA . LEU A 1 340 ? -15.318 1.918 -11.706 1.00 97.31 340 LEU A CA 1
ATOM 2715 C C . LEU A 1 340 ? -16.677 1.462 -11.144 1.00 97.31 340 LEU A C 1
ATOM 2717 O O . LEU A 1 340 ? -17.637 2.225 -11.141 1.00 97.31 340 LEU A O 1
ATOM 2721 N N . LYS A 1 341 ? -16.766 0.217 -10.664 1.00 96.06 341 LYS A N 1
ATOM 2722 C CA . LYS A 1 341 ? -17.958 -0.377 -10.036 1.00 96.06 341 LYS A CA 1
ATOM 2723 C C . LYS A 1 341 ? -17.861 -0.398 -8.504 1.00 96.06 341 LYS A C 1
ATOM 2725 O O . LYS A 1 341 ? -18.665 -1.061 -7.856 1.00 96.06 341 LYS A O 1
ATOM 2730 N N . GLY A 1 342 ? -16.874 0.287 -7.923 1.00 92.75 342 GLY A N 1
ATOM 2731 C CA . GLY A 1 342 ? -16.662 0.343 -6.475 1.00 92.75 342 GLY A CA 1
ATOM 2732 C C . GLY A 1 342 ? -15.804 -0.787 -5.895 1.00 92.75 342 GLY A C 1
ATOM 2733 O O . GLY A 1 342 ? -15.715 -0.917 -4.680 1.00 92.75 342 GLY A O 1
ATOM 2734 N N . GLY A 1 343 ? -15.112 -1.581 -6.720 1.00 88.69 343 GLY A N 1
ATOM 2735 C CA . GLY A 1 343 ? -14.195 -2.635 -6.250 1.00 88.69 343 GLY A CA 1
ATOM 2736 C C . GLY A 1 343 ? -13.068 -2.129 -5.339 1.00 88.69 343 GLY A C 1
ATOM 2737 O O . GLY A 1 343 ? -12.566 -2.864 -4.488 1.00 88.69 343 GLY A O 1
ATOM 2738 N N . MET A 1 344 ? -12.733 -0.843 -5.474 1.00 94.19 344 MET A N 1
ATOM 2739 C CA . MET A 1 344 ? -11.742 -0.132 -4.666 1.00 94.19 344 MET A CA 1
ATOM 2740 C C . MET A 1 344 ? -12.347 1.084 -3.941 1.00 94.19 344 MET A C 1
ATOM 2742 O O . MET A 1 344 ? -11.625 2.029 -3.619 1.00 94.19 344 MET A O 1
ATOM 2746 N N . SER A 1 345 ? -13.663 1.100 -3.694 1.00 94.19 345 SER A N 1
ATOM 2747 C CA . SER A 1 345 ? -14.306 2.177 -2.935 1.00 94.19 345 SER A CA 1
ATOM 2748 C C . SER A 1 345 ? -14.218 1.949 -1.425 1.00 94.19 345 SER A C 1
ATOM 2750 O O . SER A 1 345 ? -13.987 0.839 -0.930 1.00 94.19 345 SER A O 1
ATOM 2752 N N . LEU A 1 346 ? -14.452 3.014 -0.660 1.00 91.81 346 LEU A N 1
ATOM 2753 C CA . LEU A 1 346 ? -14.730 2.889 0.767 1.00 91.81 346 LEU A CA 1
ATOM 2754 C C . LEU A 1 346 ? -16.080 2.175 0.988 1.00 91.81 346 LEU A C 1
ATOM 2756 O O . LEU A 1 346 ? -16.984 2.313 0.161 1.00 91.81 346 LEU A O 1
ATOM 2760 N N . PRO A 1 347 ? -16.235 1.409 2.086 1.00 94.12 347 PRO A N 1
ATOM 2761 C CA . PRO A 1 347 ? -15.221 1.096 3.102 1.00 94.12 347 PRO A CA 1
ATOM 2762 C C . PRO A 1 347 ? -14.327 -0.107 2.739 1.00 94.12 347 PRO A C 1
ATOM 2764 O O . PRO A 1 347 ? -13.340 -0.360 3.424 1.00 94.12 347 PRO A O 1
ATOM 2767 N N . ILE A 1 348 ? -14.655 -0.851 1.674 1.00 91.50 348 ILE A N 1
ATOM 2768 C CA . ILE A 1 348 ? -14.019 -2.132 1.312 1.00 91.50 348 ILE A CA 1
ATOM 2769 C C . ILE A 1 348 ? -12.508 -1.985 1.150 1.00 91.50 348 ILE A C 1
ATOM 2771 O O . ILE A 1 348 ? -11.748 -2.801 1.669 1.00 91.50 348 ILE A O 1
ATOM 2775 N N . ARG A 1 349 ? -12.071 -0.929 0.462 1.00 92.69 349 ARG A N 1
ATOM 2776 C CA . ARG A 1 349 ? -10.655 -0.642 0.245 1.00 92.69 349 ARG A CA 1
ATOM 2777 C C . ARG A 1 349 ? -9.874 -0.518 1.558 1.00 92.69 349 ARG A C 1
ATOM 2779 O O . ARG A 1 349 ? -8.839 -1.158 1.706 1.00 92.69 349 ARG A O 1
ATOM 2786 N N . PHE A 1 350 ? -10.409 0.223 2.528 1.00 93.25 350 PHE A N 1
ATOM 2787 C CA . PHE A 1 350 ? -9.798 0.363 3.851 1.00 93.25 350 PHE A CA 1
ATOM 2788 C C . PHE A 1 350 ? -9.751 -0.988 4.577 1.00 93.25 350 PHE A C 1
ATOM 2790 O O . PHE A 1 350 ? -8.709 -1.398 5.072 1.00 93.25 350 PHE A O 1
ATOM 2797 N N . LEU A 1 351 ? -10.847 -1.749 4.568 1.00 93.31 351 LEU A N 1
ATOM 2798 C CA . LEU A 1 351 ? -10.866 -3.068 5.206 1.00 93.31 351 LEU A CA 1
ATOM 2799 C C . LEU A 1 351 ? -9.833 -4.035 4.598 1.00 93.31 351 LEU A C 1
ATOM 2801 O O . LEU A 1 351 ? -9.239 -4.822 5.333 1.00 93.31 351 LEU A O 1
ATOM 2805 N N . LYS A 1 352 ? -9.581 -3.974 3.284 1.00 93.38 352 LYS A N 1
ATOM 2806 C CA . LYS A 1 352 ? -8.514 -4.752 2.631 1.00 93.38 352 LYS A CA 1
ATOM 2807 C C . LYS A 1 352 ? -7.121 -4.290 3.048 1.00 93.38 352 LYS A C 1
ATOM 2809 O O . LYS A 1 352 ? -6.295 -5.134 3.394 1.00 93.38 352 LYS A O 1
ATOM 2814 N N . ALA A 1 353 ? -6.880 -2.979 3.069 1.00 93.56 353 ALA A N 1
ATOM 2815 C CA . ALA A 1 353 ? -5.600 -2.403 3.472 1.00 93.56 353 ALA A CA 1
ATOM 2816 C C . ALA A 1 353 ? -5.168 -2.865 4.870 1.00 93.56 353 ALA A C 1
ATOM 2818 O O . ALA A 1 353 ? -4.021 -3.249 5.061 1.00 93.56 353 ALA A O 1
ATOM 2819 N N . TYR A 1 354 ? -6.093 -2.944 5.826 1.00 93.19 354 TYR A N 1
ATOM 2820 C CA . TYR A 1 354 ? -5.800 -3.422 7.185 1.00 93.19 354 TYR A CA 1
ATOM 2821 C C . TYR A 1 354 ? -5.962 -4.943 7.356 1.00 93.19 354 TYR A C 1
ATOM 2823 O O . TYR A 1 354 ? -5.923 -5.455 8.472 1.00 93.19 354 TYR A O 1
ATOM 2831 N N . GLY A 1 355 ? -6.164 -5.695 6.268 1.00 91.62 355 GLY A N 1
ATOM 2832 C CA . GLY A 1 355 ? -6.277 -7.155 6.315 1.00 91.62 355 GLY A CA 1
ATOM 2833 C C . GLY A 1 355 ? -7.520 -7.669 7.051 1.00 91.62 355 GLY A C 1
ATOM 2834 O O . GLY A 1 355 ? -7.532 -8.818 7.498 1.00 91.62 355 GLY A O 1
ATOM 2835 N N . LEU A 1 356 ? -8.552 -6.827 7.173 1.00 91.94 356 LEU A N 1
ATOM 2836 C CA . LEU A 1 356 ? -9.845 -7.114 7.803 1.00 91.94 356 LEU A CA 1
ATOM 2837 C C . LEU A 1 356 ? -10.838 -7.767 6.838 1.00 91.94 356 LEU A C 1
ATOM 2839 O O . LEU A 1 356 ? -11.755 -8.463 7.269 1.00 91.94 356 LEU A O 1
ATOM 2843 N N . TYR A 1 357 ? -10.658 -7.556 5.534 1.00 91.25 357 TYR A N 1
ATOM 2844 C CA . TYR A 1 357 ? -11.519 -8.106 4.493 1.00 91.25 357 TYR A CA 1
ATOM 2845 C C . TYR A 1 357 ? -10.710 -8.667 3.323 1.00 91.25 357 TYR A C 1
ATOM 2847 O O . TYR A 1 357 ? -9.671 -8.135 2.941 1.00 91.25 357 TYR A O 1
ATOM 2855 N N . SER A 1 358 ? -11.235 -9.730 2.719 1.00 84.75 358 SER A N 1
ATOM 2856 C CA . SER A 1 358 ? -10.779 -10.294 1.449 1.00 84.75 358 SER A CA 1
ATOM 2857 C C . SER A 1 358 ? -12.001 -10.765 0.666 1.00 84.75 358 SER A C 1
ATOM 2859 O O . SER A 1 358 ? -12.915 -11.343 1.253 1.00 84.75 358 SER A O 1
ATOM 2861 N N . THR A 1 359 ? -12.033 -10.541 -0.645 1.00 76.38 359 THR A N 1
ATOM 2862 C CA . THR A 1 359 ? -13.145 -10.980 -1.502 1.00 76.38 359 THR A CA 1
ATOM 2863 C C . THR A 1 359 ? -13.242 -12.512 -1.552 1.00 76.38 359 THR A C 1
ATOM 2865 O O . THR A 1 359 ? -12.246 -13.148 -1.887 1.00 76.38 359 THR A O 1
ATOM 2868 N N . PRO A 1 360 ? -14.417 -13.125 -1.304 1.00 62.03 360 PRO A N 1
ATOM 2869 C CA . PRO A 1 360 ? -14.590 -14.584 -1.341 1.00 62.03 360 PRO A CA 1
ATOM 2870 C C . PRO A 1 360 ? -14.286 -15.215 -2.707 1.00 62.03 360 PRO A C 1
ATOM 2872 O O . PRO A 1 360 ? -13.772 -16.326 -2.785 1.00 62.03 360 PRO A O 1
ATOM 2875 N N . SER A 1 361 ? -14.583 -14.490 -3.791 1.00 54.16 361 SER A N 1
ATOM 2876 C CA . SER A 1 361 ? -14.403 -14.942 -5.176 1.00 54.16 361 SER A CA 1
ATOM 2877 C C . SER A 1 361 ? -12.946 -15.058 -5.606 1.00 54.16 361 SER A C 1
ATOM 2879 O O . SER A 1 361 ? -12.680 -15.541 -6.702 1.00 54.16 361 SER A O 1
ATOM 2881 N N . SER A 1 362 ? -11.996 -14.599 -4.789 1.00 53.12 362 SER A N 1
ATOM 2882 C CA . SER A 1 362 ? -10.600 -14.643 -5.188 1.00 53.12 362 SER A CA 1
ATOM 2883 C C . SER A 1 362 ? -9.980 -16.025 -5.061 1.00 53.12 362 SER A C 1
ATOM 2885 O O . SER A 1 362 ? -8.892 -16.202 -5.592 1.00 53.12 362 SER A O 1
ATOM 2887 N N . GLY A 1 363 ? -10.651 -16.992 -4.419 1.00 51.78 363 GLY A N 1
ATOM 2888 C CA . GLY A 1 363 ? -10.355 -18.432 -4.467 1.00 51.78 363 GLY A CA 1
ATOM 2889 C C . GLY A 1 363 ? -8.998 -18.890 -3.923 1.00 51.78 363 GLY A C 1
ATOM 2890 O O . GLY A 1 363 ? -8.877 -20.060 -3.620 1.00 51.78 363 GLY A O 1
ATOM 2891 N N . ASN A 1 364 ? -8.033 -17.978 -3.809 1.00 52.31 364 ASN A N 1
ATOM 2892 C CA . ASN A 1 364 ? -6.642 -18.059 -3.354 1.00 52.31 364 ASN A CA 1
ATOM 2893 C C . ASN A 1 364 ? -5.978 -16.663 -3.405 1.00 52.31 364 ASN A C 1
ATOM 2895 O O . ASN A 1 364 ? -4.930 -16.454 -2.802 1.00 52.31 364 ASN A O 1
ATOM 2899 N N . GLY A 1 365 ? -6.594 -15.677 -4.077 1.00 56.66 365 GLY A N 1
ATOM 2900 C CA . GLY A 1 365 ? -5.957 -14.399 -4.326 1.00 56.66 365 GLY A CA 1
ATOM 2901 C C . GLY A 1 365 ? -6.233 -13.281 -3.338 1.00 56.66 365 GLY A C 1
ATOM 2902 O O . GLY A 1 365 ? -7.286 -12.644 -3.350 1.00 56.66 365 GLY A O 1
ATOM 2903 N N . ARG A 1 366 ? -5.264 -13.004 -2.472 1.00 75.62 366 ARG A N 1
ATOM 2904 C CA . ARG A 1 366 ? -5.322 -11.893 -1.520 1.00 75.62 366 ARG A CA 1
ATOM 2905 C C . ARG A 1 366 ? -4.238 -10.880 -1.865 1.00 75.62 366 ARG A C 1
ATOM 2907 O O . ARG A 1 366 ? -3.103 -11.264 -2.142 1.00 75.62 366 ARG A O 1
ATOM 2914 N N . GLY A 1 367 ? -4.586 -9.595 -1.834 1.00 85.12 367 GLY A N 1
ATOM 2915 C CA . GLY A 1 367 ? -3.581 -8.539 -1.825 1.00 85.12 367 GLY A CA 1
ATOM 2916 C C . GLY A 1 367 ? -2.756 -8.572 -0.536 1.00 85.12 367 GLY A C 1
ATOM 2917 O O . GLY A 1 367 ? -3.106 -9.256 0.435 1.00 85.12 367 GLY A O 1
ATOM 2918 N N . MET A 1 368 ? -1.653 -7.831 -0.518 1.00 88.62 368 MET A N 1
ATOM 2919 C CA . MET A 1 368 ? -0.822 -7.673 0.673 1.00 88.62 368 MET A CA 1
ATOM 2920 C C . MET A 1 368 ? -1.385 -6.553 1.558 1.00 88.62 368 MET A C 1
ATOM 2922 O O . MET A 1 368 ? -1.474 -5.426 1.076 1.00 88.62 368 MET A O 1
ATOM 2926 N N . PRO A 1 369 ? -1.791 -6.816 2.815 1.00 92.25 369 PRO A N 1
ATOM 2927 C CA . PRO A 1 369 ? -2.242 -5.757 3.714 1.00 92.25 369 PRO A CA 1
ATOM 2928 C C . PRO A 1 369 ? -1.107 -4.789 4.059 1.00 92.25 369 PRO A C 1
ATOM 2930 O O . PRO A 1 369 ? 0.027 -5.216 4.267 1.00 92.25 369 PRO A O 1
ATOM 2933 N N . TRP A 1 370 ? -1.444 -3.512 4.221 1.00 92.25 370 TRP A N 1
ATOM 2934 C CA . TRP A 1 370 ? -0.539 -2.460 4.676 1.00 92.25 370 TRP A CA 1
ATOM 2935 C C . TRP A 1 370 ? 0.106 -2.814 6.014 1.00 92.25 370 TRP A C 1
ATOM 2937 O O . TRP A 1 370 ? 1.304 -2.643 6.162 1.00 92.25 370 TRP A O 1
ATOM 2947 N N . LEU A 1 371 ? -0.655 -3.378 6.961 1.00 90.94 371 LEU A N 1
ATOM 2948 C CA . LEU A 1 371 ? -0.126 -3.747 8.282 1.00 90.94 371 LEU A CA 1
ATOM 2949 C C . LEU A 1 371 ? 1.038 -4.745 8.216 1.00 90.94 371 LEU A C 1
ATOM 2951 O O . LEU A 1 371 ? 1.911 -4.710 9.073 1.00 90.94 371 LEU A O 1
ATOM 2955 N N . GLU A 1 372 ? 1.068 -5.631 7.218 1.00 89.12 372 GLU A N 1
ATOM 2956 C CA . GLU A 1 372 ? 2.210 -6.536 7.053 1.00 89.12 372 GLU A CA 1
ATOM 2957 C C . GLU A 1 372 ? 3.434 -5.822 6.495 1.00 89.12 372 GLU A C 1
ATOM 2959 O O . GLU A 1 372 ? 4.546 -6.073 6.947 1.00 89.12 372 GLU A O 1
ATOM 2964 N N . HIS A 1 373 ? 3.222 -4.929 5.532 1.00 88.06 373 HIS A N 1
ATOM 2965 C CA . HIS A 1 373 ? 4.284 -4.108 4.974 1.00 88.06 373 HIS A CA 1
ATOM 2966 C C . HIS A 1 373 ? 4.879 -3.162 6.029 1.00 88.06 373 HIS A C 1
ATOM 2968 O O . HIS A 1 373 ? 6.094 -3.138 6.209 1.00 88.06 373 HIS A O 1
ATOM 2974 N N . TRP A 1 374 ? 4.012 -2.478 6.777 1.00 90.19 374 TRP A N 1
ATOM 2975 C CA . TRP A 1 374 ? 4.335 -1.612 7.910 1.00 90.19 374 TRP A CA 1
ATOM 2976 C C . TRP A 1 374 ? 5.135 -2.347 8.985 1.00 90.19 374 TRP A C 1
ATOM 2978 O O . TRP A 1 374 ? 6.204 -1.887 9.369 1.00 90.19 374 TRP A O 1
ATOM 2988 N N . ALA A 1 375 ? 4.664 -3.520 9.428 1.00 89.62 375 ALA A N 1
ATOM 2989 C CA . ALA A 1 375 ? 5.348 -4.280 10.472 1.00 89.62 375 ALA A CA 1
ATOM 2990 C C . ALA A 1 375 ? 6.760 -4.691 10.045 1.00 89.62 375 ALA A C 1
ATOM 2992 O O . ALA A 1 375 ? 7.676 -4.710 10.858 1.00 89.62 375 ALA A O 1
ATOM 2993 N N . ARG A 1 376 ? 6.940 -4.996 8.759 1.00 84.81 376 ARG A N 1
ATOM 2994 C CA . ARG A 1 376 ? 8.240 -5.341 8.194 1.00 84.81 376 ARG A CA 1
ATOM 2995 C C . ARG A 1 376 ? 9.174 -4.137 8.080 1.00 84.81 376 ARG A C 1
ATOM 2997 O O . ARG A 1 376 ? 10.347 -4.300 8.391 1.00 84.81 376 ARG A O 1
ATOM 3004 N N . GLN A 1 377 ? 8.687 -2.980 7.619 1.00 85.38 377 GLN A N 1
ATOM 3005 C CA . GLN A 1 377 ? 9.496 -1.755 7.567 1.00 85.38 377 GLN A CA 1
ATOM 3006 C C . GLN A 1 377 ? 9.970 -1.360 8.964 1.00 85.38 377 GLN A C 1
ATOM 3008 O O . GLN A 1 377 ? 11.157 -1.150 9.168 1.00 85.38 377 GLN A O 1
ATOM 3013 N N . MET A 1 378 ? 9.057 -1.380 9.934 1.00 87.38 378 MET A N 1
ATOM 3014 C CA . MET A 1 378 ? 9.358 -1.094 11.332 1.00 87.38 378 MET A CA 1
ATOM 3015 C C . MET A 1 378 ? 10.388 -2.040 11.933 1.00 87.38 378 MET A C 1
ATOM 3017 O O . MET A 1 378 ? 11.346 -1.587 12.539 1.00 87.38 378 MET A O 1
ATOM 3021 N N . ALA A 1 379 ? 10.210 -3.349 11.746 1.00 83.75 379 ALA A N 1
ATOM 3022 C CA . ALA A 1 379 ? 11.101 -4.354 12.322 1.00 83.75 379 ALA A CA 1
ATOM 3023 C C . ALA A 1 379 ? 12.533 -4.322 11.763 1.00 83.75 379 ALA A C 1
ATOM 3025 O O . ALA A 1 379 ? 13.386 -5.053 12.252 1.00 83.75 379 ALA A O 1
ATOM 3026 N N . ASN A 1 380 ? 12.769 -3.566 10.690 1.00 78.69 380 ASN A N 1
ATOM 3027 C CA . ASN A 1 380 ? 14.050 -3.500 9.995 1.00 78.69 380 ASN A CA 1
ATOM 3028 C C . ASN A 1 380 ? 14.511 -2.053 9.769 1.00 78.69 380 ASN A C 1
ATOM 3030 O O . ASN A 1 380 ? 15.359 -1.836 8.909 1.00 78.69 380 ASN A O 1
ATOM 3034 N N . GLU A 1 381 ? 13.915 -1.085 10.480 1.00 81.44 381 GLU A N 1
ATOM 3035 C CA . GLU A 1 381 ? 14.255 0.346 10.406 1.00 81.44 381 GLU A CA 1
ATOM 3036 C C . GLU A 1 381 ? 14.307 0.902 8.967 1.00 81.44 381 GLU A C 1
ATOM 3038 O O . GLU A 1 381 ? 15.164 1.709 8.611 1.00 81.44 381 GLU A O 1
ATOM 3043 N N . MET A 1 382 ? 13.399 0.434 8.104 1.00 77.88 382 MET A N 1
ATOM 3044 C CA . MET A 1 382 ? 13.387 0.789 6.681 1.00 77.88 382 MET A CA 1
ATOM 3045 C C . MET A 1 382 ? 12.468 1.969 6.383 1.00 77.88 382 MET A C 1
ATOM 3047 O O . MET A 1 382 ? 11.415 2.124 7.009 1.00 77.88 382 MET A O 1
ATOM 3051 N N . ASP A 1 383 ? 12.810 2.705 5.321 1.00 76.19 383 ASP A N 1
ATOM 3052 C CA . ASP A 1 383 ? 12.061 3.868 4.844 1.00 76.19 383 ASP A CA 1
ATOM 3053 C C . ASP A 1 383 ? 11.773 4.822 6.010 1.00 76.19 383 ASP A C 1
ATOM 3055 O O . ASP A 1 383 ? 12.709 5.182 6.709 1.00 76.19 383 ASP A O 1
ATOM 3059 N N . PHE A 1 384 ? 10.489 5.127 6.245 1.00 74.12 384 PHE A N 1
ATOM 3060 C CA . PHE A 1 384 ? 9.934 6.033 7.258 1.00 74.12 384 PHE A CA 1
ATOM 3061 C C . PHE A 1 384 ? 10.139 5.608 8.727 1.00 74.12 384 PHE A C 1
ATOM 3063 O O . PHE A 1 384 ? 9.556 6.215 9.632 1.00 74.12 384 PHE A O 1
ATOM 3070 N N . PHE A 1 385 ? 10.868 4.515 8.957 1.00 83.75 385 PHE A N 1
ATOM 3071 C CA . PHE A 1 385 ? 11.140 3.954 10.277 1.00 83.75 385 PHE A CA 1
ATOM 3072 C C . PHE A 1 385 ? 12.621 4.032 10.649 1.00 83.75 385 PHE A C 1
ATOM 3074 O O . PHE A 1 385 ? 13.063 3.305 11.537 1.00 83.75 385 PHE A O 1
ATOM 3081 N N . ALA A 1 386 ? 13.385 4.934 10.028 1.00 83.56 386 ALA A N 1
ATOM 3082 C CA . ALA A 1 386 ? 14.725 5.236 10.510 1.00 83.56 386 ALA A CA 1
ATOM 3083 C C . ALA A 1 386 ? 14.648 5.918 11.896 1.00 83.56 386 ALA A C 1
ATOM 3085 O O . ALA A 1 386 ? 13.719 6.702 12.149 1.00 83.56 386 ALA A O 1
ATOM 3086 N N . PRO A 1 387 ? 15.629 5.707 12.795 1.00 83.88 387 PRO A N 1
ATOM 3087 C CA . PRO A 1 387 ? 15.677 6.400 14.087 1.00 83.88 387 PRO A CA 1
ATOM 3088 C C . PRO A 1 387 ? 15.616 7.932 13.961 1.00 83.88 387 PRO A C 1
ATOM 3090 O O . PRO A 1 387 ? 14.994 8.617 14.771 1.00 83.88 387 PRO A O 1
ATOM 3093 N N . SER A 1 388 ? 16.199 8.490 12.895 1.00 82.31 388 SER A N 1
ATOM 3094 C CA . SER A 1 388 ? 16.183 9.932 12.614 1.00 82.31 388 SER A CA 1
ATOM 3095 C C . SER A 1 388 ? 14.784 10.487 12.311 1.00 82.31 388 SER A C 1
ATOM 3097 O O . SER A 1 388 ? 14.513 11.661 12.570 1.00 82.31 388 SER A O 1
ATOM 3099 N N . GLU A 1 389 ? 13.872 9.666 11.795 1.00 86.06 389 GLU A N 1
ATOM 3100 C CA . GLU A 1 389 ? 12.507 10.080 11.458 1.00 86.06 389 GLU A CA 1
ATOM 3101 C C . GLU A 1 389 ? 11.552 9.990 12.646 1.00 86.06 389 GLU A C 1
ATOM 3103 O O . GLU A 1 389 ? 10.528 10.680 12.669 1.00 86.06 389 GLU A O 1
ATOM 3108 N N . LEU A 1 390 ? 11.906 9.210 13.670 1.00 89.06 390 LEU A N 1
ATOM 3109 C CA . LEU A 1 390 ? 11.139 9.117 14.908 1.00 89.06 390 LEU A CA 1
ATOM 3110 C C . LEU A 1 390 ? 11.006 10.485 15.587 1.00 89.06 390 LEU A C 1
ATOM 3112 O O . LEU A 1 390 ? 9.924 10.850 16.054 1.00 89.06 390 LEU A O 1
ATOM 3116 N N . GLN A 1 391 ? 12.069 11.293 15.561 1.00 87.94 391 GLN A N 1
ATOM 3117 C CA . GLN A 1 391 ? 12.026 12.662 16.070 1.00 87.94 391 GLN A CA 1
ATOM 3118 C C . GLN A 1 391 ? 11.031 13.529 15.282 1.00 87.94 391 GLN A C 1
ATOM 3120 O O . GLN A 1 391 ? 10.198 14.217 15.878 1.00 87.94 391 GLN A O 1
ATOM 3125 N N . ALA A 1 392 ? 11.064 13.472 13.948 1.00 86.12 392 ALA A N 1
ATOM 3126 C CA . ALA A 1 392 ? 10.141 14.229 13.103 1.00 86.12 392 ALA A CA 1
ATOM 3127 C C . ALA A 1 392 ? 8.679 13.802 13.334 1.00 86.12 392 ALA A C 1
ATOM 3129 O O . ALA A 1 392 ? 7.778 14.645 13.410 1.00 86.12 392 ALA A O 1
ATOM 3130 N N . PHE A 1 393 ? 8.438 12.500 13.512 1.00 88.44 393 PHE A N 1
ATOM 3131 C CA . PHE A 1 393 ? 7.128 11.965 13.874 1.00 88.44 393 PHE A CA 1
ATOM 3132 C C . PHE A 1 393 ? 6.667 12.453 15.251 1.00 88.44 393 PHE A C 1
ATOM 3134 O O . PHE A 1 393 ? 5.530 12.912 15.392 1.00 88.44 393 PHE A O 1
ATOM 3141 N N . HIS A 1 394 ? 7.548 12.438 16.252 1.00 89.25 394 HIS A N 1
ATOM 3142 C CA . HIS A 1 394 ? 7.262 12.974 17.579 1.00 89.25 394 HIS A CA 1
ATOM 3143 C C . HIS A 1 394 ? 6.864 14.458 17.510 1.00 89.25 394 HIS A C 1
ATOM 3145 O O . HIS A 1 394 ? 5.838 14.857 18.066 1.00 89.25 394 HIS A O 1
ATOM 3151 N N . GLU A 1 395 ? 7.622 15.281 16.782 1.00 89.06 395 GLU A N 1
ATOM 3152 C CA . GLU A 1 395 ? 7.319 16.703 16.579 1.00 89.06 395 GLU A CA 1
ATOM 3153 C C . GLU A 1 395 ? 5.985 16.922 15.848 1.00 89.06 395 GLU A C 1
ATOM 3155 O O . GLU A 1 395 ? 5.226 17.842 16.175 1.00 89.06 395 GLU A O 1
ATOM 3160 N N . MET A 1 396 ? 5.658 16.070 14.872 1.00 88.38 396 MET A N 1
ATOM 3161 C CA . MET A 1 396 ? 4.353 16.083 14.210 1.00 88.38 396 MET A CA 1
ATOM 3162 C C . MET A 1 396 ? 3.225 15.780 15.208 1.00 88.38 396 MET A C 1
ATOM 3164 O O . MET A 1 396 ? 2.218 16.495 15.233 1.00 88.38 396 MET A O 1
ATOM 3168 N N . LEU A 1 397 ? 3.386 14.766 16.064 1.00 88.50 397 LEU A N 1
ATOM 3169 C CA . LEU A 1 397 ? 2.396 14.435 17.090 1.00 88.50 397 LEU A CA 1
ATOM 3170 C C . LEU A 1 397 ? 2.245 15.557 18.125 1.00 88.50 397 LEU A C 1
ATOM 3172 O O . LEU A 1 397 ? 1.113 15.882 18.492 1.00 88.50 397 LEU A O 1
ATOM 3176 N N . GLN A 1 398 ? 3.330 16.220 18.530 1.00 89.38 398 GLN A N 1
ATOM 3177 C CA . GLN A 1 398 ? 3.267 17.399 19.403 1.00 89.38 398 GLN A CA 1
ATOM 3178 C C . GLN A 1 398 ? 2.413 18.525 18.798 1.00 89.38 398 GLN A C 1
ATOM 3180 O O . GLN A 1 398 ? 1.627 19.163 19.501 1.00 89.38 398 GLN A O 1
ATOM 3185 N N . LYS A 1 399 ? 2.507 18.744 17.480 1.00 90.75 399 LYS A N 1
ATOM 3186 C CA . LYS A 1 399 ? 1.697 19.747 16.764 1.00 90.75 399 LYS A CA 1
ATOM 3187 C C . LYS A 1 399 ? 0.217 19.358 16.656 1.00 90.75 399 LYS A C 1
ATOM 3189 O O . LYS A 1 399 ? -0.635 20.235 16.535 1.00 90.75 399 LYS A O 1
ATOM 3194 N N . SER A 1 400 ? -0.117 18.069 16.748 1.00 84.62 400 SER A N 1
ATOM 3195 C CA . SER A 1 400 ? -1.487 17.551 16.582 1.00 84.62 400 SER A CA 1
ATOM 3196 C C . SER A 1 400 ? -2.433 17.791 17.775 1.00 84.62 400 SER A C 1
ATOM 3198 O O . SER A 1 400 ? -3.557 17.294 17.785 1.00 84.62 400 SER A O 1
ATOM 3200 N N . SER A 1 401 ? -2.020 18.584 18.774 1.00 89.06 401 SER A N 1
ATOM 3201 C CA . SER A 1 401 ? -2.763 18.830 20.028 1.00 89.06 401 SER A CA 1
ATOM 3202 C C . SER A 1 401 ? -2.990 17.584 20.893 1.00 89.06 401 SER A C 1
ATOM 3204 O O . SER A 1 401 ? -3.821 17.607 21.806 1.00 89.06 401 SER A O 1
ATOM 3206 N N . LEU A 1 402 ? -2.250 16.498 20.644 1.00 89.06 402 LEU A N 1
ATOM 3207 C CA . LEU A 1 402 ? -2.231 15.360 21.552 1.00 89.06 402 LEU A CA 1
ATOM 3208 C C . LEU A 1 402 ? -1.627 15.794 22.899 1.00 89.06 402 LEU A C 1
ATOM 3210 O O . LEU A 1 402 ? -0.608 16.488 22.923 1.00 89.06 402 LEU A O 1
ATOM 3214 N N . PRO A 1 403 ? -2.234 15.410 24.036 1.00 92.56 403 PRO A N 1
ATOM 3215 C CA . PRO A 1 403 ? -1.649 15.659 25.344 1.00 92.56 403 PRO A CA 1
ATOM 3216 C C . PRO A 1 403 ? -0.233 15.089 25.419 1.00 92.56 403 PRO A C 1
ATOM 3218 O O . PRO A 1 403 ? -0.022 13.923 25.095 1.00 92.56 403 PRO A O 1
ATOM 3221 N N . SER A 1 404 ? 0.715 15.872 25.934 1.00 92.94 404 SER A N 1
ATOM 3222 C CA . SER A 1 404 ? 2.111 15.439 26.090 1.00 92.94 404 SER A CA 1
ATOM 3223 C C . SER A 1 404 ? 2.273 14.170 26.928 1.00 92.94 404 SER A C 1
ATOM 3225 O O . SER A 1 404 ? 3.243 13.455 26.749 1.00 92.94 404 SER A O 1
ATOM 3227 N N . ARG A 1 405 ? 1.306 13.862 27.805 1.00 92.75 405 ARG A N 1
ATOM 3228 C CA . ARG A 1 405 ? 1.263 12.614 28.584 1.00 92.75 405 ARG A CA 1
ATOM 3229 C C . ARG A 1 405 ? 1.015 11.361 27.748 1.00 92.75 405 ARG A C 1
ATOM 3231 O O . ARG A 1 405 ? 1.253 10.280 28.254 1.00 92.75 405 ARG A O 1
ATOM 3238 N N . ILE A 1 406 ? 0.452 11.499 26.546 1.00 94.56 406 ILE A N 1
ATOM 3239 C CA . ILE A 1 406 ? 0.275 10.373 25.622 1.00 94.56 406 ILE A CA 1
ATOM 3240 C C . ILE A 1 406 ? 1.581 10.125 24.871 1.00 94.56 406 ILE A C 1
ATOM 3242 O O . ILE A 1 406 ? 1.929 8.980 24.620 1.00 94.56 406 ILE A O 1
ATOM 3246 N N . LEU A 1 407 ? 2.297 11.194 24.518 1.00 92.69 407 LEU A N 1
ATOM 3247 C CA . LEU A 1 407 ? 3.519 11.108 23.728 1.00 92.69 407 LEU A CA 1
ATOM 3248 C C . LEU A 1 407 ? 4.586 10.321 24.498 1.00 92.69 407 LEU A C 1
ATOM 3250 O O . LEU A 1 407 ? 4.836 10.614 25.665 1.00 92.69 407 LEU A O 1
ATOM 3254 N N . GLY A 1 408 ? 5.196 9.333 23.841 1.00 87.75 408 GLY A N 1
ATOM 3255 C CA . GLY A 1 408 ? 6.339 8.603 24.395 1.00 87.75 408 GLY A CA 1
ATOM 3256 C C . GLY A 1 408 ? 7.588 9.480 24.500 1.00 87.75 408 GLY A C 1
ATOM 3257 O O . GLY A 1 408 ? 7.602 10.632 24.045 1.00 87.75 408 GLY A O 1
ATOM 3258 N N . ASN A 1 409 ? 8.656 8.933 25.070 1.00 89.06 409 ASN A N 1
ATOM 3259 C CA . ASN A 1 409 ? 9.921 9.629 25.237 1.00 89.06 409 ASN A CA 1
ATOM 3260 C C . ASN A 1 409 ? 10.554 9.969 23.866 1.00 89.06 409 ASN A C 1
ATOM 3262 O O . ASN A 1 409 ? 10.864 9.059 23.096 1.00 89.06 409 ASN A O 1
ATOM 3266 N N . PRO A 1 410 ? 10.792 11.258 23.542 1.00 85.12 410 PRO A N 1
ATOM 3267 C CA . PRO A 1 410 ? 11.406 11.653 22.271 1.00 85.12 410 PRO A CA 1
ATOM 3268 C C . PRO A 1 410 ? 12.858 11.193 22.109 1.00 85.12 410 PRO A C 1
ATOM 3270 O O . PRO A 1 410 ? 13.381 11.286 21.007 1.00 85.12 410 PRO A O 1
ATOM 3273 N N . THR A 1 411 ? 13.526 10.753 23.182 1.00 86.88 411 THR A N 1
ATOM 3274 C CA . THR A 1 411 ? 14.912 10.262 23.115 1.00 86.88 411 THR A CA 1
ATOM 3275 C C . THR A 1 411 ? 15.006 8.775 22.781 1.00 86.88 411 THR A C 1
ATOM 3277 O O . THR A 1 411 ? 16.092 8.212 22.880 1.00 86.88 411 THR A O 1
ATOM 3280 N N . MET A 1 412 ? 13.886 8.106 22.503 1.00 87.81 412 MET A N 1
ATOM 3281 C CA . MET A 1 412 ? 13.925 6.737 22.001 1.00 87.81 412 MET A CA 1
ATOM 3282 C C . MET A 1 412 ? 14.464 6.733 20.574 1.00 87.81 412 MET A C 1
ATOM 3284 O O . MET A 1 412 ? 14.122 7.608 19.786 1.00 87.81 412 MET A O 1
ATOM 3288 N N . GLU A 1 413 ? 15.294 5.742 20.266 1.00 86.44 413 GLU A N 1
ATOM 3289 C CA . GLU A 1 413 ? 15.823 5.507 18.917 1.00 86.44 413 GLU A CA 1
ATOM 3290 C C . GLU A 1 413 ? 15.079 4.355 18.220 1.00 86.44 413 GLU A C 1
ATOM 3292 O O . GLU A 1 413 ? 15.036 4.304 16.996 1.00 86.44 413 GLU A O 1
ATOM 3297 N N . ASP A 1 414 ? 14.414 3.487 18.992 1.00 89.38 414 ASP A N 1
ATOM 3298 C CA . ASP A 1 414 ? 13.649 2.348 18.485 1.00 89.38 414 ASP A CA 1
ATOM 3299 C C . ASP A 1 414 ? 12.149 2.667 18.357 1.00 89.38 414 ASP A C 1
ATOM 3301 O O . ASP A 1 414 ? 11.457 3.015 19.324 1.00 89.38 414 ASP A O 1
ATOM 3305 N N . TRP A 1 415 ? 11.622 2.484 17.146 1.00 90.12 415 TRP A N 1
ATOM 3306 C CA . TRP A 1 415 ? 10.211 2.693 16.829 1.00 90.12 415 TRP A CA 1
ATOM 3307 C C . TRP A 1 415 ? 9.281 1.748 17.584 1.00 90.12 415 TRP A C 1
ATOM 3309 O O . TRP A 1 415 ? 8.187 2.157 17.986 1.00 90.12 415 TRP A O 1
ATOM 3319 N N . ASN A 1 416 ? 9.685 0.492 17.781 1.00 89.50 416 ASN A N 1
ATOM 3320 C CA . ASN A 1 416 ? 8.839 -0.495 18.442 1.00 89.50 416 ASN A CA 1
ATOM 3321 C C . ASN A 1 416 ? 8.658 -0.157 19.932 1.00 89.50 416 ASN A C 1
ATOM 3323 O O . ASN A 1 416 ? 7.534 -0.179 20.445 1.00 89.50 416 ASN A O 1
ATOM 3327 N N . GLN A 1 417 ? 9.732 0.241 20.618 1.00 91.06 417 GLN A N 1
ATOM 3328 C CA . GLN A 1 417 ? 9.685 0.779 21.979 1.00 91.06 417 GLN A CA 1
ATOM 3329 C C . GLN A 1 417 ? 8.831 2.045 22.062 1.00 91.06 417 GLN A C 1
ATOM 3331 O O . GLN A 1 417 ? 7.934 2.108 22.907 1.00 91.06 417 GLN A O 1
ATOM 3336 N N . TYR A 1 418 ? 9.032 3.011 21.159 1.00 93.56 418 TYR A N 1
ATOM 3337 C CA . TYR A 1 418 ? 8.265 4.259 21.176 1.00 93.56 418 TYR A CA 1
ATOM 3338 C C . TYR A 1 418 ? 6.762 4.028 21.010 1.00 93.56 418 TYR A C 1
ATOM 3340 O O . TYR A 1 418 ? 5.950 4.604 21.735 1.00 93.56 418 TYR A O 1
ATOM 3348 N N . LEU A 1 419 ? 6.363 3.164 20.075 1.00 93.06 419 LEU A N 1
ATOM 3349 C CA . LEU A 1 419 ? 4.952 2.856 19.855 1.00 93.06 419 LEU A CA 1
ATOM 3350 C C . LEU A 1 419 ? 4.344 2.037 20.991 1.00 93.06 419 LEU A C 1
ATOM 3352 O O . LEU A 1 419 ? 3.172 2.237 21.310 1.00 93.06 419 LEU A O 1
ATOM 3356 N N . THR A 1 420 ? 5.134 1.175 21.634 1.00 93.94 420 THR A N 1
ATOM 3357 C CA . THR A 1 420 ? 4.725 0.491 22.866 1.00 93.94 420 THR A CA 1
ATOM 3358 C C . THR A 1 420 ? 4.396 1.511 23.953 1.00 93.94 420 THR A C 1
ATOM 3360 O O . THR A 1 420 ? 3.285 1.503 24.482 1.00 93.94 420 THR A O 1
ATOM 3363 N N . GLU A 1 421 ? 5.308 2.453 24.214 1.00 95.31 421 GLU A N 1
ATOM 3364 C CA . GLU A 1 421 ? 5.101 3.505 25.213 1.00 95.31 421 GLU A CA 1
ATOM 3365 C C . GLU A 1 421 ? 3.904 4.402 24.856 1.00 95.31 421 GLU A C 1
ATOM 3367 O O . GLU A 1 421 ? 3.064 4.686 25.706 1.00 95.31 421 GLU A O 1
ATOM 3372 N N . LEU A 1 422 ? 3.768 4.798 23.586 1.00 94.88 422 LEU A N 1
ATOM 3373 C CA . LEU A 1 422 ? 2.646 5.605 23.095 1.00 94.88 422 LEU A CA 1
ATOM 3374 C C . LEU A 1 422 ? 1.292 4.918 23.351 1.00 94.88 422 LEU A C 1
ATOM 3376 O O . LEU A 1 422 ? 0.330 5.567 23.775 1.00 94.88 422 LEU A O 1
ATOM 3380 N N . VAL A 1 423 ? 1.197 3.612 23.084 1.00 95.81 423 VAL A N 1
ATOM 3381 C CA . VAL A 1 423 ? -0.024 2.819 23.295 1.00 95.81 423 VAL A CA 1
ATOM 3382 C C . VAL A 1 423 ? -0.330 2.662 24.787 1.00 95.81 423 VAL A C 1
ATOM 3384 O O . VAL A 1 423 ? -1.487 2.828 25.187 1.00 95.81 423 VAL A O 1
ATOM 3387 N N . ASP A 1 424 ? 0.683 2.406 25.613 1.00 96.81 424 ASP A N 1
ATOM 3388 C CA . ASP A 1 424 ? 0.534 2.257 27.065 1.00 96.81 424 ASP A CA 1
ATOM 3389 C C . ASP A 1 424 ? 0.103 3.576 27.722 1.00 96.81 424 ASP A C 1
ATOM 3391 O O . ASP A 1 424 ? -0.886 3.621 28.465 1.00 96.81 424 ASP A O 1
ATOM 3395 N N . ASN A 1 425 ? 0.751 4.680 27.348 1.00 96.56 425 ASN A N 1
ATOM 3396 C CA . ASN A 1 425 ? 0.405 6.026 27.794 1.00 96.56 425 ASN A CA 1
ATOM 3397 C C . ASN A 1 425 ? -1.019 6.421 27.364 1.00 96.56 425 ASN A C 1
ATOM 3399 O O . ASN A 1 425 ? -1.770 7.028 28.137 1.00 96.56 425 ASN A O 1
ATOM 3403 N N . ALA A 1 426 ? -1.441 6.048 26.148 1.00 96.44 426 ALA A N 1
ATOM 3404 C CA . ALA A 1 426 ? -2.808 6.278 25.681 1.00 96.44 426 ALA A CA 1
ATOM 3405 C C . ALA A 1 426 ? -3.847 5.521 26.529 1.00 96.44 426 ALA A C 1
ATOM 3407 O O . ALA A 1 426 ? -4.902 6.083 26.850 1.00 96.44 426 ALA A O 1
ATOM 3408 N N . VAL A 1 427 ? -3.557 4.272 26.919 1.00 97.44 427 VAL A N 1
ATOM 3409 C CA . VAL A 1 427 ? -4.408 3.466 27.811 1.00 97.44 427 VAL A CA 1
ATOM 3410 C C . VAL A 1 427 ? -4.497 4.087 29.203 1.00 97.44 427 VAL A C 1
ATOM 3412 O O . VAL A 1 427 ? -5.602 4.247 29.731 1.00 97.44 427 VAL A O 1
ATOM 3415 N N . GLU A 1 428 ? -3.369 4.470 29.803 1.00 97.19 428 GLU A N 1
ATOM 3416 C CA . GLU A 1 428 ? -3.353 5.111 31.122 1.00 97.19 428 GLU A CA 1
ATOM 3417 C C . GLU A 1 428 ? -4.163 6.416 31.113 1.00 97.19 428 GLU A C 1
ATOM 3419 O O . GLU A 1 428 ? -5.031 6.644 31.967 1.00 97.19 428 GLU A O 1
ATOM 3424 N N . TRP A 1 429 ? -3.950 7.252 30.096 1.00 96.25 429 TRP A N 1
ATOM 3425 C CA . TRP A 1 429 ? -4.645 8.523 29.961 1.00 96.25 429 TRP A CA 1
ATOM 3426 C C . TRP A 1 429 ? -6.158 8.349 29.777 1.00 96.25 429 TRP A C 1
ATOM 3428 O O . TRP A 1 429 ? -6.942 9.001 30.479 1.00 96.25 429 TRP A O 1
ATOM 3438 N N . ILE A 1 430 ? -6.599 7.445 28.889 1.00 97.06 430 ILE A N 1
ATOM 3439 C CA . ILE A 1 430 ? -8.037 7.227 28.676 1.00 97.06 430 ILE A CA 1
ATOM 3440 C C . ILE A 1 430 ? -8.704 6.568 29.887 1.00 97.06 430 ILE A C 1
ATOM 3442 O O . ILE A 1 430 ? -9.870 6.858 30.161 1.00 97.06 430 ILE A O 1
ATOM 3446 N N . ASN A 1 431 ? -7.981 5.740 30.651 1.00 97.06 431 ASN A N 1
ATOM 3447 C CA . ASN A 1 431 ? -8.448 5.223 31.937 1.00 97.06 431 ASN A CA 1
ATOM 3448 C C . ASN A 1 431 ? -8.751 6.371 32.905 1.00 97.06 431 ASN A C 1
ATOM 3450 O O . ASN A 1 431 ? -9.850 6.434 33.462 1.00 97.06 431 ASN A O 1
ATOM 3454 N N . GLY A 1 432 ? -7.821 7.319 33.050 1.00 96.81 432 GLY A N 1
ATOM 3455 C CA . GLY A 1 432 ? -8.010 8.506 33.885 1.00 96.81 432 GLY A CA 1
ATOM 3456 C C . GLY A 1 432 ? -9.218 9.349 33.460 1.00 96.81 432 GLY A C 1
ATOM 3457 O O . GLY A 1 432 ? -10.048 9.711 34.298 1.00 96.81 432 GLY A O 1
ATOM 3458 N N . ILE A 1 433 ? -9.367 9.613 32.157 1.00 96.12 433 ILE A N 1
ATOM 3459 C CA . ILE A 1 433 ? -10.506 10.378 31.621 1.00 96.12 433 ILE A CA 1
ATOM 3460 C C . ILE A 1 433 ? -11.823 9.654 31.852 1.00 96.12 433 ILE A C 1
ATOM 3462 O O . ILE A 1 433 ? -12.782 10.262 32.327 1.00 96.12 433 ILE A O 1
ATOM 3466 N N . TYR A 1 434 ? -11.893 8.368 31.524 1.00 96.69 434 TYR A N 1
ATOM 3467 C CA . TYR A 1 434 ? -13.126 7.609 31.664 1.00 96.69 434 TYR A CA 1
ATOM 3468 C C . TYR A 1 434 ? -13.567 7.520 33.131 1.00 96.69 434 TYR A C 1
ATOM 3470 O O . TYR A 1 434 ? -14.735 7.777 33.430 1.00 96.69 434 TYR A O 1
ATOM 3478 N N . LEU A 1 435 ? -12.639 7.263 34.062 1.00 96.81 435 LEU A N 1
ATOM 3479 C CA . LEU A 1 435 ? -12.927 7.263 35.500 1.00 96.81 435 LEU A CA 1
ATOM 3480 C C . LEU A 1 435 ? -13.401 8.635 35.994 1.00 96.81 435 LEU A C 1
ATOM 3482 O O . LEU A 1 435 ? -14.357 8.705 36.769 1.00 96.81 435 LEU A O 1
ATOM 3486 N N . LEU A 1 436 ? -12.795 9.726 35.516 1.00 96.31 436 LEU A N 1
ATOM 3487 C CA . LEU A 1 436 ? -13.226 11.085 35.843 1.00 96.31 436 LEU A CA 1
ATOM 3488 C C . LEU A 1 436 ? -14.644 11.370 35.327 1.00 96.31 436 LEU A C 1
ATOM 3490 O O . LEU A 1 436 ? -15.484 11.854 36.086 1.00 96.31 436 LEU A O 1
ATOM 3494 N N . VAL A 1 437 ? -14.938 11.045 34.064 1.00 95.19 437 VAL A N 1
ATOM 3495 C CA . VAL A 1 437 ? -16.270 11.237 33.463 1.00 95.19 437 VAL A CA 1
ATOM 3496 C C . VAL A 1 437 ? -17.316 10.403 34.205 1.00 95.19 437 VAL A C 1
ATOM 3498 O O . VAL A 1 437 ? -18.396 10.909 34.521 1.00 95.19 437 VAL A O 1
ATOM 3501 N N . LEU A 1 438 ? -16.991 9.156 34.555 1.00 94.38 438 LEU A N 1
ATOM 3502 C CA . LEU A 1 438 ? -17.859 8.278 35.334 1.00 94.38 438 LEU A CA 1
ATOM 3503 C C . LEU A 1 438 ? -18.117 8.833 36.745 1.00 94.38 438 LEU A C 1
ATOM 3505 O O . LEU A 1 438 ? -19.260 8.832 37.209 1.00 94.38 438 LEU A O 1
ATOM 3509 N N . PHE A 1 439 ? -17.084 9.355 37.412 1.00 96.12 439 PHE A N 1
ATOM 3510 C CA . PHE A 1 439 ? -17.199 9.979 38.730 1.00 96.12 439 PHE A CA 1
ATOM 3511 C C . PHE A 1 439 ? -18.050 11.255 38.690 1.00 96.12 439 PHE A C 1
ATOM 3513 O O . PHE A 1 439 ? -18.982 11.401 39.480 1.00 96.12 439 PHE A O 1
ATOM 3520 N N . VAL A 1 440 ? -17.802 12.157 37.735 1.00 94.94 440 VAL A N 1
ATOM 3521 C CA . VAL A 1 440 ? -18.608 13.375 37.545 1.00 94.94 440 VAL A CA 1
ATOM 3522 C C . VAL A 1 440 ? -20.065 13.012 37.261 1.00 94.94 440 VAL A C 1
ATOM 3524 O O . VAL A 1 440 ? -20.977 13.571 37.876 1.00 94.94 440 VAL A O 1
ATOM 3527 N N . TYR A 1 441 ? -20.299 12.023 36.394 1.00 93.44 441 TYR A N 1
ATOM 3528 C CA . TYR A 1 441 ? -21.635 11.498 36.131 1.00 93.44 441 TYR A CA 1
ATOM 3529 C C . TYR A 1 441 ? -22.297 10.992 37.421 1.00 93.44 441 TYR A C 1
ATOM 3531 O O . TYR A 1 441 ? -23.457 11.325 37.683 1.00 93.44 441 TYR A O 1
ATOM 3539 N N . PHE A 1 442 ? -21.572 10.238 38.254 1.00 93.31 442 PHE A N 1
ATOM 3540 C CA . PHE A 1 442 ? -22.056 9.738 39.542 1.00 93.31 442 PHE A CA 1
ATOM 3541 C C . PHE A 1 442 ? -22.444 10.877 40.496 1.00 93.31 442 PHE A C 1
ATOM 3543 O O . PHE A 1 442 ? -23.562 10.876 41.017 1.00 93.31 442 PHE A O 1
ATOM 3550 N N . ILE A 1 443 ? -21.573 11.873 40.682 1.00 95.19 443 ILE A N 1
ATOM 3551 C CA . ILE A 1 443 ? -21.813 13.017 41.574 1.00 95.19 443 ILE A CA 1
ATOM 3552 C C . ILE A 1 443 ? -23.035 13.819 41.125 1.00 95.19 443 ILE A C 1
ATOM 3554 O O . ILE A 1 443 ? -23.911 14.105 41.942 1.00 95.19 443 ILE A O 1
ATOM 3558 N N . ILE A 1 444 ? -23.160 14.114 39.828 1.00 92.06 444 ILE A N 1
ATOM 3559 C CA . ILE A 1 444 ? -24.324 14.826 39.284 1.00 92.06 444 ILE A CA 1
ATOM 3560 C C . ILE A 1 444 ? -25.618 14.062 39.602 1.00 92.06 444 ILE A C 1
ATOM 3562 O O . ILE A 1 444 ? -26.593 14.654 40.072 1.00 92.06 444 ILE A O 1
ATOM 3566 N N . HIS A 1 445 ? -25.635 12.739 39.416 1.00 87.94 445 HIS A N 1
ATOM 3567 C CA . HIS A 1 445 ? -26.816 11.923 39.713 1.00 87.94 445 HIS A CA 1
ATOM 3568 C C . HIS A 1 445 ? -27.110 11.814 41.207 1.00 87.94 445 HIS A C 1
ATOM 3570 O O . HIS A 1 445 ? -28.284 11.822 41.585 1.00 87.94 445 HIS A O 1
ATOM 3576 N N . LEU A 1 446 ? -26.082 11.752 42.056 1.00 90.81 446 LEU A N 1
ATOM 3577 C CA . LEU A 1 446 ? -26.241 11.774 43.508 1.00 90.81 446 LEU A CA 1
ATOM 3578 C C . LEU A 1 446 ? -26.899 13.089 43.950 1.00 90.81 446 LEU A C 1
ATOM 3580 O O . LEU A 1 446 ? -27.879 13.073 44.698 1.00 90.81 446 LEU A O 1
ATOM 3584 N N . VAL A 1 447 ? -26.419 14.219 43.429 1.00 91.12 447 VAL A N 1
ATOM 3585 C CA . VAL A 1 447 ? -26.971 15.554 43.693 1.00 91.12 447 VAL A CA 1
ATOM 3586 C C . VAL A 1 447 ? -28.434 15.639 43.246 1.00 91.12 447 VAL A C 1
ATOM 3588 O O . VAL A 1 447 ? -29.300 16.013 44.037 1.00 91.12 447 VAL A O 1
ATOM 3591 N N . ILE A 1 448 ? -28.758 15.204 42.024 1.00 87.62 448 ILE A N 1
ATOM 3592 C CA . ILE A 1 448 ? -30.139 15.196 41.507 1.00 87.62 448 ILE A CA 1
ATOM 3593 C C . ILE A 1 448 ? -31.054 14.290 42.335 1.00 87.62 448 ILE A C 1
ATOM 3595 O O . ILE A 1 448 ? -32.195 14.663 42.628 1.00 87.62 448 ILE A O 1
ATOM 3599 N N . ALA A 1 449 ? -30.582 13.100 42.713 1.00 86.50 449 ALA A N 1
ATOM 3600 C CA . ALA A 1 449 ? -31.337 12.171 43.547 1.00 86.50 449 ALA A CA 1
ATOM 3601 C C . ALA A 1 449 ? -31.619 12.774 44.930 1.00 86.50 449 ALA A C 1
ATOM 3603 O O . ALA A 1 449 ? -32.729 12.625 45.440 1.00 86.50 449 ALA A O 1
ATOM 3604 N N . SER A 1 450 ? -30.652 13.511 45.485 1.00 87.31 450 SER A N 1
ATOM 3605 C CA . SER A 1 450 ? -30.767 14.190 46.777 1.00 87.31 450 SER A CA 1
ATOM 3606 C C . SER A 1 450 ? -31.783 15.336 46.713 1.00 87.31 450 SER A C 1
ATOM 3608 O O . SER A 1 450 ? -32.708 15.377 47.519 1.00 87.31 450 SER A O 1
ATOM 3610 N N . PHE A 1 451 ? -31.721 16.197 45.690 1.00 86.50 451 PHE A N 1
ATOM 3611 C CA . PHE A 1 451 ? -32.729 17.247 45.469 1.00 86.50 451 PHE A CA 1
ATOM 3612 C C . PHE A 1 451 ? -34.138 16.689 45.209 1.00 86.50 451 PHE A C 1
ATOM 3614 O O . PHE A 1 451 ? -35.134 17.252 45.671 1.00 86.50 451 PHE A O 1
ATOM 3621 N N . SER A 1 452 ? -34.232 15.561 44.502 1.00 83.19 452 SER A N 1
ATOM 3622 C CA . SER A 1 452 ? -35.510 14.886 44.233 1.00 83.19 452 SER A CA 1
ATOM 3623 C C . SER A 1 452 ? -36.097 14.214 45.478 1.00 83.19 452 SER A C 1
ATOM 3625 O O . SER A 1 452 ? -37.311 14.066 45.572 1.00 83.19 452 SER A O 1
ATOM 3627 N N . ALA A 1 453 ? -35.255 13.790 46.425 1.00 82.62 453 ALA A N 1
ATOM 3628 C CA . ALA A 1 453 ? -35.694 13.231 47.702 1.00 82.62 453 ALA A CA 1
ATOM 3629 C C . ALA A 1 453 ? -36.129 14.326 48.692 1.00 82.62 453 ALA A C 1
ATOM 3631 O O . ALA A 1 453 ? -37.049 14.106 49.478 1.00 82.62 453 ALA A O 1
ATOM 3632 N N . SER A 1 454 ? -35.493 15.500 48.630 1.00 82.56 454 SER A N 1
ATOM 3633 C CA . SER A 1 454 ? -35.754 16.628 49.533 1.00 82.56 454 SER A CA 1
ATOM 3634 C C . SER A 1 454 ? -36.929 17.513 49.120 1.00 82.56 454 SER A C 1
ATOM 3636 O O . SER A 1 454 ? -37.362 18.339 49.918 1.00 82.56 454 SER A O 1
ATOM 3638 N N . THR A 1 455 ? -37.459 17.384 47.900 1.00 78.81 455 THR A N 1
ATOM 3639 C CA . THR A 1 455 ? -38.618 18.173 47.461 1.00 78.81 455 THR A CA 1
ATOM 3640 C C . THR A 1 455 ? -39.887 17.626 48.130 1.00 78.81 455 THR A C 1
ATOM 3642 O O . THR A 1 455 ? -40.318 16.518 47.799 1.00 78.81 455 THR A O 1
ATOM 3645 N N . PRO A 1 456 ? -40.500 18.350 49.092 1.00 72.75 456 PRO A N 1
ATOM 3646 C CA . PRO A 1 456 ? -41.686 17.864 49.780 1.00 72.75 456 PRO A CA 1
ATOM 3647 C C . PRO A 1 456 ? -42.797 17.670 48.754 1.00 72.75 456 PRO A C 1
ATOM 3649 O O . PRO A 1 456 ? -43.077 18.574 47.966 1.00 72.75 456 PRO A O 1
ATOM 3652 N N . ALA A 1 457 ? -43.422 16.489 48.754 1.00 70.31 457 ALA A N 1
ATOM 3653 C CA . ALA A 1 457 ? -44.565 16.213 47.897 1.00 70.31 457 ALA A CA 1
ATOM 3654 C C . ALA A 1 457 ? -45.605 17.314 48.126 1.00 70.31 457 ALA A C 1
ATOM 3656 O O . ALA A 1 457 ? -46.196 17.395 49.207 1.00 70.31 457 ALA A O 1
ATOM 3657 N N . THR A 1 458 ? -45.783 18.192 47.136 1.00 69.06 458 THR A N 1
ATOM 3658 C CA . THR A 1 458 ? -46.792 19.244 4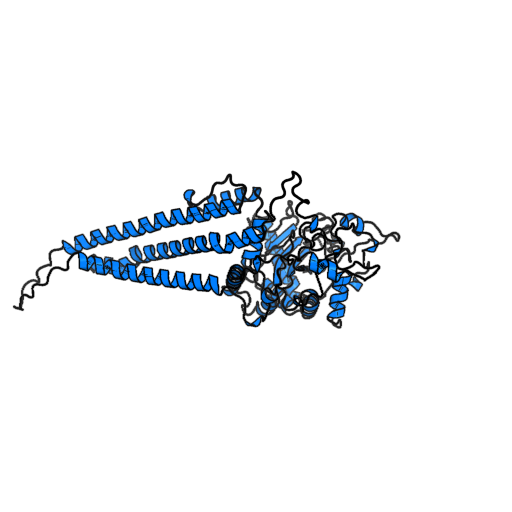7.166 1.00 69.06 458 THR A CA 1
ATOM 3659 C C . THR A 1 458 ? -48.122 18.552 47.400 1.00 69.06 458 THR A C 1
ATOM 3661 O O . THR A 1 458 ? -48.616 17.824 46.538 1.00 69.06 458 THR A O 1
ATOM 3664 N N . LYS A 1 459 ? -48.652 18.690 48.624 1.00 62.28 459 LYS A N 1
ATOM 3665 C CA . LYS A 1 459 ? -49.922 18.078 49.010 1.00 62.28 459 LYS A CA 1
ATOM 3666 C C . LYS A 1 459 ? -50.947 18.526 47.968 1.00 62.28 459 LYS A C 1
ATOM 3668 O O . LYS A 1 459 ? -51.142 19.736 47.840 1.00 62.28 459 LYS A O 1
ATOM 3673 N N . PRO A 1 460 ? -51.566 17.607 47.207 1.00 62.00 460 PRO A N 1
ATOM 3674 C CA . PRO A 1 460 ? -52.586 17.994 46.251 1.00 62.00 460 PRO A CA 1
ATOM 3675 C C . PRO A 1 460 ? -53.678 18.742 47.013 1.00 62.00 460 PRO A C 1
ATOM 3677 O O . PRO A 1 460 ? -54.249 18.219 47.974 1.00 62.00 460 PRO A O 1
ATOM 3680 N N . SER A 1 461 ? -53.886 20.000 46.626 1.00 59.28 461 SER A N 1
ATOM 3681 C CA . SER A 1 461 ? -54.910 20.862 47.198 1.00 59.28 461 SER A CA 1
ATOM 3682 C C . SER A 1 461 ? -56.274 20.190 47.036 1.00 59.28 461 SER A C 1
ATOM 3684 O O . SER A 1 461 ? -56.618 19.695 45.963 1.00 59.28 461 SER A O 1
ATOM 3686 N N . ASN A 1 462 ? -56.981 20.113 48.160 1.00 61.06 462 ASN A N 1
ATOM 3687 C CA . ASN A 1 462 ? -58.267 19.473 48.400 1.00 61.06 462 ASN A CA 1
ATOM 3688 C C . ASN A 1 462 ? -59.213 19.409 47.190 1.00 61.06 462 ASN A C 1
ATOM 3690 O O . ASN A 1 462 ? -59.762 20.426 46.779 1.00 61.06 462 ASN A O 1
ATOM 3694 N N . ASN A 1 463 ? -59.561 18.191 46.761 1.00 56.19 463 ASN A N 1
ATOM 3695 C CA . ASN A 1 463 ? -60.959 17.757 46.812 1.00 56.19 463 ASN A CA 1
ATOM 3696 C C . ASN A 1 463 ? -61.128 16.254 46.528 1.00 56.19 463 ASN A C 1
ATOM 3698 O O . ASN A 1 463 ? -60.621 15.724 45.546 1.00 56.19 463 ASN A O 1
ATOM 3702 N N . LYS A 1 464 ? -61.948 15.617 47.376 1.00 53.16 464 LYS A N 1
ATOM 3703 C CA . LYS A 1 464 ? -62.452 14.226 47.361 1.00 53.16 464 LYS A CA 1
ATOM 3704 C C . LYS A 1 464 ? -61.601 13.167 48.083 1.00 53.16 464 LYS A C 1
ATOM 3706 O O . LYS A 1 464 ? -60.671 12.570 47.553 1.00 53.16 464 LYS A O 1
ATOM 3711 N N . LYS A 1 465 ? -62.062 12.890 49.311 1.00 55.91 465 LYS A N 1
ATOM 3712 C CA . LYS A 1 465 ? -61.846 11.704 50.156 1.00 55.91 465 LYS A CA 1
ATOM 3713 C C . LYS A 1 465 ? -61.612 10.423 49.330 1.00 55.91 465 LYS A C 1
ATOM 3715 O O . LYS A 1 465 ? -62.562 9.749 48.945 1.00 55.91 465 LYS A O 1
ATOM 3720 N N . LYS A 1 466 ? -60.356 10.044 49.096 1.00 56.47 466 LYS A N 1
ATOM 3721 C CA . LYS A 1 466 ? -59.974 8.688 48.674 1.00 56.47 466 LYS A CA 1
ATOM 3722 C C . LYS A 1 466 ? -58.872 8.178 49.599 1.00 56.47 466 LYS A C 1
ATOM 3724 O O . LYS A 1 466 ? -58.000 8.939 50.007 1.00 56.47 466 LYS A O 1
ATOM 3729 N N . LYS A 1 467 ? -59.009 6.905 49.987 1.00 57.34 467 LYS A N 1
ATOM 3730 C CA . LYS A 1 467 ? -58.195 6.155 50.956 1.00 57.34 467 LYS A CA 1
ATOM 3731 C C . LYS A 1 467 ? -56.719 6.578 50.926 1.00 57.34 467 LYS A C 1
ATOM 3733 O O . LYS A 1 467 ? -56.089 6.530 49.874 1.00 57.34 467 LYS A O 1
ATOM 3738 N N . LYS A 1 468 ? -56.180 6.951 52.095 1.00 53.62 468 LYS A N 1
ATOM 3739 C CA . LYS A 1 468 ? -54.744 7.163 52.336 1.00 53.62 468 LYS A CA 1
ATOM 3740 C C . LYS A 1 468 ? -53.994 5.845 52.115 1.00 53.62 468 LYS A C 1
ATOM 3742 O O . LYS A 1 468 ? -53.704 5.121 53.062 1.00 53.62 468 LYS A O 1
ATOM 3747 N N . THR A 1 469 ? -53.671 5.517 50.873 1.00 62.00 469 THR A N 1
ATOM 3748 C CA . THR A 1 469 ? -52.549 4.623 50.591 1.00 62.00 469 THR A CA 1
ATOM 3749 C C . THR A 1 469 ? -51.299 5.383 51.004 1.00 62.00 469 THR A C 1
ATOM 3751 O O . THR A 1 469 ? -50.970 6.400 50.399 1.00 62.00 469 THR A O 1
ATOM 3754 N N . VAL A 1 470 ? -50.647 4.936 52.079 1.00 58.78 470 VAL A N 1
ATOM 3755 C CA . VAL A 1 470 ? -49.326 5.415 52.493 1.00 58.78 470 VAL A CA 1
ATOM 3756 C C . VAL A 1 470 ? -48.370 5.112 51.343 1.00 58.78 470 VAL A C 1
ATOM 3758 O O . VAL A 1 470 ? -47.837 4.010 51.223 1.00 58.78 470 VAL A O 1
ATOM 3761 N N . THR A 1 471 ? -48.202 6.065 50.432 1.00 59.12 471 THR A N 1
ATOM 3762 C CA . THR A 1 471 ? -47.182 5.995 49.396 1.00 59.12 471 THR A CA 1
ATOM 3763 C C . THR A 1 471 ? -45.846 6.108 50.110 1.00 59.12 471 THR A C 1
ATOM 3765 O O . THR A 1 471 ? -45.430 7.206 50.475 1.00 59.12 471 THR A O 1
ATOM 3768 N N . LYS A 1 472 ? -45.208 4.960 50.382 1.00 68.62 472 LYS A N 1
ATOM 3769 C CA . LYS A 1 472 ? -43.825 4.903 50.866 1.00 68.62 472 LYS A CA 1
ATOM 3770 C C . LYS A 1 472 ? -43.000 5.808 49.956 1.00 68.62 472 LYS A C 1
ATOM 3772 O O . LYS A 1 472 ? -42.975 5.567 48.746 1.00 68.62 472 LYS A O 1
ATOM 3777 N N . ASN A 1 473 ? -42.377 6.839 50.532 1.00 63.12 473 ASN A N 1
ATOM 3778 C CA . ASN A 1 473 ? -41.438 7.684 49.804 1.00 63.12 473 ASN A CA 1
ATOM 3779 C C . ASN A 1 473 ? -40.491 6.765 49.023 1.00 63.12 473 ASN A C 1
ATOM 3781 O O . ASN A 1 473 ? -39.987 5.795 49.606 1.00 63.12 473 ASN A O 1
ATOM 3785 N N . PRO A 1 474 ? -40.303 6.983 47.710 1.00 66.75 474 PRO A N 1
ATOM 3786 C CA . PRO A 1 474 ? -39.341 6.201 46.958 1.00 66.75 474 PRO A CA 1
ATOM 3787 C C . PRO A 1 474 ? -37.994 6.355 47.663 1.00 66.75 474 PRO A C 1
ATOM 3789 O O . PRO A 1 474 ? -37.487 7.465 47.799 1.00 66.75 474 PRO A O 1
ATOM 3792 N N . SER A 1 475 ? -37.459 5.250 48.184 1.00 83.38 475 SER A N 1
ATOM 3793 C CA . SER A 1 475 ? -36.161 5.275 48.848 1.00 83.38 475 SER A CA 1
ATOM 3794 C C . SER A 1 475 ? -35.117 5.809 47.867 1.00 83.38 475 SER A C 1
ATOM 3796 O O . SER A 1 475 ? -35.194 5.514 46.672 1.00 83.38 475 SER A O 1
ATOM 3798 N N . LEU A 1 476 ? -34.132 6.566 48.367 1.00 83.31 476 LEU A N 1
ATOM 3799 C CA . LEU A 1 476 ? -32.966 7.031 47.600 1.00 83.31 476 LEU A CA 1
ATOM 3800 C C . LEU A 1 476 ? -32.412 5.909 46.701 1.00 83.31 476 LEU A C 1
ATOM 3802 O O . LEU A 1 476 ? -32.149 6.111 45.520 1.00 83.31 476 LEU A O 1
ATOM 3806 N N . TRP A 1 477 ? -32.380 4.692 47.245 1.00 83.06 477 TRP A N 1
ATOM 3807 C CA . TRP A 1 477 ? -31.998 3.457 46.566 1.00 83.06 477 TRP A CA 1
ATOM 3808 C C . TRP A 1 477 ? -32.776 3.178 45.268 1.00 83.06 477 TRP A C 1
ATOM 3810 O O . TRP A 1 477 ? -32.174 2.845 44.254 1.00 83.06 477 TRP A O 1
ATOM 3820 N N . ARG A 1 478 ? -34.106 3.359 45.242 1.00 86.38 478 ARG A N 1
ATOM 3821 C CA . ARG A 1 478 ? -34.912 3.173 44.017 1.00 86.38 478 ARG A CA 1
ATOM 3822 C C . ARG A 1 478 ? -34.580 4.205 42.945 1.00 86.38 478 ARG A C 1
ATOM 3824 O O . ARG A 1 478 ? -34.607 3.869 41.763 1.00 86.38 478 ARG A O 1
ATOM 3831 N N . SER A 1 479 ? -34.284 5.442 43.343 1.00 83.81 479 SER A N 1
ATOM 3832 C CA . SER A 1 479 ? -33.837 6.480 42.412 1.00 83.81 479 SER A CA 1
ATOM 3833 C C . SER A 1 479 ? -32.461 6.137 41.847 1.00 83.81 479 SER A C 1
ATOM 3835 O O . SER A 1 479 ? -32.298 6.165 40.632 1.00 83.81 479 SER A O 1
ATOM 3837 N N . LEU A 1 480 ? -31.517 5.709 42.693 1.00 85.56 480 LEU A N 1
ATOM 3838 C CA . LEU A 1 480 ? -30.189 5.270 42.255 1.00 85.56 480 LEU A CA 1
ATOM 3839 C C . LEU A 1 480 ? -30.276 4.071 41.294 1.00 85.56 480 LEU A C 1
ATOM 3841 O O . LEU A 1 480 ? -29.717 4.155 40.205 1.00 85.56 480 LEU A O 1
ATOM 3845 N N . ILE A 1 481 ? -31.051 3.015 41.600 1.00 90.19 481 ILE A N 1
ATOM 3846 C CA . ILE A 1 481 ? -31.246 1.878 40.670 1.00 90.19 481 ILE A CA 1
ATOM 3847 C C . ILE A 1 481 ? -31.736 2.362 39.305 1.00 90.19 481 ILE A C 1
ATOM 3849 O O . ILE A 1 481 ? -31.201 1.959 38.277 1.00 90.19 481 ILE A O 1
ATOM 3853 N N . ARG A 1 482 ? -32.757 3.228 39.276 1.00 87.44 482 ARG A N 1
ATO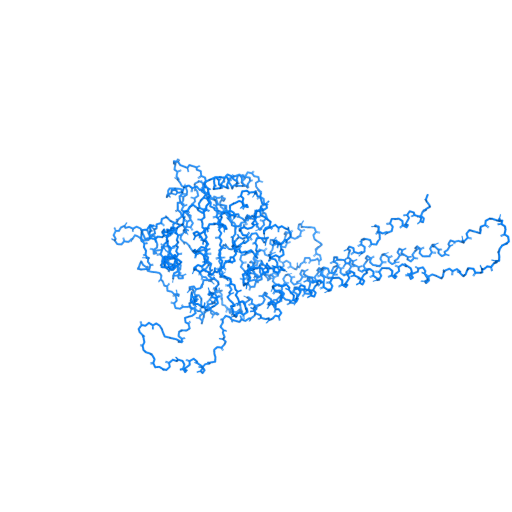M 3854 C CA . ARG A 1 482 ? -33.335 3.729 38.018 1.00 87.44 482 ARG A CA 1
ATOM 3855 C C . ARG A 1 482 ? -32.321 4.481 37.158 1.00 87.44 482 ARG A C 1
ATOM 3857 O O . ARG A 1 482 ? -32.528 4.583 35.953 1.00 87.44 482 ARG A O 1
ATOM 3864 N N . PHE A 1 483 ? -31.259 5.010 37.759 1.00 84.38 483 PHE A N 1
ATOM 3865 C CA . PHE A 1 483 ? -30.189 5.693 37.045 1.00 84.38 483 PHE A CA 1
ATOM 3866 C C . PHE A 1 483 ? -29.049 4.759 36.642 1.00 84.38 483 PHE A C 1
ATOM 3868 O O . PHE A 1 483 ? -28.618 4.820 35.491 1.00 84.38 483 PHE A O 1
ATOM 3875 N N . PHE A 1 484 ? -28.589 3.894 37.547 1.00 88.50 484 PHE A N 1
ATOM 3876 C CA . PHE A 1 484 ? -27.437 3.026 37.296 1.00 88.50 484 PHE A CA 1
ATOM 3877 C C . PHE A 1 484 ? -27.774 1.790 36.476 1.00 88.50 484 PHE A C 1
ATOM 3879 O O . PHE A 1 484 ? -26.941 1.357 35.689 1.00 88.50 484 PHE A O 1
ATOM 3886 N N . LEU A 1 485 ? -28.983 1.241 36.599 1.00 92.19 485 LEU A N 1
ATOM 3887 C CA . LEU A 1 485 ? -29.350 0.030 35.870 1.00 92.19 485 LEU A CA 1
ATOM 3888 C C . LEU A 1 485 ? -29.336 0.239 34.343 1.00 92.19 485 LEU A C 1
ATOM 3890 O O . LEU A 1 485 ? -28.672 -0.543 33.669 1.00 92.19 485 LEU A O 1
ATOM 3894 N N . PRO A 1 486 ? -29.964 1.286 33.764 1.00 89.31 486 PRO A N 1
ATOM 3895 C CA . PRO A 1 486 ? -29.870 1.528 32.322 1.00 89.31 486 PRO A CA 1
ATOM 3896 C C . PRO A 1 486 ? -28.439 1.810 31.864 1.00 89.31 486 PRO A C 1
ATOM 3898 O O . PRO A 1 486 ? -28.044 1.374 30.787 1.00 89.31 486 PRO A O 1
ATOM 3901 N N . LEU A 1 487 ? -27.658 2.509 32.696 1.00 90.62 487 LEU A N 1
ATOM 3902 C CA . LEU A 1 487 ? -26.263 2.804 32.401 1.00 90.62 487 LEU A CA 1
ATOM 3903 C C . LEU A 1 487 ? -25.445 1.517 32.292 1.00 90.62 487 LEU A C 1
ATOM 3905 O O . LEU A 1 487 ? -24.790 1.306 31.273 1.00 90.62 487 LEU A O 1
ATOM 3909 N N . ALA A 1 488 ? -25.529 0.662 33.314 1.00 93.38 488 ALA A N 1
ATOM 3910 C CA . ALA A 1 488 ? -24.856 -0.627 33.368 1.00 93.38 488 ALA A CA 1
ATOM 3911 C C . ALA A 1 488 ? -25.285 -1.520 32.201 1.00 93.38 488 ALA A C 1
ATOM 3913 O O . ALA A 1 488 ? -24.430 -2.082 31.529 1.00 93.38 488 ALA A O 1
ATOM 3914 N N . ILE A 1 489 ? -26.588 -1.588 31.897 1.00 94.88 489 ILE A N 1
ATOM 3915 C CA . ILE A 1 489 ? -27.098 -2.334 30.739 1.00 94.88 489 ILE A CA 1
ATOM 3916 C C . ILE A 1 489 ? -26.489 -1.807 29.440 1.00 94.88 489 ILE A C 1
ATOM 3918 O O . ILE A 1 489 ? -25.970 -2.597 28.660 1.00 94.88 489 ILE A O 1
ATOM 3922 N N . GLY A 1 490 ? -26.488 -0.493 29.206 1.00 92.50 490 GLY A N 1
ATOM 3923 C CA . GLY A 1 490 ? -25.900 0.047 27.982 1.00 92.50 490 GLY A CA 1
ATOM 3924 C C . GLY A 1 490 ? -24.384 -0.163 27.901 1.00 92.50 490 GLY A C 1
ATOM 3925 O O . GLY A 1 490 ? -23.891 -0.477 26.826 1.00 92.50 490 GLY A O 1
ATOM 3926 N N . HIS A 1 491 ? -23.650 -0.081 29.018 1.00 95.00 491 HIS A N 1
ATOM 3927 C CA . HIS A 1 491 ? -22.217 -0.409 29.040 1.00 95.00 491 HIS A CA 1
ATOM 3928 C C . HIS A 1 491 ? -21.985 -1.887 28.726 1.00 95.00 491 HIS A C 1
ATOM 3930 O O . HIS A 1 491 ? -21.133 -2.200 27.906 1.00 95.00 491 HIS A O 1
ATOM 3936 N N . MET A 1 492 ? -22.778 -2.794 29.307 1.00 96.81 492 MET A N 1
ATOM 3937 C CA . MET A 1 492 ? -22.705 -4.225 28.998 1.00 96.81 492 MET A CA 1
ATOM 3938 C C . MET A 1 492 ? -23.012 -4.511 27.526 1.00 96.81 492 MET A C 1
ATOM 3940 O O . MET A 1 492 ? -22.330 -5.328 26.920 1.00 96.81 492 MET A O 1
ATOM 3944 N N . VAL A 1 493 ? -23.996 -3.830 26.930 1.00 96.50 493 VAL A N 1
ATOM 3945 C CA . VAL A 1 493 ? -24.324 -3.985 25.504 1.00 96.50 493 VAL A CA 1
ATOM 3946 C C . VAL A 1 493 ? -23.182 -3.480 24.623 1.00 96.50 493 VAL A C 1
ATOM 3948 O O . VAL A 1 493 ? -22.738 -4.206 23.740 1.00 96.50 493 VAL A O 1
ATOM 3951 N N . VAL A 1 494 ? -22.670 -2.271 24.877 1.00 95.25 494 VAL A N 1
ATOM 3952 C CA . VAL A 1 494 ? -21.562 -1.691 24.099 1.00 95.25 494 VAL A CA 1
ATOM 3953 C C . VAL A 1 494 ? -20.289 -2.533 24.249 1.00 95.25 494 VAL A C 1
ATOM 3955 O O . VAL A 1 494 ? -19.656 -2.856 23.247 1.00 95.25 494 VAL A O 1
ATOM 3958 N N . ALA A 1 495 ? -19.955 -2.968 25.467 1.00 96.25 495 ALA A N 1
ATOM 3959 C CA . ALA A 1 495 ? -18.826 -3.861 25.723 1.00 96.25 495 ALA A CA 1
ATOM 3960 C C . ALA A 1 495 ? -19.014 -5.227 25.055 1.00 96.25 495 ALA A C 1
ATOM 3962 O O . ALA A 1 495 ? -18.085 -5.731 24.437 1.00 96.25 495 ALA A O 1
ATOM 3963 N N . GLY A 1 496 ? -20.213 -5.810 25.124 1.00 97.25 496 GLY A N 1
ATOM 3964 C CA . GLY A 1 496 ? -20.537 -7.071 24.461 1.00 97.25 496 GLY A CA 1
ATOM 3965 C C . GLY A 1 496 ? -20.361 -6.985 22.947 1.00 97.25 496 GLY A C 1
ATOM 3966 O O . GLY A 1 496 ? -19.715 -7.847 22.360 1.00 97.25 496 GLY A O 1
ATOM 3967 N N . ILE A 1 497 ? -20.856 -5.913 22.317 1.00 96.12 497 ILE A N 1
ATOM 3968 C CA . ILE A 1 497 ? -20.650 -5.659 20.884 1.00 96.12 497 ILE A CA 1
ATOM 3969 C C . ILE A 1 497 ? -19.158 -5.501 20.576 1.00 96.12 497 ILE A C 1
ATOM 3971 O O . ILE A 1 497 ? -18.683 -6.087 19.604 1.00 96.12 497 ILE A O 1
ATOM 3975 N N . ALA A 1 498 ? -18.415 -4.752 21.395 1.00 94.38 498 ALA A N 1
ATOM 3976 C CA . ALA A 1 498 ? -16.984 -4.539 21.198 1.00 94.38 498 ALA A CA 1
ATOM 3977 C C . ALA A 1 498 ? -16.188 -5.846 21.318 1.00 94.38 498 ALA A C 1
ATOM 3979 O O . ALA A 1 498 ? -15.388 -6.146 20.439 1.00 94.38 498 ALA A O 1
ATOM 3980 N N . VAL A 1 499 ? -16.457 -6.662 22.340 1.00 95.69 499 VAL A N 1
ATOM 3981 C CA . VAL A 1 499 ? -15.820 -7.971 22.548 1.00 95.69 499 VAL A CA 1
ATOM 3982 C C . VAL A 1 499 ? -16.158 -8.936 21.415 1.00 95.69 499 VAL A C 1
ATOM 3984 O O . VAL A 1 499 ? -15.259 -9.594 20.900 1.00 95.69 499 VAL A O 1
ATOM 3987 N N . LEU A 1 500 ? -17.421 -9.006 20.981 1.00 96.25 500 LEU A N 1
ATOM 3988 C CA . LEU A 1 500 ? -17.817 -9.856 19.853 1.00 96.25 500 LEU A CA 1
ATOM 3989 C C . LEU A 1 500 ? -17.169 -9.395 18.542 1.00 96.25 500 LEU A C 1
ATOM 3991 O O . LEU A 1 500 ? -16.646 -10.225 17.804 1.00 96.25 500 LEU A O 1
ATOM 3995 N N . SER A 1 501 ? -17.147 -8.087 18.273 1.00 93.88 501 SER A N 1
ATOM 3996 C CA . SER A 1 501 ? -16.496 -7.516 17.084 1.00 93.88 501 SER A CA 1
ATOM 3997 C C . SER A 1 501 ? -14.993 -7.783 17.100 1.00 93.88 501 SER A C 1
ATOM 3999 O O . SER A 1 501 ? -14.434 -8.235 16.106 1.00 93.88 501 SER A O 1
ATOM 4001 N N . PHE A 1 502 ? -14.344 -7.569 18.246 1.00 93.56 502 PHE A N 1
ATOM 4002 C CA . PHE A 1 502 ? -12.925 -7.837 18.440 1.00 93.56 502 PHE A CA 1
ATOM 4003 C C . PHE A 1 502 ? -12.602 -9.320 18.260 1.00 93.56 502 PHE A C 1
ATOM 4005 O O . PHE A 1 502 ? -11.706 -9.676 17.503 1.00 93.56 502 PHE A O 1
ATOM 4012 N N . SER A 1 503 ? -13.372 -10.199 18.904 1.00 94.44 503 SER A N 1
ATOM 4013 C CA . SER A 1 503 ? -13.226 -11.648 18.774 1.00 94.44 503 SER A CA 1
ATOM 4014 C C . SER A 1 503 ? -13.404 -12.091 17.325 1.00 94.44 503 SER A C 1
ATOM 4016 O O . SER A 1 503 ? -12.590 -12.868 16.825 1.00 94.44 503 SER A O 1
ATOM 4018 N N . TYR A 1 504 ? -14.401 -11.547 16.621 1.00 94.31 504 TYR A N 1
ATOM 4019 C CA . TYR A 1 504 ? -14.616 -11.811 15.203 1.00 94.31 504 TYR A CA 1
ATOM 4020 C C . TYR A 1 504 ? -13.417 -11.371 14.359 1.00 94.31 504 TYR A C 1
ATOM 4022 O O . TYR A 1 504 ? -12.914 -12.173 13.577 1.00 94.31 504 TYR A O 1
ATOM 4030 N N . VAL A 1 505 ? -12.900 -10.152 14.553 1.00 93.00 505 VAL A N 1
ATOM 4031 C CA . VAL A 1 505 ? -11.692 -9.672 13.859 1.00 93.00 505 VAL A CA 1
ATOM 4032 C C . VAL A 1 505 ? -10.516 -10.608 14.131 1.00 93.00 505 VAL A C 1
ATOM 4034 O O . VAL A 1 505 ? -9.919 -11.122 13.194 1.00 93.00 505 VAL A O 1
ATOM 4037 N N . MET A 1 506 ? -10.239 -10.925 15.393 1.00 92.38 506 MET A N 1
ATOM 4038 C CA . MET A 1 506 ? -9.100 -11.762 15.773 1.00 92.38 506 MET A CA 1
ATOM 4039 C C . MET A 1 506 ? -9.154 -13.187 15.206 1.00 92.38 506 MET A C 1
ATOM 4041 O O . MET A 1 506 ? -8.112 -13.803 14.997 1.00 92.38 506 MET A O 1
ATOM 4045 N N . THR A 1 507 ? -10.351 -13.719 14.950 1.00 91.31 507 THR A N 1
ATOM 4046 C CA . THR A 1 507 ? -10.543 -15.113 14.511 1.00 91.31 507 THR A CA 1
ATOM 4047 C C . THR A 1 507 ? -10.826 -15.257 13.015 1.00 91.31 507 THR A C 1
ATOM 4049 O O . THR A 1 507 ? -10.424 -16.253 12.413 1.00 91.31 507 THR A O 1
ATOM 4052 N N . HIS A 1 508 ? -11.491 -14.278 12.399 1.00 91.44 508 HIS A N 1
ATOM 4053 C CA . HIS A 1 508 ? -11.988 -14.367 11.022 1.00 91.44 508 HIS A CA 1
ATOM 4054 C C . HIS A 1 508 ? -11.298 -13.403 10.059 1.00 91.44 508 HIS A C 1
ATOM 4056 O O . HIS A 1 508 ? -11.265 -13.690 8.860 1.00 91.44 508 HIS A O 1
ATOM 4062 N N . ALA A 1 509 ? -10.740 -12.284 10.536 1.00 91.75 509 ALA A N 1
ATOM 4063 C CA . ALA A 1 509 ? -10.032 -11.373 9.646 1.00 91.75 509 ALA A CA 1
ATOM 4064 C C . ALA A 1 509 ? -8.808 -12.083 9.040 1.00 91.75 509 ALA A C 1
ATOM 4066 O O . ALA A 1 509 ? -8.036 -12.702 9.782 1.00 91.75 509 ALA A O 1
ATOM 4067 N N . PRO A 1 510 ? -8.595 -11.999 7.713 1.00 89.56 510 PRO A N 1
ATOM 4068 C CA . PRO A 1 510 ? -7.539 -12.739 7.029 1.00 89.56 510 PRO A CA 1
ATOM 4069 C C . PRO A 1 510 ? -6.149 -12.588 7.651 1.00 89.56 510 PRO A C 1
ATOM 4071 O O . PRO A 1 510 ? -5.458 -13.591 7.819 1.00 89.56 510 PRO A O 1
ATOM 4074 N N . LEU A 1 511 ? -5.742 -11.366 8.008 1.00 90.19 511 LEU A N 1
ATOM 4075 C CA . LEU A 1 511 ? -4.433 -11.115 8.615 1.00 90.19 511 LEU A CA 1
ATOM 4076 C C . LEU A 1 511 ? -4.320 -11.759 10.002 1.00 90.19 511 LEU A C 1
ATOM 4078 O O . LEU A 1 511 ? -3.423 -12.565 10.245 1.00 90.19 511 LEU A O 1
ATOM 4082 N N . PHE A 1 512 ? -5.257 -11.450 10.896 1.00 91.38 512 PHE A N 1
ATOM 4083 C CA . PHE A 1 512 ? -5.212 -11.913 12.283 1.00 91.38 512 PHE A CA 1
ATOM 4084 C C . PHE A 1 512 ? -5.373 -13.426 12.401 1.00 91.38 512 PHE A C 1
ATOM 4086 O O . PHE A 1 512 ? -4.684 -14.052 13.204 1.00 91.38 512 PHE A O 1
ATOM 4093 N N . ARG A 1 513 ? -6.175 -14.043 11.528 1.00 90.56 513 ARG A N 1
ATOM 4094 C CA . ARG A 1 513 ? -6.248 -15.501 11.414 1.00 90.56 513 ARG A CA 1
ATOM 4095 C C . ARG A 1 513 ? -4.885 -16.106 11.063 1.00 90.56 513 ARG A C 1
ATOM 4097 O O . ARG A 1 513 ? -4.503 -17.101 11.670 1.00 90.56 513 ARG A O 1
ATOM 4104 N N . ARG A 1 514 ? -4.130 -15.514 10.126 1.00 86.56 514 ARG A N 1
ATOM 4105 C CA . ARG A 1 514 ? -2.775 -15.991 9.773 1.00 86.56 514 ARG A CA 1
ATOM 4106 C C . ARG A 1 514 ? -1.789 -15.847 10.928 1.00 86.56 514 ARG A C 1
ATOM 4108 O O . ARG A 1 514 ? -0.998 -16.762 11.147 1.00 86.56 514 ARG A O 1
ATOM 4115 N N . ILE A 1 515 ? -1.863 -14.738 11.664 1.00 87.62 515 ILE A N 1
ATOM 4116 C CA . ILE A 1 515 ? -1.065 -14.517 12.876 1.00 87.62 515 ILE A CA 1
ATOM 4117 C C . ILE A 1 515 ? -1.404 -15.581 13.929 1.00 87.62 515 ILE A C 1
ATOM 4119 O O . ILE A 1 515 ? -0.513 -16.260 14.430 1.00 87.62 515 ILE A O 1
ATOM 4123 N N . GLY A 1 516 ? -2.692 -15.789 14.214 1.00 87.62 516 GLY A N 1
ATOM 4124 C CA . GLY A 1 516 ? -3.161 -16.775 15.191 1.00 87.62 516 GLY A CA 1
ATOM 4125 C C . GLY A 1 516 ? -2.818 -18.223 14.824 1.00 87.62 516 GLY A C 1
ATOM 4126 O O . GLY A 1 516 ? -2.524 -19.022 15.706 1.00 87.62 516 GLY A O 1
ATOM 4127 N N . MET A 1 517 ? -2.797 -18.554 13.529 1.00 87.25 517 MET A N 1
ATOM 4128 C CA . MET A 1 517 ? -2.367 -19.865 13.014 1.00 87.25 517 MET A CA 1
ATOM 4129 C C . MET A 1 517 ? -0.839 -20.022 12.935 1.00 87.25 517 MET A C 1
ATOM 4131 O O . MET A 1 517 ? -0.347 -21.097 12.592 1.00 87.25 517 MET A O 1
ATOM 4135 N N . GLY A 1 518 ? -0.084 -18.957 13.212 1.00 84.38 518 GLY A N 1
ATOM 4136 C CA . GLY A 1 518 ? 1.371 -18.933 13.132 1.00 84.38 518 GLY A CA 1
ATOM 4137 C C . GLY A 1 518 ? 1.936 -19.061 11.718 1.00 84.38 518 GLY A C 1
ATOM 4138 O O . GLY A 1 518 ? 3.123 -19.324 11.561 1.00 84.38 518 GLY A O 1
ATOM 4139 N N . TYR A 1 519 ? 1.117 -18.873 10.679 1.00 82.44 519 TYR A N 1
ATOM 4140 C CA . TYR A 1 519 ? 1.571 -18.981 9.289 1.00 82.44 519 TYR A CA 1
ATOM 4141 C C . TYR A 1 519 ? 2.601 -17.917 8.925 1.00 82.44 519 TYR A C 1
ATOM 4143 O O . TYR A 1 519 ? 3.497 -18.202 8.142 1.00 82.44 519 TYR A O 1
ATOM 4151 N N . ILE A 1 520 ? 2.503 -16.727 9.520 1.00 76.12 520 ILE A N 1
ATOM 4152 C CA . ILE A 1 520 ? 3.463 -15.639 9.286 1.00 76.12 520 ILE A CA 1
ATOM 4153 C C . ILE A 1 520 ? 4.808 -15.912 9.982 1.00 76.12 520 ILE A C 1
ATOM 4155 O O . ILE A 1 520 ? 5.841 -15.454 9.518 1.00 76.12 520 ILE A O 1
ATOM 4159 N N . PHE A 1 521 ? 4.814 -16.726 11.042 1.00 77.25 521 PHE A N 1
ATOM 4160 C CA . PHE A 1 521 ? 6.022 -17.067 11.807 1.00 77.25 521 PHE A CA 1
ATOM 4161 C C . PHE A 1 521 ? 6.798 -18.250 11.230 1.00 77.25 521 PHE A C 1
ATOM 4163 O O . PHE A 1 521 ? 7.854 -18.620 11.742 1.00 77.25 521 PHE A O 1
ATOM 4170 N N . ARG A 1 522 ? 6.261 -18.901 10.195 1.00 69.88 522 ARG A N 1
ATOM 4171 C CA . ARG A 1 522 ? 6.941 -20.018 9.552 1.00 69.88 522 ARG A CA 1
ATOM 4172 C C . ARG A 1 522 ? 8.133 -19.477 8.779 1.00 69.88 522 ARG A C 1
ATOM 4174 O O . ARG A 1 522 ? 7.977 -18.640 7.894 1.00 69.88 522 ARG A O 1
ATOM 4181 N N . LYS A 1 523 ? 9.319 -19.983 9.111 1.00 61.56 523 LYS A N 1
ATOM 4182 C CA . LYS A 1 523 ? 10.528 -19.645 8.370 1.00 61.56 523 LYS A CA 1
ATOM 4183 C C . LYS A 1 523 ? 10.413 -20.131 6.919 1.00 61.56 523 LYS A C 1
ATOM 4185 O O . LYS A 1 523 ? 9.827 -21.191 6.682 1.00 61.56 523 LYS A O 1
ATOM 4190 N N . PRO A 1 524 ? 11.001 -19.386 5.969 1.00 53.12 524 PRO A N 1
ATOM 4191 C CA . PRO A 1 524 ? 11.014 -19.726 4.548 1.00 53.12 524 PRO A CA 1
ATOM 4192 C C . PRO A 1 524 ? 11.650 -21.076 4.224 1.00 53.12 524 PRO A C 1
ATOM 4194 O O . PRO A 1 524 ? 11.294 -21.698 3.223 1.00 53.12 524 PRO A O 1
ATOM 4197 N N . PHE A 1 525 ? 12.503 -21.574 5.119 1.00 53.53 525 PHE A N 1
ATOM 4198 C CA . PHE A 1 525 ? 13.084 -22.904 5.028 1.00 53.53 525 PHE A CA 1
ATOM 4199 C C . PHE A 1 525 ? 12.532 -23.787 6.136 1.00 53.53 525 PHE A C 1
ATOM 4201 O O . PHE A 1 525 ? 12.587 -23.388 7.306 1.00 53.53 525 PHE A O 1
ATOM 4208 N N . PRO A 1 526 ? 12.031 -24.999 5.816 1.00 48.94 526 PRO A N 1
ATOM 4209 C CA . PRO A 1 526 ? 11.974 -26.024 6.840 1.00 48.94 526 PRO A CA 1
ATOM 4210 C C . PRO A 1 526 ? 13.390 -26.177 7.400 1.00 48.94 526 PRO A C 1
ATOM 4212 O O . PRO A 1 526 ? 14.361 -26.138 6.645 1.00 48.94 526 PRO A O 1
ATOM 4215 N N . ILE A 1 527 ? 13.514 -26.335 8.717 1.00 47.41 527 ILE A N 1
ATOM 4216 C CA . ILE A 1 527 ? 14.775 -26.779 9.310 1.00 47.41 527 ILE A CA 1
ATOM 4217 C C . ILE A 1 527 ? 15.019 -28.164 8.713 1.00 47.41 527 ILE A C 1
ATOM 4219 O O . ILE A 1 527 ? 14.318 -29.118 9.049 1.00 47.41 527 ILE A O 1
ATOM 4223 N N . LEU A 1 528 ? 15.914 -28.241 7.731 1.00 44.69 528 LEU A N 1
ATOM 4224 C CA . LEU A 1 528 ? 16.260 -29.499 7.099 1.00 44.69 528 LEU A CA 1
ATOM 4225 C C . LEU A 1 528 ? 17.055 -30.300 8.130 1.00 44.69 528 LEU A C 1
ATOM 4227 O O . LEU A 1 528 ? 18.088 -29.843 8.614 1.00 44.69 528 LEU A O 1
ATOM 4231 N N . ASP A 1 529 ? 16.544 -31.471 8.500 1.00 48.50 529 ASP A N 1
ATOM 4232 C CA . ASP A 1 529 ? 17.306 -32.431 9.292 1.00 48.50 529 ASP A CA 1
ATOM 4233 C C . ASP A 1 529 ? 18.505 -32.884 8.441 1.00 48.50 529 ASP A C 1
ATOM 4235 O O . ASP A 1 529 ? 18.321 -33.363 7.314 1.00 48.50 529 ASP A O 1
ATOM 4239 N N . ASP A 1 530 ? 19.719 -32.691 8.966 1.00 50.19 530 ASP A N 1
ATOM 4240 C CA . ASP A 1 530 ? 21.020 -32.923 8.312 1.00 50.19 530 ASP A CA 1
ATOM 4241 C C . ASP A 1 530 ? 21.133 -34.347 7.719 1.00 50.19 530 ASP A C 1
ATOM 4243 O O . ASP A 1 530 ? 21.830 -34.604 6.734 1.00 50.19 530 ASP A O 1
ATOM 4247 N N . THR A 1 531 ? 20.360 -35.291 8.261 1.00 55.16 531 THR A N 1
ATOM 4248 C CA . THR A 1 531 ? 20.258 -36.669 7.759 1.00 55.16 531 THR A CA 1
ATOM 4249 C C . THR A 1 531 ? 19.537 -36.787 6.408 1.00 55.16 531 THR A C 1
ATOM 4251 O O . THR A 1 531 ? 20.005 -37.503 5.522 1.00 55.16 531 THR A O 1
ATOM 4254 N N . SER A 1 532 ? 18.446 -36.043 6.193 1.00 52.28 532 SER A N 1
ATOM 4255 C CA . SER A 1 532 ? 17.623 -36.105 4.965 1.00 52.28 532 SER A CA 1
ATOM 4256 C C . SER A 1 532 ? 18.358 -35.611 3.715 1.00 52.28 532 SER A C 1
ATOM 4258 O O . SER A 1 532 ? 18.139 -36.068 2.591 1.00 52.28 532 SER A O 1
ATOM 4260 N N . ILE A 1 533 ? 19.264 -34.679 3.957 1.00 49.06 533 ILE A N 1
ATOM 4261 C CA . ILE A 1 533 ? 20.067 -33.934 3.009 1.00 49.06 533 ILE A CA 1
ATOM 4262 C C . ILE A 1 533 ? 21.199 -34.827 2.452 1.00 49.06 533 ILE A C 1
ATOM 4264 O O . ILE A 1 533 ? 21.358 -34.955 1.235 1.00 49.06 533 ILE A O 1
ATOM 4268 N N . ARG A 1 534 ? 21.904 -35.559 3.330 1.00 49.34 534 ARG A N 1
ATOM 4269 C CA . ARG A 1 534 ? 22.982 -36.492 2.946 1.00 49.34 534 ARG A CA 1
ATOM 4270 C C . ARG A 1 534 ? 22.485 -37.687 2.139 1.00 49.34 534 ARG A C 1
ATOM 4272 O O . ARG A 1 534 ? 23.198 -38.166 1.257 1.00 49.34 534 ARG A O 1
ATOM 4279 N N . ASP A 1 535 ? 21.278 -38.168 2.418 1.00 54.97 535 ASP A N 1
ATOM 4280 C CA . ASP A 1 535 ? 20.699 -39.299 1.689 1.00 54.97 535 ASP A CA 1
ATOM 4281 C C . ASP A 1 535 ? 20.156 -38.895 0.309 1.00 54.97 535 ASP A C 1
ATOM 4283 O O . ASP A 1 535 ? 20.150 -39.713 -0.611 1.00 54.97 535 ASP A O 1
ATOM 4287 N N . HIS A 1 536 ? 19.785 -37.624 0.113 1.00 46.56 536 HIS A N 1
ATOM 4288 C CA . HIS A 1 536 ? 19.333 -37.109 -1.185 1.00 46.56 536 HIS A CA 1
ATOM 4289 C C . HIS A 1 536 ? 20.466 -36.876 -2.205 1.00 46.56 536 HIS A C 1
ATOM 4291 O O . HIS A 1 536 ? 20.179 -36.724 -3.396 1.00 46.56 536 HIS A O 1
ATOM 4297 N N . LEU A 1 537 ? 21.729 -36.864 -1.756 1.00 47.12 537 LEU A N 1
ATOM 4298 C CA . LEU A 1 537 ? 22.908 -36.512 -2.561 1.00 47.12 537 LEU A CA 1
ATOM 4299 C C . LEU A 1 537 ? 23.804 -37.657 -3.018 1.00 47.12 537 LEU A C 1
ATOM 4301 O O . LEU A 1 537 ? 24.700 -37.446 -3.838 1.00 47.12 537 LEU A O 1
ATOM 4305 N N . LYS A 1 538 ? 23.630 -38.868 -2.498 1.00 43.16 538 LYS A N 1
ATOM 4306 C CA . LYS A 1 538 ? 24.523 -39.970 -2.861 1.00 43.16 538 LYS A CA 1
ATOM 4307 C C . LYS A 1 538 ? 24.278 -40.419 -4.307 1.00 43.16 538 LYS A C 1
ATOM 4309 O O . LYS A 1 538 ? 23.399 -41.236 -4.563 1.00 43.16 538 LYS A O 1
ATOM 4314 N N . GLY A 1 539 ? 25.106 -39.931 -5.236 1.00 44.66 539 GLY A N 1
ATOM 4315 C CA . GLY A 1 539 ? 25.389 -40.616 -6.504 1.00 44.66 539 GLY A CA 1
ATOM 4316 C C . GLY A 1 539 ? 25.016 -39.913 -7.814 1.00 44.66 539 GLY A C 1
ATOM 4317 O O . GLY A 1 539 ? 24.898 -40.607 -8.822 1.00 44.66 539 GLY A O 1
ATOM 4318 N N . ARG A 1 540 ? 24.840 -38.585 -7.857 1.00 37.75 540 ARG A N 1
ATOM 4319 C CA . ARG A 1 540 ? 24.729 -37.845 -9.131 1.00 37.75 540 ARG A CA 1
ATOM 4320 C C . ARG A 1 540 ? 25.999 -37.026 -9.372 1.00 37.75 540 ARG A C 1
ATOM 4322 O O . ARG A 1 540 ? 26.540 -36.438 -8.448 1.00 37.75 540 ARG A O 1
ATOM 4329 N N . ILE A 1 541 ? 26.517 -37.087 -10.599 1.00 35.56 541 ILE A N 1
ATOM 4330 C CA . ILE A 1 541 ? 27.593 -36.224 -11.095 1.00 35.56 541 ILE A CA 1
ATOM 4331 C C . ILE A 1 541 ? 26.952 -35.395 -12.200 1.00 35.56 541 ILE A C 1
ATOM 4333 O O . ILE A 1 541 ? 26.511 -35.953 -13.207 1.00 35.56 541 ILE A O 1
ATOM 4337 N N . THR A 1 542 ? 26.868 -34.085 -12.009 1.00 36.62 542 THR A N 1
ATOM 4338 C CA . THR A 1 542 ? 26.394 -33.149 -13.028 1.00 36.62 542 THR A CA 1
ATOM 4339 C C . THR A 1 542 ? 27.346 -31.951 -13.091 1.00 36.62 542 THR A C 1
ATOM 4341 O O . THR A 1 542 ? 27.886 -31.525 -12.077 1.00 36.62 542 THR A O 1
ATOM 4344 N N . THR A 1 543 ? 27.588 -31.421 -14.293 1.00 31.55 543 THR A N 1
ATOM 4345 C CA . THR A 1 543 ? 28.351 -30.180 -14.548 1.00 31.55 543 THR A CA 1
ATOM 4346 C C . THR A 1 543 ? 27.466 -28.925 -14.422 1.00 31.55 543 THR A C 1
ATOM 4348 O O . THR A 1 543 ? 27.745 -27.888 -15.013 1.00 31.55 543 THR A O 1
ATOM 4351 N N . VAL A 1 544 ? 26.366 -29.064 -13.681 1.00 37.09 544 VAL A N 1
ATOM 4352 C CA . VAL A 1 544 ? 25.277 -28.131 -13.356 1.00 37.09 544 VAL A CA 1
ATOM 4353 C C . VAL A 1 544 ? 25.080 -28.278 -11.822 1.00 37.09 544 VAL A C 1
ATOM 4355 O O . VAL A 1 544 ? 25.282 -29.381 -11.310 1.00 37.09 544 VAL A O 1
ATOM 4358 N N . PRO A 1 545 ? 24.790 -27.225 -11.038 1.00 31.62 545 PRO A N 1
ATOM 4359 C CA . PRO A 1 545 ? 24.781 -27.289 -9.562 1.00 31.62 545 PRO A CA 1
ATOM 4360 C C . PRO A 1 545 ? 23.949 -28.454 -8.989 1.00 31.62 545 PRO A C 1
ATOM 4362 O O . PRO A 1 545 ? 22.890 -28.773 -9.538 1.00 31.62 545 PRO A O 1
ATOM 4365 N N . ASP A 1 546 ? 24.408 -29.077 -7.887 1.00 30.72 546 ASP A N 1
ATOM 4366 C CA . ASP A 1 546 ? 23.788 -30.282 -7.309 1.00 30.72 546 ASP A CA 1
ATOM 4367 C C . ASP A 1 546 ? 23.256 -30.081 -5.867 1.00 30.72 546 ASP A C 1
ATOM 4369 O O . ASP A 1 546 ? 23.903 -29.565 -4.960 1.00 30.72 546 ASP A O 1
ATOM 4373 N N . ARG A 1 547 ? 22.017 -30.548 -5.703 1.00 35.84 547 ARG A N 1
ATOM 4374 C CA . ARG A 1 547 ? 21.017 -30.591 -4.608 1.00 35.84 547 ARG A CA 1
ATOM 4375 C C . ARG A 1 547 ? 21.300 -30.331 -3.103 1.00 35.84 547 ARG A C 1
ATOM 4377 O O . ARG A 1 547 ? 20.310 -30.364 -2.369 1.00 35.84 547 ARG A O 1
ATOM 4384 N N . MET A 1 548 ? 22.518 -30.095 -2.608 1.00 32.44 548 MET A N 1
ATOM 4385 C CA . MET A 1 548 ? 22.731 -29.460 -1.278 1.00 32.44 548 MET A CA 1
ATOM 4386 C C . MET A 1 548 ? 23.267 -28.058 -1.354 1.00 32.44 548 MET A C 1
ATOM 4388 O O . MET A 1 548 ? 23.209 -27.333 -0.361 1.00 32.44 548 MET A O 1
ATOM 4392 N N . ASP A 1 549 ? 23.647 -27.645 -2.549 1.00 37.03 549 ASP A N 1
ATOM 4393 C CA . ASP A 1 549 ? 23.365 -26.290 -2.939 1.00 37.03 549 ASP A CA 1
ATOM 4394 C C . ASP A 1 549 ? 21.844 -26.179 -2.842 1.00 37.03 549 ASP A C 1
ATOM 4396 O O . ASP A 1 549 ? 21.099 -26.590 -3.741 1.00 37.03 549 ASP A O 1
ATOM 4400 N N . VAL A 1 550 ? 21.342 -25.737 -1.685 1.00 35.84 550 VAL A N 1
ATOM 4401 C CA . VAL A 1 550 ? 19.972 -25.271 -1.595 1.00 35.84 550 VAL A CA 1
ATOM 4402 C C . VAL A 1 550 ? 19.977 -24.024 -2.466 1.00 35.84 550 VAL A C 1
ATOM 4404 O O . VAL A 1 550 ? 20.182 -22.908 -2.006 1.00 35.84 550 VAL A O 1
ATOM 4407 N N . LEU A 1 551 ? 19.803 -24.238 -3.772 1.00 40.22 551 LEU A N 1
ATOM 4408 C CA . LEU A 1 551 ? 19.353 -23.251 -4.726 1.00 40.22 551 LEU A CA 1
ATOM 4409 C C . LEU A 1 551 ? 17.953 -22.878 -4.263 1.00 40.22 551 LEU A C 1
ATOM 4411 O O . LEU A 1 551 ? 16.933 -23.317 -4.795 1.00 40.22 551 LEU A O 1
ATOM 4415 N N . ILE A 1 552 ? 17.922 -22.042 -3.234 1.00 40.06 552 ILE A N 1
ATOM 4416 C CA . ILE A 1 552 ? 16.818 -21.157 -2.944 1.00 40.06 552 ILE A CA 1
ATOM 4417 C C . ILE A 1 552 ? 16.973 -19.940 -3.860 1.00 40.06 552 ILE A C 1
ATOM 4419 O O . ILE A 1 552 ? 16.833 -18.791 -3.465 1.00 40.06 552 ILE A O 1
ATOM 4423 N N . GLY A 1 553 ? 17.278 -20.204 -5.132 1.00 38.06 553 GLY A N 1
ATOM 4424 C CA . GLY A 1 553 ? 16.822 -19.319 -6.176 1.00 38.06 553 GLY A CA 1
ATOM 4425 C C . GLY A 1 553 ? 15.305 -19.308 -6.092 1.00 38.06 553 GLY A C 1
ATOM 4426 O O . GLY A 1 553 ? 14.663 -20.313 -5.761 1.00 38.06 553 GLY A O 1
ATOM 4427 N N . SER A 1 554 ? 14.734 -18.147 -6.340 1.00 40.91 554 SER A N 1
ATOM 4428 C CA . SER A 1 554 ? 13.304 -17.950 -6.378 1.00 40.91 554 SER A CA 1
ATOM 4429 C C . SER A 1 554 ? 12.681 -18.982 -7.341 1.00 40.91 554 SER A C 1
ATOM 4431 O O . SER A 1 554 ? 12.916 -18.983 -8.546 1.00 40.91 554 SER A O 1
ATOM 4433 N N . ARG A 1 555 ? 12.011 -20.004 -6.783 1.00 42.41 555 ARG A N 1
ATOM 4434 C CA . ARG A 1 555 ? 11.561 -21.187 -7.533 1.00 42.41 555 ARG A CA 1
ATOM 4435 C C . ARG A 1 555 ? 10.391 -20.815 -8.438 1.00 42.41 555 ARG A C 1
ATOM 4437 O O . ARG A 1 555 ? 9.239 -21.013 -8.064 1.00 42.41 555 ARG A O 1
ATOM 4444 N N . TYR A 1 556 ? 10.687 -20.320 -9.638 1.00 45.28 556 TYR A N 1
ATOM 4445 C CA . TYR A 1 556 ? 9.708 -19.966 -10.677 1.00 45.28 556 TYR A CA 1
ATOM 4446 C C . TYR A 1 556 ? 8.825 -21.144 -11.148 1.00 45.28 556 TYR A C 1
ATOM 4448 O O . TYR A 1 556 ? 7.920 -20.962 -11.968 1.00 45.28 556 TYR A O 1
ATOM 4456 N N . ASP A 1 557 ? 9.095 -22.363 -10.675 1.00 44.53 557 ASP A N 1
ATOM 4457 C CA . ASP A 1 557 ? 8.371 -23.596 -10.974 1.00 44.53 557 ASP A CA 1
ATOM 4458 C C . ASP A 1 557 ? 7.604 -24.182 -9.774 1.00 44.53 557 ASP A C 1
ATOM 4460 O O . ASP A 1 557 ? 6.950 -25.221 -9.940 1.00 44.53 557 ASP A O 1
ATOM 4464 N N . ALA A 1 558 ? 7.661 -23.536 -8.601 1.00 44.00 558 ALA A N 1
ATOM 4465 C CA . ALA A 1 558 ? 7.116 -24.067 -7.359 1.00 44.00 558 ALA A CA 1
ATOM 4466 C C . ALA A 1 558 ? 5.608 -24.377 -7.459 1.00 44.00 558 ALA A C 1
ATOM 4468 O O . ALA A 1 558 ? 4.858 -23.595 -8.045 1.00 44.00 558 ALA A O 1
ATOM 4469 N N . PRO A 1 559 ? 5.116 -25.469 -6.837 1.00 44.00 559 PRO A N 1
ATOM 4470 C CA . PRO A 1 559 ? 3.700 -25.842 -6.899 1.00 44.00 559 PRO A CA 1
ATOM 4471 C C . PRO A 1 559 ? 2.728 -24.780 -6.369 1.00 44.00 559 PRO A C 1
ATOM 4473 O O . PRO A 1 559 ? 1.561 -24.807 -6.735 1.00 44.00 559 PRO A O 1
ATOM 4476 N N . TYR A 1 560 ? 3.181 -23.860 -5.511 1.00 47.62 560 TYR A N 1
ATOM 4477 C CA . TYR A 1 560 ? 2.358 -22.752 -5.014 1.00 47.62 560 TYR A CA 1
ATOM 4478 C C . TYR A 1 560 ? 2.225 -21.585 -6.013 1.00 47.62 560 TYR A C 1
ATOM 4480 O O . TYR A 1 560 ? 1.368 -20.732 -5.813 1.00 47.62 560 TYR A O 1
ATOM 4488 N N . LEU A 1 561 ? 3.037 -21.546 -7.080 1.00 38.69 561 LEU A N 1
ATOM 4489 C CA . LEU A 1 561 ? 2.918 -20.589 -8.193 1.00 38.69 561 LEU A CA 1
ATOM 4490 C C . LEU A 1 561 ? 2.003 -21.085 -9.330 1.00 38.69 561 LEU A C 1
ATOM 4492 O O . LEU A 1 561 ? 1.719 -20.319 -10.250 1.00 38.69 561 LEU A O 1
ATOM 4496 N N . ARG A 1 562 ? 1.573 -22.354 -9.289 1.00 48.44 562 ARG A N 1
ATOM 4497 C CA . ARG A 1 562 ? 0.646 -22.982 -10.246 1.00 48.44 562 ARG A CA 1
ATOM 4498 C C . ARG A 1 562 ? -0.738 -23.125 -9.619 1.00 48.44 562 ARG A C 1
ATOM 4500 O O . ARG A 1 562 ? -1.718 -23.002 -10.384 1.00 48.44 562 ARG A O 1
#

pLDDT: mean 81.72, std 16.58, range [30.72, 98.69]

Foldseek 3Di:
DDPVVVCVVCCCPPFVVVLVVLLLLLLVLVLVLCCLVPLLVLLLQLLFQDDDDDPVRDDDSFVVFFAPLQDDDALVLQLDPDLVLQEDDPPDALVRLQVSCVRFVHHDYPCLDDLVLLQVVVVVVVVVLCCCVPVVDPDPPLFWQDCLVVNQKTKTADDCVPDVSLLVSLQSNLPPPSNQSSCCSFQNHFFAWQGWMKMKGAAQHAKPAADDQFQLRFDLLGGLAQAWDKDKDKAWSDDADVLQFQDKGQTSCSSHSDPCCRVSQQDADPVRHGNIDRDHDIGHHGHPPVDNGMTMITMIMTTHAAQLVVLRQHHHTHGSDSRHRLLQFFHTSNLSNCSVVQSSPPPQSVCSQQLQDDDPVVVRDIHGHVSSVVSNCQSSCHDCNFLVNLLVVLVVVVVVPDPPQLFADSPDSHPSVRVSSNSVSSSVVSVVVSVVSVVVSVVVLLVVLVVVQPDPDPPPPDDDDDDPPPPDRCPSVNSVCVVVVVSVVVSCVSVVVSVVVSVCSCCPRRSNVCSVVCSNSDGSDDPDDPVVQVVQQPDDDDPDDDRVSPPSNNPSPDPSSD

Sequence (562 aa):
MGVVGMFRLLRPFLLTLPLYATFIVWLAIHGLHVMYHGPLSKLVSSYEISELQDDYGLYMARDPEITYYNRQCHIDDISTHDANDLLIHDDFSRDQRKSVMMNHGAVVMKNILSQNTSSRLREYLERRHDTFIKNDMVLPWNELFWNGGDGSRLSLGIGPEDDPIIAQALHEVGHNRQLEETLTAIVGPNPALVEVSTLTTMHGASHQGIHTDSDYFGSSVLYARTFLHSYTMFVALQDTTGKMGATTLCPGTHFCANEDLEDVCMTPAPDGRRNSFEASSNGPRNKDPDRPYNRAMFILTFVSQRDFEKGDVRQQGWGTYYYMRHSMWGQAFNDLKTVLKGGMSLPIRFLKAYGLYSTPSSGNGRGMPWLEHWARQMANEMDFFAPSELQAFHEMLQKSSLPSRILGNPTMEDWNQYLTELVDNAVEWINGIYLLVLFVYFIIHLVIASFSASTPATKPSNNKKKKKTVTKNPSLWRSLIRFFLPLAIGHMVVAGIAVLSFSYVMTHAPLFRRIGMGYIFRKPFPILDDTSIRDHLKGRITTVPDRMDVLIGSRYDAPYLR

Radius of gyration: 30.93 Å; chains: 1; bounding box: 96×68×84 Å

Secondary structure (DSSP, 8-state):
--HHHHHHHHHIIIIIHHHHHHHHHHHHHHHHHHHIIIIIHHHHHHH-------TT-SSTTTGGGB-TT-----GGG---S-GGGGBPPTT--HHHHHHHHHHHS--B-S-SS-HHHHHHHHHHHHHHHHHHHHTT----TTTEEE-TTTSSEEEEE--TTT-HHHHHHHHHHHH-HHHHHHHHHHH-SSPEEEEEEEEEE-TT-----S--SB-GGG-TTTB-S-EEPEEEEEEESS---STT-PPEE-TTGGG--STTHHHHHHSBPTTS-BS-EESSSS------TT--S-EEEEEEEEEPPP-GGGT---EEPPBTT----GGGTT-BHHHHHHGGGTTT-TTHHHHHHTTS---GGGTT--PPPHHHHHHHHHTTT-GGGSHHHHHHHHHHHHHTT--TTTS--TT---HHHHHHHHHHHHHHHHHHHHHHHHHHHHHHHHHHHHHHHHS---PPPS---------PPPPHHHHHHHHHHHHHHHHHHHHHHHHHHHHHHHHHSHHHHHHHTTSTTS-SS----HHHHHHHSTT---SS--TTS---S--TT-GGG-

InterPro domains:
  IPR051961 Fungal Secondary Metabolite Dioxygenase [PTHR37563] (99-260)

Organism: NCBI:txid303405